Protein AF-0000000084936761 (afdb_homodimer)

Solvent-accessible surface area (backbone atoms only — not comparable to full-atom values): 22901 Å² total; per-residue (Å²): 130,54,72,61,56,50,50,51,52,52,44,51,52,48,23,59,73,57,32,60,89,77,54,48,52,60,55,48,17,57,74,70,71,47,51,58,64,61,47,42,71,74,30,82,41,55,66,47,47,51,48,50,52,51,50,49,49,52,50,56,51,49,55,51,58,71,40,38,76,77,56,50,75,44,71,79,31,47,60,62,52,49,48,53,54,50,50,54,48,52,72,50,24,39,61,68,39,41,38,55,56,37,54,64,70,36,71,70,42,28,54,53,49,52,51,50,54,50,49,50,51,50,49,33,39,50,50,51,53,52,42,34,72,64,43,59,44,87,60,54,70,69,54,45,48,39,49,22,50,37,47,47,27,28,53,53,18,51,56,56,48,70,91,56,75,86,49,53,71,64,60,46,50,52,50,46,48,50,36,51,45,58,71,46,52,84,37,45,56,81,75,70,71,52,78,72,73,76,85,70,80,74,87,70,89,122,131,54,72,60,56,49,50,52,53,52,43,51,53,48,23,58,74,57,31,60,87,76,54,48,53,59,54,48,18,55,75,70,72,47,51,58,65,60,46,41,72,74,31,81,40,55,67,50,48,51,50,48,51,52,50,50,50,51,50,56,51,49,55,51,57,71,40,38,76,78,56,49,77,44,72,79,30,46,62,62,51,49,47,53,52,49,49,53,47,54,74,49,23,40,61,68,38,42,37,55,56,37,54,64,69,36,71,73,42,27,55,55,48,53,51,50,53,51,48,51,53,50,48,33,40,50,51,51,51,50,42,33,73,64,44,60,42,87,58,55,71,69,53,44,49,38,49,22,50,37,47,47,27,28,53,53,20,52,56,57,47,70,90,54,75,86,49,53,74,65,59,46,49,52,48,45,47,50,36,52,45,59,71,47,53,84,36,46,56,79,75,69,75,52,80,74,73,78,87,72,81,75,87,71,88,122

Nearest PDB structures (foldseek):
  3nnr-assembly1_A-2  TM=9.032E-01  e=7.355E-07  Marinobacter nauticus VT8
  3rh2-assembly1_A-2  TM=8.827E-01  e=2.446E-06  Shewanella amazonensis SB2B
  5nz0-assembly1_A-2  TM=7.325E-01  e=2.466E-05  Mycobacterium tuberculosis H37Rv
  6ayh-assembly1_A-2  TM=6.608E-01  e=1.973E-04  Salmonella enterica
  8x0a-assembly1_A  TM=5.401E-01  e=1.439E-03  Mycobacterium tuberculosis

Secondary structure (DSSP, 8-state):
--HHHHHHHHHHHHHHHH-TTT--HHHHHHHHT--HHHHHHH-SSHHHHHHHHHHHHHHHHHHHHHTHHHH-SSGGGHHHHHHHHHHHHHHTHHHHHTHHHHHHH-HHHHHHHHHHHHHHHHHHHHHHHHHHHHS-----HHHHHHHHHHHHHHHHHHHH--S-TTS-HHHHHHHHHHHHHHHHGGGS-GGGGS---S--------/--HHHHHHHHHHHHHHHH-TTT--HHHHHHHHT--HHHHHHH-SSHHHHHHHHHHHHHHHHHHHHHTHHHH-SSGGGHHHHHHHHHHHHHHTHHHHHTHHHHHHS-HHHHHHHHHHHHHHHHHHHHHHHHHHHHS-----HHHHHHHHHHHHHHHHHHHH--S-TTS-HHHHHHHHHHHHHHHHGGGS-GGGGS---S--------

InterPro domains:
  IPR001647 DNA-binding HTH domain, TetR-type [PF00440] (7-53)
  IPR001647 DNA-binding HTH domain, TetR-type [PR00455] (7-20)
  IPR001647 DNA-binding HTH domain, TetR-type [PR00455] (28-51)
  IPR001647 DNA-binding HTH domain, TetR-type [PS50977] (1-61)
  IPR009057 Homedomain-like superfamily [SSF46689] (3-74)
  IPR025722 Bacterial transcriptional repressor TetR [PF13972] (60-192)
  IPR050109 HTH-type, TetR-like transcriptional regulator [PTHR30055] (3-185)

Structure (mmCIF, N/CA/C/O backbone):
data_AF-0000000084936761-model_v1
#
loop_
_entity.id
_entity.type
_entity.pdbx_description
1 polymer 'Transcriptional regulator, TetR family'
#
loop_
_atom_site.group_PDB
_atom_site.id
_atom_site.type_symbol
_atom_site.label_atom_id
_atom_site.label_alt_id
_atom_site.label_comp_id
_atom_site.label_asym_id
_atom_site.label_entity_id
_atom_site.label_seq_id
_atom_site.pdbx_PDB_ins_code
_atom_site.Cartn_x
_atom_site.Cartn_y
_atom_site.Cartn_z
_atom_site.occupancy
_atom_site.B_iso_or_equiv
_atom_site.auth_seq_id
_atom_site.auth_comp_id
_atom_site.auth_asym_id
_atom_site.auth_atom_id
_atom_site.pdbx_PDB_model_num
ATOM 1 N N . MET A 1 1 ? -27.625 -20.047 0.811 1 81.88 1 MET A N 1
ATOM 2 C CA . MET A 1 1 ? -26.469 -19.609 0.03 1 81.88 1 MET A CA 1
ATOM 3 C C . MET A 1 1 ? -26.156 -20.609 -1.083 1 81.88 1 MET A C 1
ATOM 5 O O . MET A 1 1 ? -26.109 -21.812 -0.847 1 81.88 1 MET A O 1
ATOM 9 N N . GLY A 1 2 ? -26.172 -20.109 -2.227 1 91.69 2 GLY A N 1
ATOM 10 C CA . GLY A 1 2 ? -25.875 -20.984 -3.354 1 91.69 2 GLY A CA 1
ATOM 11 C C . GLY A 1 2 ? -24.406 -21.344 -3.455 1 91.69 2 GLY A C 1
ATOM 12 O O . GLY A 1 2 ? -23.578 -20.812 -2.721 1 91.69 2 GLY A O 1
ATOM 13 N N . THR A 1 3 ? -24.094 -22.391 -4.195 1 94.5 3 THR A N 1
ATOM 14 C CA . THR A 1 3 ? -22.734 -22.906 -4.344 1 94.5 3 THR A CA 1
ATOM 15 C C . THR A 1 3 ? -21.797 -21.797 -4.828 1 94.5 3 THR A C 1
ATOM 17 O O . THR A 1 3 ? -20.656 -21.719 -4.375 1 94.5 3 THR A O 1
ATOM 20 N N . ARG A 1 4 ? -22.344 -21 -5.609 1 95.88 4 ARG A N 1
ATOM 21 C CA . ARG A 1 4 ? -21.547 -19.891 -6.141 1 95.88 4 ARG A CA 1
ATOM 22 C C . ARG A 1 4 ? -21.094 -18.953 -5.023 1 95.88 4 ARG A C 1
ATOM 24 O O . ARG A 1 4 ? -19.922 -18.594 -4.949 1 95.88 4 ARG A O 1
ATOM 31 N N . GLU A 1 5 ? -22.016 -18.609 -4.168 1 96.19 5 GLU A N 1
ATOM 32 C CA . GLU A 1 5 ? -21.719 -17.703 -3.051 1 96.19 5 GLU A CA 1
ATOM 33 C C . GLU A 1 5 ? -20.766 -18.359 -2.059 1 96.19 5 GLU A C 1
ATOM 35 O O . GLU A 1 5 ? -19.891 -17.703 -1.499 1 96.19 5 GLU A O 1
ATOM 40 N N . ARG A 1 6 ? -20.906 -19.625 -1.917 1 96.75 6 ARG A N 1
ATOM 41 C CA . ARG A 1 6 ? -20.031 -20.375 -1.02 1 96.75 6 ARG A CA 1
ATOM 42 C C . ARG A 1 6 ? -18.594 -20.375 -1.538 1 96.75 6 ARG A C 1
ATOM 44 O O . ARG A 1 6 ? -17.641 -20.25 -0.759 1 96.75 6 ARG A O 1
ATOM 51 N N . ILE A 1 7 ? -18.484 -20.5 -2.812 1 97.69 7 ILE A N 1
ATOM 52 C CA . ILE A 1 7 ? -17.172 -20.484 -3.438 1 97.69 7 ILE A CA 1
ATOM 53 C C . ILE A 1 7 ? -16.516 -19.125 -3.232 1 97.69 7 ILE A C 1
ATOM 55 O O . ILE A 1 7 ? -15.344 -19.031 -2.852 1 97.69 7 ILE A O 1
ATOM 59 N N . LEU A 1 8 ? -17.297 -18.094 -3.404 1 97.62 8 LEU A N 1
ATOM 60 C CA . LEU A 1 8 ? -16.766 -16.734 -3.258 1 97.62 8 LEU A CA 1
ATOM 61 C C . LEU A 1 8 ? -16.344 -16.469 -1.815 1 97.62 8 LEU A C 1
ATOM 63 O O . LEU A 1 8 ? -15.258 -15.945 -1.566 1 97.62 8 LEU A O 1
ATOM 67 N N . ASP A 1 9 ? -17.156 -16.906 -0.911 1 97.19 9 ASP A N 1
ATOM 68 C CA . ASP A 1 9 ? -16.875 -16.703 0.504 1 97.19 9 ASP A CA 1
ATOM 69 C C . ASP A 1 9 ? -15.617 -17.469 0.932 1 97.19 9 ASP A C 1
ATOM 71 O O . ASP A 1 9 ? -14.758 -16.922 1.623 1 97.19 9 ASP A O 1
ATOM 75 N N . ALA A 1 10 ? -15.547 -18.656 0.534 1 97.38 10 ALA A N 1
ATOM 76 C CA . ALA A 1 10 ? -14.391 -19.484 0.861 1 97.38 10 ALA A CA 1
ATOM 77 C C . ALA A 1 10 ? -13.117 -18.922 0.224 1 97.38 10 ALA A C 1
ATOM 79 O O . ALA A 1 10 ? -12.055 -18.906 0.849 1 97.38 10 ALA A O 1
ATOM 80 N N . SER A 1 11 ? -13.258 -18.5 -1.023 1 97.69 11 SER A N 1
ATOM 81 C CA . SER A 1 11 ? -12.125 -17.922 -1.727 1 97.69 11 SER A CA 1
ATOM 82 C C . SER A 1 11 ? -11.609 -16.672 -1.009 1 97.69 11 SER A C 1
ATOM 84 O O . SER A 1 11 ? -10.406 -16.531 -0.787 1 97.69 11 SER A O 1
ATOM 86 N N . LEU A 1 12 ? -12.562 -15.828 -0.654 1 97.31 12 LEU A N 1
ATOM 87 C CA . LEU A 1 12 ? -12.203 -14.586 0.022 1 97.31 12 LEU A CA 1
ATOM 88 C C . LEU A 1 12 ? -11.461 -14.867 1.32 1 97.31 12 LEU A C 1
ATOM 90 O O . LEU A 1 12 ? -10.43 -14.25 1.596 1 97.31 12 LEU A O 1
ATOM 94 N N . THR A 1 13 ? -11.922 -15.789 2.062 1 96.25 13 THR A N 1
ATOM 95 C CA . THR A 1 13 ? -11.297 -16.172 3.322 1 96.25 13 THR A CA 1
ATOM 96 C C . THR A 1 13 ? -9.883 -16.703 3.084 1 96.25 13 THR A C 1
ATOM 98 O O . THR A 1 13 ? -8.93 -16.266 3.738 1 96.25 13 THR A O 1
ATOM 101 N N . LEU A 1 14 ? -9.727 -17.578 2.154 1 95.38 14 LEU A N 1
ATOM 102 C CA . LEU A 1 14 ? -8.438 -18.188 1.85 1 95.38 14 LEU A CA 1
ATOM 103 C C . LEU A 1 14 ? -7.457 -17.156 1.305 1 95.38 14 LEU A C 1
ATOM 105 O O . LEU A 1 14 ? -6.293 -17.125 1.706 1 95.38 14 LEU A O 1
ATOM 109 N N . PHE A 1 15 ? -7.949 -16.297 0.428 1 93.62 15 PHE A N 1
ATOM 110 C CA . PHE A 1 15 ? -7.109 -15.25 -0.14 1 93.62 15 PHE A CA 1
ATOM 111 C C . PHE A 1 15 ? -6.629 -14.297 0.946 1 93.62 15 PHE A C 1
ATOM 113 O O . PHE A 1 15 ? -5.461 -13.898 0.953 1 93.62 15 PHE A O 1
ATOM 120 N N . ASN A 1 16 ? -7.488 -13.961 1.824 1 91.56 16 ASN A N 1
ATOM 121 C CA . ASN A 1 16 ? -7.125 -13.039 2.898 1 91.56 16 ASN A CA 1
ATOM 122 C C . ASN A 1 16 ? -6.117 -13.672 3.857 1 91.56 16 ASN A C 1
ATOM 124 O O . ASN A 1 16 ? -5.242 -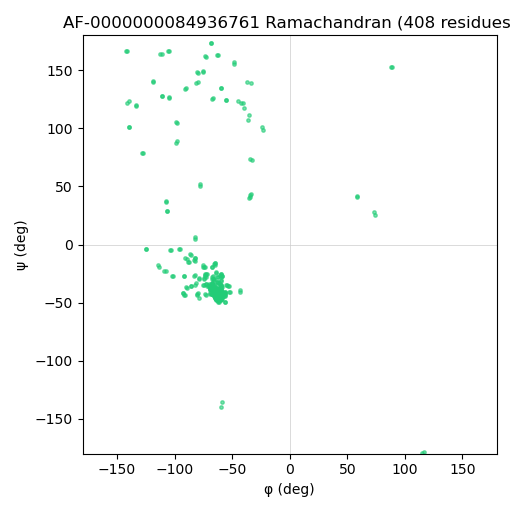12.984 4.383 1 91.56 16 ASN A O 1
ATOM 128 N N . GLU A 1 17 ? -6.156 -14.922 3.998 1 89.06 17 GLU A N 1
ATOM 129 C CA . GLU A 1 17 ? -5.332 -15.609 4.984 1 89.06 17 GLU A CA 1
ATOM 130 C C . GLU A 1 17 ? -3.979 -16 4.398 1 89.06 17 GLU A C 1
ATOM 132 O O . GLU A 1 17 ? -2.951 -15.906 5.074 1 89.06 17 GLU A O 1
ATOM 137 N N . GLN A 1 18 ? -4.008 -16.406 3.074 1 87.69 18 GLN A N 1
ATOM 138 C CA . GLN A 1 18 ? -2.803 -17.047 2.553 1 87.69 18 GLN A CA 1
ATOM 139 C C . GLN A 1 18 ? -2.293 -16.328 1.309 1 87.69 18 GLN A C 1
ATOM 141 O O . GLN A 1 18 ? -1.217 -16.641 0.799 1 87.69 18 GLN A O 1
ATOM 146 N N . GLY A 1 19 ? -3.076 -15.352 0.914 1 87.75 19 GLY A N 1
ATOM 147 C CA . GLY A 1 19 ? -2.688 -14.672 -0.313 1 87.75 19 GLY A CA 1
ATOM 148 C C . GLY A 1 19 ? -3.244 -15.328 -1.561 1 87.75 19 GLY A C 1
ATOM 149 O O . GLY A 1 19 ? -3.381 -16.562 -1.615 1 87.75 19 GLY A O 1
ATOM 150 N N . THR A 1 20 ? -3.43 -14.609 -2.584 1 87.69 20 THR A N 1
ATOM 151 C CA . THR A 1 20 ? -4.062 -15.086 -3.809 1 87.69 20 THR A CA 1
ATOM 152 C C . THR A 1 20 ? -3.111 -15.977 -4.598 1 87.69 20 THR A C 1
ATOM 154 O O . THR A 1 20 ? -3.537 -16.953 -5.23 1 87.69 20 THR A O 1
ATOM 157 N N . ALA A 1 21 ? -1.873 -15.656 -4.543 1 80.62 21 ALA A N 1
ATOM 158 C CA . ALA A 1 21 ? -0.889 -16.391 -5.336 1 80.62 21 ALA A CA 1
ATOM 159 C C . ALA A 1 21 ? -0.775 -17.828 -4.871 1 80.62 21 ALA A C 1
ATOM 161 O O . ALA A 1 21 ? -0.599 -18.75 -5.688 1 80.62 21 ALA A O 1
ATOM 162 N N . ALA A 1 22 ? -0.999 -18.094 -3.635 1 82.44 22 ALA A N 1
ATOM 163 C CA . ALA A 1 22 ? -0.776 -19.406 -3.045 1 82.44 22 ALA A CA 1
ATOM 164 C C . ALA A 1 22 ? -2.018 -20.297 -3.184 1 82.44 22 ALA A C 1
ATOM 166 O O . ALA A 1 22 ? -1.957 -21.5 -2.947 1 82.44 22 ALA A O 1
ATOM 167 N N . ILE A 1 23 ? -3.121 -19.672 -3.498 1 90.25 23 ILE A N 1
ATOM 168 C CA . ILE A 1 23 ? -4.387 -20.391 -3.49 1 90.25 23 ILE A CA 1
ATOM 169 C C . ILE A 1 23 ? -4.828 -20.672 -4.926 1 90.25 23 ILE A C 1
ATOM 171 O O . ILE A 1 23 ? -4.863 -19.766 -5.762 1 90.25 23 ILE A O 1
ATOM 175 N N . SER A 1 24 ? -5.113 -21.953 -5.227 1 93.19 24 SER A N 1
ATOM 176 C CA . SER A 1 24 ? -5.609 -22.359 -6.539 1 93.19 24 SER A CA 1
ATOM 177 C C . SER A 1 24 ? -7.094 -22.703 -6.484 1 93.19 24 SER A C 1
ATOM 179 O O . SER A 1 24 ? -7.672 -22.812 -5.402 1 93.19 24 SER A O 1
ATOM 181 N N . ALA A 1 25 ? -7.645 -22.797 -7.684 1 94.94 25 ALA A N 1
ATOM 182 C CA . ALA A 1 25 ? -9.039 -23.234 -7.766 1 94.94 25 ALA A CA 1
ATOM 183 C C . ALA A 1 25 ? -9.219 -24.625 -7.145 1 94.94 25 ALA A C 1
ATOM 185 O O . ALA A 1 25 ? -10.211 -24.875 -6.465 1 94.94 25 ALA A O 1
ATOM 186 N N . LEU A 1 26 ? -8.281 -25.438 -7.316 1 95.88 26 LEU A N 1
ATOM 187 C CA . LEU A 1 26 ? -8.328 -26.781 -6.754 1 95.88 26 LEU A CA 1
ATOM 188 C C . LEU A 1 26 ? -8.297 -26.734 -5.23 1 95.88 26 LEU A C 1
ATOM 190 O O . LEU A 1 26 ? -9.031 -27.469 -4.566 1 95.88 26 LEU A O 1
ATOM 194 N N . THR A 1 27 ? -7.492 -25.906 -4.684 1 96.31 27 THR A N 1
ATOM 195 C CA . THR A 1 27 ? -7.41 -25.734 -3.24 1 96.31 27 THR A CA 1
ATOM 196 C C . THR A 1 27 ? -8.758 -25.266 -2.676 1 96.31 27 THR A C 1
ATOM 198 O O . THR A 1 27 ? -9.18 -25.734 -1.62 1 96.31 27 THR A O 1
ATOM 201 N N . ILE A 1 28 ? -9.383 -24.375 -3.395 1 97.38 28 ILE A N 1
ATOM 202 C CA . ILE A 1 28 ? -10.68 -23.844 -2.965 1 97.38 28 ILE A CA 1
ATOM 203 C C . ILE A 1 28 ? -11.719 -24.969 -2.988 1 97.38 28 ILE A C 1
ATOM 205 O O . ILE A 1 28 ? -12.484 -25.125 -2.035 1 97.38 28 ILE A O 1
ATOM 209 N N . ALA A 1 29 ? -11.711 -25.75 -4.051 1 97.56 29 ALA A N 1
ATOM 210 C CA . ALA A 1 29 ? -12.641 -26.859 -4.168 1 97.56 29 ALA A CA 1
ATOM 211 C C . ALA A 1 29 ? -12.461 -27.859 -3.021 1 97.56 29 ALA A C 1
ATOM 213 O O . ALA A 1 29 ? -13.438 -28.281 -2.406 1 97.56 29 ALA A O 1
ATOM 214 N N . THR A 1 30 ? -11.273 -28.125 -2.736 1 97.56 30 THR A N 1
ATOM 215 C CA . THR A 1 30 ? -10.93 -29.062 -1.667 1 97.56 30 THR A CA 1
ATOM 216 C C . THR A 1 30 ? -11.398 -28.531 -0.316 1 97.56 30 THR A C 1
ATOM 218 O O . THR A 1 30 ? -11.992 -29.266 0.477 1 97.56 30 THR A O 1
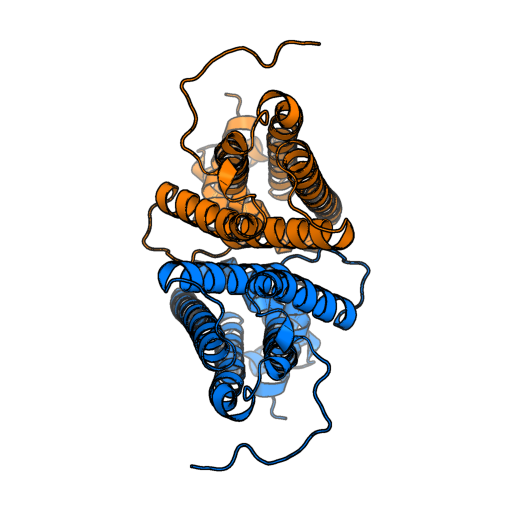ATOM 221 N N . ALA A 1 31 ? -11.188 -27.297 -0.086 1 96.62 31 ALA A N 1
ATOM 222 C CA . ALA A 1 31 ? -11.57 -26.672 1.177 1 96.62 31 ALA A CA 1
ATOM 223 C C . ALA A 1 31 ? -13.078 -26.719 1.374 1 96.62 31 ALA A C 1
ATOM 225 O O . ALA A 1 31 ? -13.562 -26.828 2.504 1 96.62 31 ALA A O 1
ATOM 226 N N . LEU A 1 32 ? -13.805 -26.656 0.289 1 96.88 32 LEU A N 1
ATOM 227 C CA . LEU A 1 32 ? -15.266 -26.609 0.335 1 96.88 32 LEU A CA 1
ATOM 228 C C . LEU A 1 32 ? -15.852 -28.016 0.276 1 96.88 32 LEU A C 1
ATOM 230 O O . LEU A 1 32 ? -17.047 -28.203 0.46 1 96.88 32 LEU A O 1
ATOM 234 N N . GLY A 1 33 ? -14.992 -29.016 -0.055 1 97.44 33 GLY A N 1
ATOM 235 C CA . GLY A 1 33 ? -15.469 -30.391 -0.182 1 97.44 33 GLY A CA 1
ATOM 236 C C . GLY A 1 33 ? -16.281 -30.625 -1.437 1 97.44 33 GLY A C 1
ATOM 237 O O . GLY A 1 33 ? -17.234 -31.406 -1.424 1 97.44 33 GLY A O 1
ATOM 238 N N . ILE A 1 34 ? -16.047 -29.859 -2.402 1 96.94 34 ILE A N 1
ATOM 239 C CA . ILE A 1 34 ? -16.719 -30.062 -3.676 1 96.94 34 ILE A CA 1
ATOM 240 C C . ILE A 1 34 ? -15.719 -30.531 -4.73 1 96.94 34 ILE A C 1
ATOM 242 O O . ILE A 1 34 ? -14.508 -30.438 -4.531 1 96.94 34 ILE A O 1
ATOM 246 N N . SER A 1 35 ? -16.188 -31.062 -5.824 1 96.06 35 SER A N 1
ATOM 247 C CA . SER A 1 35 ? -15.312 -31.5 -6.902 1 96.06 35 SER A CA 1
ATOM 248 C C . SER A 1 35 ? -14.773 -30.312 -7.695 1 96.06 35 SER A C 1
ATOM 250 O O . SER A 1 35 ? -15.438 -29.281 -7.793 1 96.06 35 SER A O 1
ATOM 252 N N . PRO A 1 36 ? -13.562 -30.438 -8.234 1 95.19 36 PRO A N 1
ATOM 253 C CA . PRO A 1 36 ? -13.055 -29.391 -9.125 1 95.19 36 PRO A CA 1
ATOM 254 C C . PRO A 1 36 ? -14.023 -29.078 -10.266 1 95.19 36 PRO A C 1
ATOM 256 O O . PRO A 1 36 ? -14.156 -27.906 -10.656 1 95.19 36 PRO A O 1
ATOM 259 N N . GLY A 1 37 ? -14.664 -30.062 -10.734 1 95.88 37 GLY A N 1
ATOM 260 C CA . GLY A 1 37 ? -15.648 -29.875 -11.789 1 95.88 37 GLY A CA 1
ATOM 261 C C . GLY A 1 37 ? -16.812 -29 -11.375 1 95.88 37 GLY A C 1
ATOM 262 O O . GLY A 1 37 ? -17.266 -28.156 -12.148 1 95.88 37 GLY A O 1
ATOM 263 N N . ASN A 1 38 ? -17.281 -29.281 -10.25 1 96.25 38 ASN A N 1
ATOM 264 C CA . ASN A 1 38 ? -18.359 -28.453 -9.711 1 96.25 38 ASN A CA 1
ATOM 265 C C . ASN A 1 38 ? -17.938 -26.984 -9.586 1 96.25 38 ASN A C 1
ATOM 267 O O . ASN A 1 38 ? -18.719 -26.078 -9.883 1 96.25 38 ASN A O 1
ATOM 271 N N . LEU A 1 39 ? -16.703 -26.672 -9.062 1 97.44 39 LEU A N 1
ATOM 272 C CA . LEU A 1 39 ? -16.203 -25.312 -8.984 1 97.44 39 LEU A CA 1
ATOM 273 C C . LEU A 1 39 ? -16.125 -24.672 -10.367 1 97.44 39 LEU A C 1
ATOM 275 O O . LEU A 1 39 ? -16.531 -23.516 -10.547 1 97.44 39 LEU A O 1
ATOM 279 N N . TYR A 1 40 ? -15.703 -25.453 -11.344 1 96.5 40 TYR A N 1
ATOM 280 C CA . TYR A 1 40 ? -15.5 -24.938 -12.688 1 96.5 40 TYR A CA 1
ATOM 281 C C . TYR A 1 40 ? -16.828 -24.656 -13.375 1 96.5 40 TYR A C 1
ATOM 283 O O . TYR A 1 40 ? -16.906 -23.844 -14.289 1 96.5 40 TYR A O 1
ATOM 291 N N . TYR A 1 41 ? -17.875 -25.391 -12.914 1 96.56 41 TYR A N 1
ATOM 292 C CA . TYR A 1 41 ? -19.219 -25.109 -13.398 1 96.56 41 TYR A CA 1
ATOM 293 C C . TYR A 1 41 ? -19.625 -23.688 -13.055 1 96.56 41 TYR A C 1
ATOM 295 O O . TYR A 1 41 ? -20.25 -23 -13.867 1 96.56 41 TYR A O 1
ATOM 303 N N . HIS A 1 42 ? -19.281 -23.219 -11.93 1 97.25 42 HIS A N 1
ATOM 304 C CA . HIS A 1 42 ? -19.672 -21.906 -11.453 1 97.25 42 HIS A CA 1
ATOM 305 C C . HIS A 1 42 ? -18.641 -20.844 -11.852 1 97.25 42 HIS A C 1
ATOM 307 O O . HIS A 1 42 ? -19 -19.734 -12.219 1 97.25 42 HIS A O 1
ATOM 313 N N . PHE A 1 43 ? -17.281 -21.172 -11.695 1 96.94 43 PHE A N 1
ATOM 314 C CA . PHE A 1 43 ? -16.172 -20.281 -12.023 1 96.94 43 PHE A CA 1
ATOM 315 C C . PHE A 1 43 ? -15.109 -21.016 -12.82 1 96.94 43 PHE A C 1
ATOM 317 O O . PHE A 1 43 ? -14.492 -21.969 -12.328 1 96.94 43 PHE A O 1
ATOM 324 N N . ARG A 1 44 ? -14.906 -20.484 -13.984 1 92.88 44 ARG A N 1
ATOM 325 C CA . ARG A 1 44 ? -13.914 -21.125 -14.844 1 92.88 44 ARG A CA 1
ATOM 326 C C . ARG A 1 44 ? -12.5 -20.75 -14.414 1 92.88 44 ARG A C 1
ATOM 328 O O . ARG A 1 44 ? -11.75 -20.141 -15.188 1 92.88 44 ARG A O 1
ATOM 335 N N . GLY A 1 45 ? -12.188 -20.953 -13.062 1 90.56 45 GLY A N 1
ATOM 336 C CA . GLY A 1 45 ? -10.836 -20.719 -12.578 1 90.56 45 GLY A CA 1
ATOM 337 C C . GLY A 1 45 ? -10.742 -19.578 -11.586 1 90.56 45 GLY A C 1
ATOM 338 O O . GLY A 1 45 ? -11.75 -18.938 -11.266 1 90.56 45 GLY A O 1
ATOM 339 N N . LYS A 1 46 ? -9.617 -19.344 -11.172 1 90.94 46 LYS A N 1
ATOM 340 C CA . LYS A 1 46 ? -9.328 -18.359 -10.133 1 90.94 46 LYS A CA 1
ATOM 341 C C . LYS A 1 46 ? -9.602 -16.938 -10.633 1 90.94 46 LYS A C 1
ATOM 343 O O . LYS A 1 46 ? -10.07 -16.078 -9.875 1 90.94 46 LYS A O 1
ATOM 348 N N . GLU A 1 47 ? -9.359 -16.688 -11.906 1 89.69 47 GLU A N 1
ATOM 349 C CA . GLU A 1 47 ? -9.523 -15.359 -12.477 1 89.69 47 GLU A CA 1
ATOM 350 C C . GLU A 1 47 ? -10.984 -14.906 -12.422 1 89.69 47 GLU A C 1
ATOM 352 O O . GLU A 1 47 ? -11.266 -13.742 -12.141 1 89.69 47 GLU A O 1
ATOM 357 N N . GLU A 1 48 ? -11.828 -15.789 -12.664 1 93.38 48 GLU A N 1
ATOM 358 C CA . GLU A 1 48 ? -13.25 -15.453 -12.609 1 93.38 48 GLU A CA 1
ATOM 359 C C . GLU A 1 48 ? -13.703 -15.203 -11.18 1 93.38 48 GLU A C 1
ATOM 361 O O . GLU A 1 48 ? -14.586 -14.383 -10.93 1 93.38 48 GLU A O 1
ATOM 366 N N . ILE A 1 49 ? -13.102 -15.953 -10.297 1 95.5 49 ILE A N 1
ATOM 367 C CA . ILE A 1 49 ? -13.398 -15.742 -8.883 1 95.5 49 ILE A CA 1
ATOM 368 C C . ILE A 1 49 ? -12.945 -14.352 -8.453 1 95.5 49 ILE A C 1
ATOM 370 O O . ILE A 1 49 ? -13.695 -13.609 -7.816 1 95.5 49 ILE A O 1
ATOM 374 N N . LEU A 1 50 ? -11.781 -13.977 -8.875 1 94.44 50 LEU A N 1
ATOM 375 C CA . LEU A 1 50 ? -11.227 -12.664 -8.555 1 94.44 50 LEU A CA 1
ATOM 376 C C . LEU A 1 50 ? -12.062 -11.555 -9.172 1 94.44 50 LEU A C 1
ATOM 378 O O . LEU A 1 50 ? -12.297 -10.523 -8.539 1 94.44 50 LEU A O 1
ATOM 382 N N . ALA A 1 51 ? -12.5 -11.805 -10.375 1 93.12 51 ALA A N 1
ATOM 383 C CA . ALA A 1 51 ? -13.344 -10.828 -11.047 1 93.12 51 ALA A CA 1
ATOM 384 C C . ALA A 1 51 ? -14.648 -10.617 -10.281 1 93.12 51 ALA A C 1
ATOM 386 O O . ALA A 1 51 ? -15.109 -9.484 -10.125 1 93.12 51 ALA A O 1
ATOM 387 N N . ALA A 1 52 ? -15.172 -11.688 -9.844 1 95.69 52 ALA A N 1
ATOM 388 C CA . ALA A 1 52 ? -16.422 -11.602 -9.086 1 95.69 52 ALA A CA 1
ATOM 389 C C . ALA A 1 52 ? -16.203 -10.875 -7.762 1 95.69 52 ALA A C 1
ATOM 391 O O . ALA A 1 52 ? -17.031 -10.062 -7.352 1 95.69 52 ALA A O 1
ATOM 392 N N . LEU A 1 53 ? -15.133 -11.18 -7.098 1 96.19 53 LEU A N 1
ATOM 393 C CA . LEU A 1 53 ? -14.82 -10.516 -5.836 1 96.19 53 LEU A CA 1
ATOM 394 C C . LEU A 1 53 ? -14.578 -9.023 -6.047 1 96.19 53 LEU A C 1
ATOM 396 O O . LEU A 1 53 ? -15 -8.203 -5.227 1 96.19 53 LEU A O 1
ATOM 400 N N . LEU A 1 54 ? -13.922 -8.695 -7.109 1 94.19 54 LEU A N 1
ATOM 401 C CA . LEU A 1 54 ? -13.703 -7.293 -7.445 1 94.19 54 LEU A CA 1
ATOM 402 C C . LEU A 1 54 ? -15.031 -6.57 -7.66 1 94.19 54 LEU A C 1
ATOM 404 O O . LEU A 1 54 ? -15.219 -5.449 -7.18 1 94.19 54 LEU A O 1
ATOM 408 N N . SER A 1 55 ? -15.891 -7.242 -8.352 1 93.75 55 SER A N 1
ATOM 409 C CA . SER A 1 55 ? -17.219 -6.676 -8.594 1 93.75 55 SER A CA 1
ATOM 410 C C . SER A 1 55 ? -17.984 -6.496 -7.293 1 93.75 55 SER A C 1
ATOM 412 O O . SER A 1 55 ? -18.656 -5.477 -7.098 1 93.75 55 SER A O 1
ATOM 414 N N . GLU A 1 56 ? -17.891 -7.469 -6.457 1 96 56 GLU A N 1
ATOM 415 C CA . GLU A 1 56 ? -18.547 -7.375 -5.164 1 96 56 GLU A CA 1
ATOM 416 C C . GLU A 1 56 ? -17.984 -6.227 -4.332 1 96 56 GLU A C 1
ATOM 418 O O . GLU A 1 56 ? -18.734 -5.523 -3.643 1 96 56 GLU A O 1
ATOM 423 N N . CYS A 1 57 ? -16.719 -6.086 -4.352 1 95.94 57 CYS A N 1
ATOM 424 C CA . CYS A 1 57 ? -16.078 -4.984 -3.646 1 95.94 57 CYS A CA 1
ATOM 425 C C . CYS A 1 57 ? -16.562 -3.641 -4.172 1 95.94 57 CYS A C 1
ATOM 427 O O . CYS A 1 57 ? -16.938 -2.766 -3.389 1 95.94 57 CYS A O 1
ATOM 429 N N . ASP A 1 58 ? -16.562 -3.551 -5.48 1 93.44 58 ASP A N 1
ATOM 430 C CA . ASP A 1 58 ? -17.031 -2.33 -6.129 1 93.44 58 ASP A CA 1
ATOM 431 C C . ASP A 1 58 ? -18.469 -2.016 -5.727 1 93.44 58 ASP A C 1
ATOM 433 O O . ASP A 1 58 ? -18.797 -0.87 -5.41 1 93.44 58 ASP A O 1
ATOM 437 N N . LEU A 1 59 ? -19.297 -3.025 -5.734 1 94.25 59 LEU A N 1
ATOM 438 C CA . LEU A 1 59 ? -20.703 -2.857 -5.387 1 94.25 59 LEU A CA 1
ATOM 439 C C . LEU A 1 59 ? -20.859 -2.432 -3.93 1 94.25 59 LEU A C 1
ATOM 441 O O . LEU A 1 59 ? -21.656 -1.558 -3.617 1 94.25 59 LEU A O 1
ATOM 445 N N . ALA A 1 60 ? -20.125 -3.057 -3.074 1 95.62 60 ALA A N 1
ATOM 446 C CA . ALA A 1 60 ? -20.188 -2.732 -1.652 1 95.62 60 ALA A CA 1
ATOM 447 C C . ALA A 1 60 ? -19.766 -1.287 -1.398 1 95.62 60 ALA A C 1
ATOM 449 O O . ALA A 1 60 ? -20.422 -0.569 -0.64 1 95.62 60 ALA A O 1
ATOM 450 N N . LEU A 1 61 ? -18.766 -0.821 -2.055 1 93.69 61 LEU A N 1
ATOM 451 C CA . LEU A 1 61 ? -18.281 0.546 -1.905 1 93.69 61 LEU A CA 1
ATOM 452 C C . LEU A 1 61 ? -19.281 1.543 -2.488 1 93.69 61 LEU A C 1
ATOM 454 O O . LEU A 1 61 ? -19.516 2.598 -1.899 1 93.69 61 LEU A O 1
ATOM 458 N N . ASN A 1 62 ? -19.797 1.161 -3.607 1 92.69 62 ASN A N 1
ATOM 459 C CA . ASN A 1 62 ? -20.797 2.023 -4.242 1 92.69 62 ASN A CA 1
ATOM 460 C C . ASN A 1 62 ? -22.031 2.182 -3.367 1 92.69 62 ASN A C 1
ATOM 462 O O . ASN A 1 62 ? -22.641 3.254 -3.33 1 92.69 62 ASN A O 1
ATOM 466 N N . ARG A 1 63 ? -22.391 1.114 -2.736 1 93.5 63 ARG A N 1
ATOM 467 C CA . ARG A 1 63 ? -23.531 1.184 -1.828 1 93.5 63 ARG A CA 1
ATOM 468 C C . ARG A 1 63 ? -23.266 2.18 -0.702 1 93.5 63 ARG A C 1
ATOM 470 O O . ARG A 1 63 ? -24.156 2.947 -0.331 1 93.5 63 ARG A O 1
ATOM 477 N N . LEU A 1 64 ? -22.141 2.193 -0.182 1 91.56 64 LEU A N 1
ATOM 478 C CA . LEU A 1 64 ? -21.781 3.143 0.864 1 91.56 64 LEU A CA 1
ATOM 479 C C . LEU A 1 64 ? -21.734 4.566 0.316 1 91.56 64 LEU A C 1
ATOM 481 O O . LEU A 1 64 ? -22.234 5.496 0.959 1 91.56 64 LEU A O 1
ATOM 485 N N . TYR A 1 65 ? -21.156 4.684 -0.859 1 89.69 65 TYR A N 1
ATOM 486 C CA . TYR A 1 65 ? -21.078 5.992 -1.503 1 89.69 65 TYR A CA 1
ATOM 487 C C . TYR A 1 65 ? -22.453 6.605 -1.673 1 89.69 65 TYR A C 1
ATOM 489 O O . TYR A 1 65 ? -22.656 7.793 -1.414 1 89.69 65 TYR A O 1
ATOM 497 N N . ARG A 1 66 ? -23.344 5.777 -2.047 1 91.56 66 ARG A N 1
ATOM 498 C CA . ARG A 1 66 ? -24.703 6.254 -2.303 1 91.56 66 ARG A CA 1
ATOM 499 C C . ARG A 1 66 ? -25.375 6.711 -1.013 1 91.56 66 ARG A C 1
ATOM 501 O O . ARG A 1 66 ? -26.344 7.484 -1.047 1 91.56 66 ARG A O 1
ATOM 508 N N . ARG A 1 67 ? -24.891 6.297 0.08 1 91.88 67 ARG A N 1
ATOM 509 C CA . ARG A 1 67 ? -25.469 6.652 1.371 1 91.88 67 ARG A CA 1
ATOM 510 C C . ARG A 1 67 ? -24.75 7.844 1.987 1 91.88 67 ARG A C 1
ATOM 512 O O . ARG A 1 67 ? -25.094 8.297 3.076 1 91.88 67 ARG A O 1
ATOM 519 N N . MET A 1 68 ? -23.734 8.305 1.355 1 89.81 68 MET A N 1
ATOM 520 C CA . MET A 1 68 ? -22.891 9.352 1.9 1 89.81 68 MET A CA 1
ATOM 521 C C . MET A 1 68 ? -23.703 10.594 2.252 1 89.81 68 MET A C 1
ATOM 523 O O . MET A 1 68 ? -23.594 11.109 3.365 1 89.81 68 MET A O 1
ATOM 527 N N . ASP A 1 69 ? -24.547 11.047 1.28 1 86.19 69 ASP A N 1
ATOM 528 C CA . ASP A 1 69 ? -25.328 12.266 1.487 1 86.19 69 ASP A CA 1
ATOM 529 C C . ASP A 1 69 ? -26.281 12.117 2.672 1 86.19 69 ASP A C 1
ATOM 531 O O . ASP A 1 69 ? -26.516 13.062 3.42 1 86.19 69 ASP A O 1
ATOM 535 N N . ALA A 1 70 ? -26.734 10.867 2.812 1 89.69 70 ALA A N 1
ATOM 536 C CA . ALA A 1 70 ? -27.703 10.609 3.879 1 89.69 70 ALA A CA 1
ATOM 537 C C . ALA A 1 70 ? -27 10.414 5.219 1 89.69 70 ALA A C 1
ATOM 539 O O . ALA A 1 70 ? -27.562 10.742 6.27 1 89.69 70 ALA A O 1
ATOM 540 N N . GLU A 1 71 ? -25.797 9.984 5.176 1 90.38 71 GLU A N 1
ATOM 541 C CA . GLU A 1 71 ? -25.125 9.594 6.41 1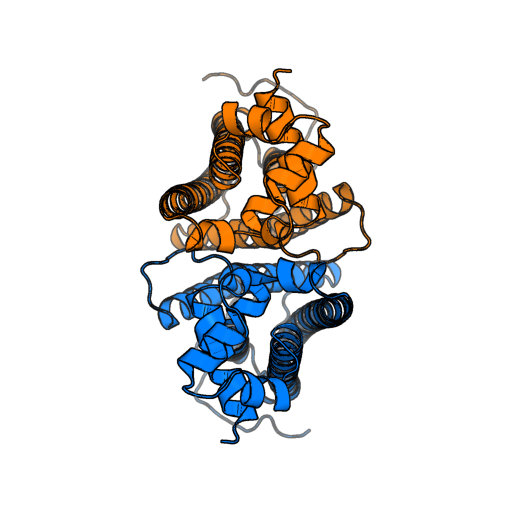 90.38 71 GLU A CA 1
ATOM 542 C C . GLU A 1 71 ? -24.156 10.672 6.883 1 90.38 71 GLU A C 1
ATOM 544 O O . GLU A 1 71 ? -23.844 10.758 8.07 1 90.38 71 GLU A O 1
ATOM 549 N N . LEU A 1 72 ? -23.672 11.43 5.984 1 88.94 72 LEU A N 1
ATOM 550 C CA . LEU A 1 72 ? -22.734 12.492 6.332 1 88.94 72 LEU A CA 1
ATOM 551 C C . LEU A 1 72 ? -23.453 13.836 6.426 1 88.94 72 LEU A C 1
ATOM 553 O O . LEU A 1 72 ? -23.469 14.602 5.461 1 88.94 72 LEU A O 1
ATOM 557 N N . CYS A 1 73 ? -23.984 14.109 7.609 1 89.88 73 CYS A N 1
ATOM 558 C CA . CYS A 1 73 ? -24.781 15.312 7.812 1 89.88 73 CYS A CA 1
ATOM 559 C C . CYS A 1 73 ? -24.031 16.344 8.641 1 89.88 73 CYS A C 1
ATOM 561 O O . CYS A 1 73 ? -24.391 17.516 8.656 1 89.88 73 CYS A O 1
ATOM 563 N N . SER A 1 74 ? -23.078 15.922 9.406 1 86.12 74 SER A N 1
ATOM 564 C CA . SER A 1 74 ? -22.219 16.797 10.211 1 86.12 74 SER A CA 1
ATOM 565 C C . SER A 1 74 ? -20.781 16.281 10.219 1 86.12 74 SER A C 1
ATOM 567 O O . SER A 1 74 ? -20.5 15.18 9.766 1 86.12 74 SER A O 1
ATOM 569 N N . ALA A 1 75 ? -19.875 17.078 10.648 1 82.44 75 ALA A N 1
ATOM 570 C CA . ALA A 1 75 ? -18.469 16.703 10.719 1 82.44 75 ALA A CA 1
ATOM 571 C C . ALA A 1 75 ? -18.25 15.492 11.609 1 82.44 75 ALA A C 1
ATOM 573 O O . ALA A 1 75 ? -17.359 14.68 11.367 1 82.44 75 ALA A O 1
ATOM 574 N N . GLU A 1 76 ? -19.156 15.312 12.516 1 83.69 76 GLU A N 1
ATOM 575 C CA . GLU A 1 76 ? -19.047 14.211 13.461 1 83.69 76 GLU A CA 1
ATOM 576 C C . GLU A 1 76 ? -19.359 12.875 12.789 1 83.69 76 GLU A C 1
ATOM 578 O O . GLU A 1 76 ? -18.953 11.82 13.281 1 83.69 76 GLU A O 1
ATOM 583 N N . ASP A 1 77 ? -20.031 12.969 11.672 1 89.12 77 ASP A N 1
ATOM 584 C CA . ASP A 1 77 ? -20.438 11.758 10.961 1 89.12 77 ASP A CA 1
ATOM 585 C C . ASP A 1 77 ? -19.297 11.219 10.102 1 89.12 77 ASP A C 1
ATOM 587 O O . ASP A 1 77 ? -19.359 10.086 9.625 1 89.12 77 ASP A O 1
ATOM 591 N N . PHE A 1 78 ? -18.312 11.992 9.961 1 86.69 78 PHE A N 1
ATOM 592 C CA . PHE A 1 78 ? -17.234 11.633 9.047 1 86.69 78 PHE A CA 1
ATOM 593 C C . PHE A 1 78 ? -16.516 10.383 9.531 1 86.69 78 PHE A C 1
ATOM 595 O O . PHE A 1 78 ? -16.266 9.461 8.75 1 86.69 78 PHE A O 1
ATOM 602 N N . GLU A 1 79 ? -16.219 10.328 10.844 1 84.75 79 GLU A N 1
ATOM 603 C CA . GLU A 1 79 ? -15.438 9.219 11.375 1 84.75 79 GLU A CA 1
ATOM 604 C C . GLU A 1 79 ? -16.188 7.895 11.227 1 84.75 79 GLU A C 1
ATOM 606 O O . GLU A 1 79 ? -15.641 6.93 10.688 1 84.75 79 GLU A O 1
ATOM 611 N N . PRO A 1 80 ? -17.453 7.844 11.594 1 87.94 80 PRO A N 1
ATOM 612 C CA . PRO A 1 80 ? -18.172 6.59 11.406 1 87.94 80 PRO A CA 1
ATOM 613 C C . PRO A 1 80 ? -18.281 6.191 9.93 1 87.94 80 PRO A C 1
ATOM 615 O O . PRO A 1 80 ? -18.25 5 9.609 1 87.94 80 PRO A O 1
ATOM 618 N N . PHE A 1 81 ? -18.484 7.164 9.125 1 90.38 81 PHE A N 1
ATOM 619 C CA . PHE A 1 81 ? -18.578 6.863 7.703 1 90.38 81 PHE A CA 1
ATOM 620 C C . PHE A 1 81 ? -17.266 6.305 7.176 1 90.38 81 PHE A C 1
ATOM 622 O O . PHE A 1 81 ? -17.25 5.305 6.453 1 90.38 81 PHE A O 1
ATOM 629 N N . LEU A 1 82 ? -16.172 6.895 7.582 1 89.38 82 LEU A N 1
ATOM 630 C CA . LEU A 1 82 ? -14.852 6.426 7.199 1 89.38 82 LEU A CA 1
ATOM 631 C C . LEU A 1 82 ? -14.609 5.008 7.699 1 89.38 82 LEU A C 1
ATOM 633 O O . LEU A 1 82 ? -14.047 4.18 6.98 1 89.38 82 LEU A O 1
ATOM 637 N N . LEU A 1 83 ? -15.023 4.73 8.891 1 90.56 83 LEU A N 1
ATOM 638 C CA . LEU A 1 83 ? -14.875 3.396 9.461 1 90.56 83 LEU A CA 1
ATOM 639 C C . LEU A 1 83 ? -15.633 2.363 8.641 1 90.56 83 LEU A C 1
ATOM 641 O O . LEU A 1 83 ? -15.148 1.245 8.438 1 90.56 83 LEU A O 1
ATOM 645 N N . SER A 1 84 ? -16.812 2.764 8.172 1 92.81 84 SER A N 1
ATOM 646 C CA . SER A 1 84 ? -17.578 1.865 7.316 1 92.81 84 SER A CA 1
ATOM 647 C C . SER A 1 84 ? -16.828 1.544 6.027 1 92.81 84 SER A C 1
ATOM 649 O O . SER A 1 84 ? -16.812 0.392 5.59 1 92.81 84 SER A O 1
ATOM 651 N N . LEU A 1 85 ? -16.25 2.549 5.488 1 93.06 85 LEU A N 1
ATOM 652 C CA . LEU A 1 85 ? -15.461 2.361 4.273 1 93.06 85 LEU A CA 1
ATOM 653 C C . LEU A 1 85 ? -14.273 1.439 4.531 1 93.06 85 LEU A C 1
ATOM 655 O O . LEU A 1 85 ? -14.016 0.52 3.75 1 93.06 85 LEU A O 1
ATOM 659 N N . LEU A 1 86 ? -13.609 1.618 5.656 1 92.88 86 LEU A N 1
ATOM 660 C CA . LEU A 1 86 ? -12.445 0.82 6.012 1 92.88 86 LEU A CA 1
ATOM 661 C C . LEU A 1 86 ? -12.836 -0.63 6.273 1 92.88 86 LEU A C 1
ATOM 663 O O . LEU A 1 86 ? -12.078 -1.55 5.953 1 92.88 86 LEU A O 1
ATOM 667 N N . ARG A 1 87 ? -13.977 -0.827 6.801 1 93.88 87 ARG A N 1
ATOM 668 C CA . ARG A 1 87 ? -14.453 -2.18 7.062 1 93.88 87 ARG A CA 1
ATOM 669 C C . ARG A 1 87 ? -14.672 -2.945 5.762 1 93.88 87 ARG A C 1
ATOM 671 O O . ARG A 1 87 ? -14.305 -4.117 5.656 1 93.88 87 ARG A O 1
ATOM 678 N N . VAL A 1 88 ? -15.258 -2.262 4.816 1 94.62 88 VAL A N 1
ATOM 679 C CA . VAL A 1 88 ? -15.438 -2.881 3.506 1 94.62 88 VAL A CA 1
ATOM 680 C C . VAL A 1 88 ? -14.078 -3.193 2.889 1 94.62 88 VAL A C 1
ATOM 682 O O . VAL A 1 88 ? -13.859 -4.297 2.381 1 94.62 88 VAL A O 1
ATOM 685 N N . GLY A 1 89 ? -13.172 -2.213 2.943 1 94 89 GLY A N 1
ATOM 686 C CA . GLY A 1 89 ? -11.82 -2.436 2.443 1 94 89 GLY A CA 1
ATOM 687 C C . GLY A 1 89 ? -11.133 -3.621 3.092 1 94 89 GLY A C 1
ATOM 688 O O . GLY A 1 89 ? -10.492 -4.422 2.41 1 94 89 GLY A O 1
ATOM 689 N N . ARG A 1 90 ? -11.32 -3.756 4.375 1 92.56 90 ARG A N 1
ATOM 690 C CA . ARG A 1 90 ? -10.688 -4.844 5.113 1 92.56 90 ARG A CA 1
ATOM 691 C C . ARG A 1 90 ? -11.266 -6.191 4.715 1 92.56 90 ARG A C 1
ATOM 693 O O . ARG A 1 90 ? -10.547 -7.188 4.629 1 92.56 90 ARG A O 1
ATOM 700 N N . HIS A 1 91 ? -12.539 -6.164 4.5 1 94.44 91 HIS A N 1
ATOM 701 C CA . HIS A 1 91 ? -13.211 -7.391 4.086 1 94.44 91 HIS A CA 1
ATOM 702 C C . HIS A 1 91 ? -12.641 -7.918 2.775 1 94.44 91 HIS A C 1
ATOM 704 O O . HIS A 1 91 ? -12.461 -9.125 2.609 1 94.44 91 HIS A O 1
ATOM 710 N N . PHE A 1 92 ? -12.312 -7.023 1.876 1 95.62 92 PHE A N 1
ATOM 711 C CA . PHE A 1 92 ? -11.781 -7.387 0.567 1 95.62 92 PHE A CA 1
ATOM 712 C C . PHE A 1 92 ? -10.289 -7.098 0.49 1 95.62 92 PHE A C 1
ATOM 714 O O . PHE A 1 92 ? -9.766 -6.789 -0.583 1 95.62 92 PHE A O 1
ATOM 721 N N . ARG A 1 93 ? -9.555 -7.137 1.562 1 91.94 93 ARG A N 1
ATOM 722 C CA . ARG A 1 93 ? -8.195 -6.617 1.658 1 91.94 93 ARG A CA 1
ATOM 723 C C . ARG A 1 93 ? -7.258 -7.367 0.714 1 91.94 93 ARG A C 1
ATOM 725 O O . ARG A 1 93 ? -6.285 -6.797 0.217 1 91.94 93 ARG A O 1
ATOM 732 N N . CYS A 1 94 ? -7.523 -8.641 0.385 1 91.94 94 CYS A N 1
ATOM 733 C CA . CYS A 1 94 ? -6.672 -9.422 -0.504 1 91.94 94 CYS A CA 1
ATOM 734 C C . CYS A 1 94 ? -6.574 -8.773 -1.877 1 91.94 94 CYS A C 1
ATOM 736 O O . CYS A 1 94 ? -5.535 -8.859 -2.537 1 91.94 94 CYS A O 1
ATOM 738 N N . LEU A 1 95 ? -7.648 -8.078 -2.281 1 92.44 95 LEU A N 1
ATOM 739 C CA . LEU A 1 95 ? -7.668 -7.457 -3.602 1 92.44 95 LEU A CA 1
ATOM 740 C C . LEU A 1 95 ? -6.664 -6.316 -3.682 1 92.44 95 LEU A C 1
ATOM 742 O O . LEU A 1 95 ? -6.059 -6.086 -4.73 1 92.44 95 LEU A O 1
ATOM 746 N N . PHE A 1 96 ? -6.496 -5.656 -2.57 1 91.25 96 PHE A N 1
ATOM 747 C CA . PHE A 1 96 ? -5.574 -4.523 -2.533 1 91.25 96 PHE A CA 1
ATOM 748 C C . PHE A 1 96 ? -4.148 -4.996 -2.264 1 91.25 96 PHE A C 1
ATOM 750 O O . PHE A 1 96 ? -3.197 -4.465 -2.836 1 91.25 96 PHE A O 1
ATOM 757 N N . ARG A 1 97 ? -4.039 -5.98 -1.47 1 88.25 97 ARG A N 1
ATOM 758 C CA . ARG A 1 97 ? -2.732 -6.543 -1.145 1 88.25 97 ARG A CA 1
ATOM 759 C C . ARG A 1 97 ? -2.121 -7.242 -2.354 1 88.25 97 ARG A C 1
ATOM 761 O O . ARG A 1 97 ? -0.909 -7.184 -2.566 1 88.25 97 ARG A O 1
ATOM 768 N N . ASP A 1 98 ? -2.979 -7.871 -3.117 1 86.19 98 ASP A N 1
ATOM 769 C CA . ASP A 1 98 ? -2.498 -8.695 -4.223 1 86.19 98 ASP A CA 1
ATOM 770 C C . ASP A 1 98 ? -2.77 -8.023 -5.566 1 86.19 98 ASP A C 1
ATOM 772 O O . ASP A 1 98 ? -3.105 -8.695 -6.543 1 86.19 98 ASP A O 1
ATOM 776 N N . GLN A 1 99 ? -2.643 -6.773 -5.555 1 83.94 99 GLN A N 1
ATOM 777 C CA . GLN A 1 99 ? -2.992 -6.004 -6.742 1 83.94 99 GLN A CA 1
ATOM 778 C C . GLN A 1 99 ? -2.158 -6.441 -7.945 1 83.94 99 GLN A C 1
ATOM 780 O O . GLN A 1 99 ? -2.611 -6.348 -9.086 1 83.94 99 GLN A O 1
ATOM 785 N N . GLU A 1 100 ? -0.994 -6.934 -7.742 1 80.31 100 GLU A N 1
ATOM 786 C CA . GLU A 1 100 ? -0.124 -7.352 -8.836 1 80.31 100 GLU A CA 1
ATOM 787 C C . GLU A 1 100 ? -0.738 -8.508 -9.625 1 80.31 100 GLU A C 1
ATOM 789 O O . GLU A 1 100 ? -0.621 -8.562 -10.844 1 80.31 100 GLU A O 1
ATOM 794 N N . VAL A 1 101 ? -1.315 -9.375 -8.891 1 78.56 101 VAL A N 1
ATOM 795 C CA . VAL A 1 101 ? -1.996 -10.492 -9.539 1 78.56 101 VAL A CA 1
ATOM 796 C C . VAL A 1 101 ? -3.109 -9.961 -10.438 1 78.56 101 VAL A C 1
ATOM 798 O O . VAL A 1 101 ? -3.307 -10.461 -11.555 1 78.56 101 VAL A O 1
ATOM 801 N N . LEU A 1 102 ? -3.754 -8.953 -9.969 1 82.25 102 LEU A N 1
ATOM 802 C CA . LEU A 1 102 ? -4.859 -8.367 -10.719 1 82.25 102 LEU A CA 1
ATOM 803 C C . LEU A 1 102 ? -4.34 -7.59 -11.93 1 82.25 102 LEU A C 1
ATOM 805 O O . LEU A 1 102 ? -4.953 -7.617 -13 1 82.25 102 LEU A O 1
ATOM 809 N N . ARG A 1 103 ? -3.209 -7.004 -11.766 1 79 103 ARG A N 1
ATOM 810 C CA . ARG A 1 103 ? -2.674 -6.117 -12.789 1 79 103 ARG A CA 1
ATOM 811 C C . ARG A 1 103 ? -1.985 -6.906 -13.898 1 79 103 ARG A C 1
ATOM 813 O O . ARG A 1 103 ? -2.066 -6.543 -15.07 1 79 103 ARG A O 1
ATOM 820 N N . PHE A 1 104 ? -1.368 -8.031 -13.57 1 71.88 104 PHE A N 1
ATOM 821 C CA . PHE A 1 104 ? -0.504 -8.68 -14.547 1 71.88 104 PHE A CA 1
ATOM 822 C C . PHE A 1 104 ? -1.077 -10.023 -14.969 1 71.88 104 PHE A C 1
ATOM 824 O O . PHE A 1 104 ? -0.695 -10.57 -16 1 71.88 104 PHE A O 1
ATOM 831 N N . ALA A 1 105 ? -1.984 -10.578 -14.211 1 66 105 ALA A N 1
ATOM 832 C CA . ALA A 1 105 ? -2.426 -11.938 -14.523 1 66 105 ALA A CA 1
ATOM 833 C C . ALA A 1 105 ? -3.418 -11.938 -15.68 1 66 105 ALA A C 1
ATOM 835 O O . ALA A 1 105 ? -3.363 -12.812 -16.547 1 66 105 ALA A O 1
ATOM 836 N N . HIS A 1 106 ? -4.406 -11.031 -15.648 1 73.44 106 HIS A N 1
ATOM 837 C CA . HIS A 1 106 ? -5.438 -11.023 -16.672 1 73.44 106 HIS A CA 1
ATOM 838 C C . HIS A 1 106 ? -5.805 -9.602 -17.094 1 73.44 106 HIS A C 1
ATOM 840 O O . HIS A 1 106 ? -6.094 -8.766 -16.234 1 73.44 106 HIS A O 1
ATOM 846 N N . PRO A 1 107 ? -5.684 -9.328 -18.344 1 76.5 107 PRO A N 1
ATOM 847 C CA . PRO A 1 107 ? -5.965 -7.973 -18.828 1 76.5 107 PRO A CA 1
ATOM 848 C C . PRO A 1 107 ? -7.328 -7.457 -18.375 1 76.5 107 PRO A C 1
ATOM 850 O O . PRO A 1 107 ? -7.473 -6.273 -18.062 1 76.5 107 PRO A O 1
ATOM 853 N N . GLY A 1 108 ? -8.289 -8.367 -18.422 1 81.56 108 GLY A N 1
ATOM 854 C CA . GLY A 1 108 ? -9.617 -7.969 -17.984 1 81.56 108 GLY A CA 1
ATOM 855 C C . GLY A 1 108 ? -9.656 -7.512 -16.531 1 81.56 108 GLY A C 1
ATOM 856 O O . GLY A 1 108 ? -10.312 -6.52 -16.203 1 81.56 108 GLY A O 1
ATOM 857 N N . LEU A 1 109 ? -8.93 -8.078 -15.766 1 88.12 109 LEU A N 1
ATOM 858 C CA . LEU A 1 109 ? -8.875 -7.742 -14.352 1 88.12 109 LEU A CA 1
ATOM 859 C C . LEU A 1 109 ? -8.125 -6.43 -14.133 1 88.12 109 LEU A C 1
ATOM 861 O O . LEU A 1 109 ? -8.5 -5.633 -13.266 1 88.12 109 LEU A O 1
ATOM 865 N N . ALA A 1 110 ? -7.191 -6.145 -15.008 1 85.25 110 ALA A N 1
ATOM 866 C CA . ALA A 1 110 ? -6.406 -4.914 -14.906 1 85.25 110 ALA A CA 1
ATOM 867 C C . ALA A 1 110 ? -7.281 -3.688 -15.141 1 85.25 110 ALA A C 1
ATOM 869 O O . ALA A 1 110 ? -7.152 -2.684 -14.43 1 85.25 110 ALA A O 1
ATOM 870 N N . GLN A 1 111 ? -8.148 -3.791 -16.078 1 86.69 111 GLN A N 1
ATOM 871 C CA . GLN A 1 111 ? -9.047 -2.678 -16.375 1 86.69 111 GLN A CA 1
ATOM 872 C C . GLN A 1 111 ? -10.031 -2.447 -15.242 1 86.69 111 GLN A C 1
ATOM 874 O O . GLN A 1 111 ? -10.297 -1.305 -14.859 1 86.69 111 GLN A O 1
ATOM 879 N N . THR A 1 112 ? -10.547 -3.545 -14.742 1 88.31 112 THR A N 1
ATOM 880 C CA . THR A 1 112 ? -11.484 -3.441 -13.633 1 88.31 112 THR A CA 1
ATOM 881 C C . THR A 1 112 ? -10.805 -2.861 -12.398 1 88.31 112 THR A C 1
ATOM 883 O O . THR A 1 112 ? -11.398 -2.047 -11.68 1 88.31 112 THR A O 1
ATOM 886 N N . TRP A 1 113 ? -9.641 -3.227 -12.219 1 89.5 113 TRP A N 1
ATOM 887 C CA . TRP A 1 113 ? -8.844 -2.721 -11.109 1 89.5 113 TRP A CA 1
ATOM 888 C C . TRP A 1 113 ? -8.625 -1.216 -11.234 1 89.5 113 TRP A C 1
ATOM 890 O O . TRP A 1 113 ? -8.844 -0.468 -10.281 1 89.5 113 TRP A O 1
ATOM 900 N N . ARG A 1 114 ? -8.258 -0.762 -12.406 1 87.44 114 ARG A N 1
ATOM 901 C CA . ARG A 1 114 ? -8.023 0.66 -12.641 1 87.44 114 ARG A CA 1
ATOM 902 C C . ARG A 1 114 ? -9.305 1.466 -12.414 1 87.44 114 ARG A C 1
ATOM 904 O O . ARG A 1 114 ? -9.258 2.561 -11.844 1 87.44 114 ARG A O 1
ATOM 911 N N . ARG A 1 115 ? -10.328 0.89 -12.812 1 88.88 115 ARG A N 1
ATOM 912 C CA . ARG A 1 115 ? -11.617 1.552 -12.609 1 88.88 115 ARG A CA 1
ATOM 913 C C . ARG A 1 115 ? -11.938 1.668 -11.117 1 88.88 115 ARG A C 1
ATOM 915 O O . ARG A 1 115 ? -12.438 2.701 -10.664 1 88.88 115 ARG A O 1
ATOM 922 N N . LEU A 1 116 ? -11.672 0.618 -10.414 1 91.62 116 LEU A N 1
ATOM 923 C CA . LEU A 1 116 ? -11.914 0.623 -8.977 1 91.62 116 LEU A CA 1
ATOM 924 C C . LEU A 1 116 ? -11.07 1.688 -8.281 1 91.62 116 LEU A C 1
ATOM 926 O O . LEU A 1 116 ? -11.578 2.449 -7.457 1 91.62 116 LEU A O 1
ATOM 930 N N . LEU A 1 117 ? -9.828 1.799 -8.664 1 91.12 117 LEU A N 1
ATOM 931 C CA . LEU A 1 117 ? -8.93 2.783 -8.062 1 91.12 117 LEU A CA 1
ATOM 932 C C . LEU A 1 117 ? -9.398 4.203 -8.375 1 91.12 117 LEU A C 1
ATOM 934 O O . LEU A 1 117 ? -9.367 5.078 -7.508 1 91.12 117 LEU A O 1
ATOM 938 N N . ARG A 1 118 ? -9.836 4.375 -9.586 1 90.12 118 ARG A N 1
ATOM 939 C CA . ARG A 1 118 ? -10.359 5.68 -9.977 1 90.12 118 ARG A CA 1
ATOM 940 C C . ARG A 1 118 ? -11.602 6.035 -9.164 1 90.12 118 ARG A C 1
ATOM 942 O O . ARG A 1 118 ? -11.766 7.184 -8.742 1 90.12 118 ARG A O 1
ATOM 949 N N . GLN A 1 119 ? -12.375 5.059 -9.031 1 90.56 119 GLN A N 1
ATOM 950 C CA . GLN A 1 119 ? -13.594 5.277 -8.258 1 90.56 119 GLN A CA 1
ATOM 951 C C . GLN A 1 119 ? -13.266 5.609 -6.805 1 90.56 119 GLN A C 1
ATOM 953 O O . GLN A 1 119 ? -13.922 6.453 -6.191 1 90.56 119 GLN A O 1
ATOM 958 N N . LEU A 1 120 ? -12.344 4.961 -6.258 1 93.06 120 LEU A N 1
ATOM 959 C CA . LEU A 1 120 ? -11.93 5.227 -4.887 1 93.06 120 LEU A CA 1
ATOM 960 C C . LEU A 1 120 ? -11.375 6.641 -4.75 1 93.06 120 LEU A C 1
ATOM 962 O O . LEU A 1 120 ? -11.672 7.336 -3.777 1 93.06 120 LEU A O 1
ATOM 966 N N . ARG A 1 121 ? -10.594 7.02 -5.723 1 91.69 121 ARG A N 1
ATOM 967 C CA . ARG A 1 121 ? -10.062 8.375 -5.723 1 91.69 121 ARG A CA 1
ATOM 968 C C . ARG A 1 121 ? -11.188 9.406 -5.785 1 91.69 121 ARG A C 1
ATOM 970 O O . ARG A 1 121 ? -11.195 10.375 -5.016 1 91.69 121 ARG A O 1
ATOM 977 N N . GLN A 1 122 ? -12.156 9.164 -6.621 1 91.19 122 GLN A N 1
ATOM 978 C CA . GLN A 1 122 ? -13.305 10.047 -6.746 1 91.19 122 GLN A CA 1
ATOM 979 C C . GLN A 1 122 ? -14.109 10.102 -5.449 1 91.19 122 GLN A C 1
ATOM 981 O O . GLN A 1 122 ? -14.555 11.172 -5.031 1 91.19 122 GLN A O 1
ATOM 986 N N . THR A 1 123 ? -14.273 8.953 -4.914 1 90.94 123 THR A N 1
ATOM 987 C CA . THR A 1 123 ? -15.008 8.875 -3.656 1 90.94 123 THR A CA 1
ATOM 988 C C . THR A 1 123 ? -14.305 9.68 -2.568 1 90.94 123 THR A C 1
ATOM 990 O O . THR A 1 123 ? -14.945 10.406 -1.809 1 90.94 123 THR A O 1
ATOM 993 N N . SER A 1 124 ? -12.992 9.547 -2.459 1 92.5 124 SER A N 1
ATOM 994 C CA . SER A 1 124 ? -12.227 10.305 -1.474 1 92.5 124 SER A CA 1
ATOM 995 C C . SER A 1 124 ? -12.375 11.805 -1.697 1 92.5 124 SER A C 1
ATOM 997 O O . SER A 1 124 ? -12.516 12.57 -0.741 1 92.5 124 SER A O 1
ATOM 999 N N . GLN A 1 125 ? -12.328 12.234 -2.916 1 92.75 125 GLN A N 1
ATOM 1000 C CA . GLN A 1 125 ? -12.5 13.641 -3.256 1 92.75 125 GLN A CA 1
ATOM 1001 C C . GLN A 1 125 ? -13.891 14.133 -2.871 1 92.75 125 GLN A C 1
ATOM 1003 O O . GLN A 1 125 ? -14.031 15.219 -2.295 1 92.75 125 GLN A O 1
ATOM 1008 N N . GLN A 1 126 ? -14.867 13.344 -3.16 1 92.25 126 GLN A N 1
ATOM 1009 C CA . GLN A 1 126 ? -16.25 13.711 -2.842 1 92.25 126 GLN A CA 1
ATOM 1010 C C . GLN A 1 126 ? -16.469 13.758 -1.332 1 92.25 126 GLN A C 1
ATOM 1012 O O . GLN A 1 126 ? -17.234 14.594 -0.838 1 92.25 126 GLN A O 1
ATOM 1017 N N . LEU A 1 127 ? -15.867 12.867 -0.684 1 91.12 127 LEU A N 1
ATOM 1018 C CA . LEU A 1 127 ? -15.953 12.859 0.773 1 91.12 127 LEU A CA 1
ATOM 1019 C C . LEU A 1 127 ? -15.414 14.164 1.357 1 91.12 127 LEU A C 1
ATOM 1021 O O . LEU A 1 127 ? -16.062 14.781 2.201 1 91.12 127 LEU A O 1
ATOM 1025 N N . LEU A 1 128 ? -14.281 14.609 0.917 1 91.75 128 LEU A N 1
ATOM 1026 C CA . LEU A 1 128 ? -13.688 15.836 1.433 1 91.75 128 LEU A CA 1
ATOM 1027 C C . LEU A 1 128 ? -14.492 17.062 1 1 91.75 128 LEU A C 1
ATOM 1029 O O . LEU A 1 128 ? -14.586 18.047 1.741 1 91.75 128 LEU A O 1
ATOM 1033 N N . GLN A 1 129 ? -14.992 16.969 -0.197 1 92.06 129 GLN A N 1
ATOM 1034 C CA . GLN A 1 129 ? -15.859 18.047 -0.66 1 92.06 129 GLN A CA 1
ATOM 1035 C C . GLN A 1 129 ? -17.094 18.188 0.232 1 92.06 129 GLN A C 1
ATOM 1037 O O . GLN A 1 129 ? -17.484 19.297 0.579 1 92.06 129 GLN A O 1
ATOM 1042 N N . ARG A 1 130 ? -17.672 17.109 0.534 1 90.38 130 ARG A N 1
ATOM 1043 C CA . ARG A 1 130 ? -18.828 17.125 1.424 1 90.38 130 ARG A CA 1
ATOM 1044 C C . ARG A 1 130 ? -18.438 17.641 2.809 1 90.38 130 ARG A C 1
ATOM 1046 O O . ARG A 1 130 ? -19.172 18.438 3.402 1 90.38 130 ARG A O 1
ATOM 1053 N N . LEU A 1 131 ? -17.375 17.203 3.301 1 89.31 131 LEU A N 1
ATOM 1054 C CA . LEU A 1 131 ? -16.906 17.672 4.602 1 89.31 131 LEU A CA 1
ATOM 1055 C C . LEU A 1 131 ? -16.656 19.172 4.586 1 89.31 131 LEU A C 1
ATOM 1057 O O . LEU A 1 131 ? -17 19.859 5.551 1 89.31 131 LEU A O 1
ATOM 1061 N N . ASP A 1 132 ? -16.078 19.578 3.51 1 90.88 132 ASP A N 1
ATOM 1062 C CA . ASP A 1 132 ? -15.812 21.016 3.352 1 90.88 132 ASP A CA 1
ATOM 1063 C C . ASP A 1 132 ? -17.109 21.828 3.383 1 90.88 132 ASP A C 1
ATOM 1065 O O . ASP A 1 132 ? -17.125 22.953 3.873 1 90.88 132 ASP A O 1
ATOM 1069 N N . ARG A 1 133 ? -18.172 21.312 2.867 1 89.12 133 ARG A N 1
ATOM 1070 C CA . ARG A 1 133 ? -19.469 21.984 2.859 1 89.12 133 ARG A CA 1
ATOM 1071 C C . ARG A 1 133 ? -20.062 22.016 4.258 1 89.12 133 ARG A C 1
ATOM 1073 O O . ARG A 1 133 ? -20.734 22.984 4.625 1 89.12 133 ARG A O 1
ATOM 1080 N N . LEU A 1 134 ? -19.844 21.016 4.992 1 87.56 134 LEU A N 1
ATOM 1081 C CA . LEU A 1 134 ? -20.391 20.906 6.34 1 87.56 134 LEU A CA 1
ATOM 1082 C C . LEU A 1 134 ? -19.547 21.703 7.332 1 87.56 134 LEU A C 1
ATOM 1084 O O . LEU A 1 134 ? -20.094 22.328 8.242 1 87.56 134 LEU A O 1
ATOM 1088 N N . SER A 1 135 ? -18.297 21.578 7.195 1 87.31 135 SER A N 1
ATOM 1089 C CA . SER A 1 135 ? -17.297 22.266 8.008 1 87.31 135 SER A CA 1
ATOM 1090 C C . SER A 1 135 ? -16.125 22.75 7.156 1 87.31 135 SER A C 1
ATOM 1092 O O . SER A 1 135 ? -15.227 21.969 6.844 1 87.31 135 SER A O 1
ATOM 1094 N N . PRO A 1 136 ? -16.156 24 6.855 1 86.81 136 PRO A N 1
ATOM 1095 C CA . PRO A 1 136 ? -15.148 24.5 5.91 1 86.81 136 PRO A CA 1
ATOM 1096 C C . PRO A 1 136 ? -13.719 24.188 6.348 1 86.81 136 PRO A C 1
ATOM 1098 O O . PRO A 1 136 ? -13.328 24.5 7.477 1 86.81 136 PRO A O 1
ATOM 1101 N N . LEU A 1 137 ? -12.922 23.531 5.535 1 87.19 137 LEU A N 1
ATOM 1102 C CA . LEU A 1 137 ? -11.562 23.062 5.809 1 87.19 137 LEU A CA 1
ATOM 1103 C C . LEU A 1 137 ? -10.547 24.172 5.512 1 87.19 137 LEU A C 1
ATOM 1105 O O . LEU A 1 137 ? -9.391 24.078 5.922 1 87.19 137 LEU A O 1
ATOM 1109 N N . GLN A 1 138 ? -10.977 25.266 4.906 1 84.81 138 GLN A N 1
ATOM 1110 C CA . GLN A 1 138 ? -10.109 26.391 4.57 1 84.81 138 GLN A CA 1
ATOM 1111 C C . GLN A 1 138 ? -8.969 25.953 3.664 1 84.81 138 GLN A C 1
ATOM 1113 O O . GLN A 1 138 ? -7.809 26.297 3.91 1 84.81 138 GLN A O 1
ATOM 1118 N N . LEU A 1 139 ? -9.219 25.109 2.693 1 88.69 139 LEU A N 1
ATOM 1119 C CA . LEU A 1 139 ? -8.258 24.609 1.718 1 88.69 139 LEU A CA 1
ATOM 1120 C C . LEU A 1 139 ? -8.656 25 0.302 1 88.69 139 LEU A C 1
ATOM 1122 O O . LEU A 1 139 ? -9.852 25.094 -0.009 1 88.69 139 LEU A O 1
ATOM 1126 N N . SER A 1 140 ? -7.621 25.359 -0.433 1 89.56 140 SER A N 1
ATOM 1127 C CA . SER A 1 140 ? -7.883 25.516 -1.86 1 89.56 140 SER A CA 1
ATOM 1128 C C . SER A 1 140 ? -8.32 24.203 -2.488 1 89.56 140 SER A C 1
ATOM 1130 O O . SER A 1 140 ? -8.195 23.141 -1.868 1 89.56 140 SER A O 1
ATOM 1132 N N . GLN A 1 141 ? -8.883 24.281 -3.631 1 90.56 141 GLN A N 1
ATOM 1133 C CA . GLN A 1 141 ? -9.289 23.062 -4.336 1 90.56 141 GLN A CA 1
ATOM 1134 C C . GLN A 1 141 ? -8.109 22.125 -4.535 1 90.56 141 GLN A C 1
ATOM 1136 O O . GLN A 1 141 ? -8.227 20.906 -4.332 1 90.56 141 GLN A O 1
ATOM 1141 N N . HIS A 1 142 ? -7.02 22.719 -4.895 1 88.44 142 HIS A N 1
ATOM 1142 C CA . HIS A 1 142 ? -5.816 21.922 -5.117 1 88.44 142 HIS A CA 1
ATOM 1143 C C . HIS A 1 142 ? -5.363 21.234 -3.836 1 88.44 142 HIS A C 1
ATOM 1145 O O . HIS A 1 142 ? -5.047 20.047 -3.844 1 88.44 142 HIS A O 1
ATOM 1151 N N . GLU A 1 143 ? -5.43 21.969 -2.783 1 87.44 143 GLU A N 1
ATOM 1152 C CA . GLU A 1 143 ? -5.027 21.422 -1.493 1 87.44 143 GLU A CA 1
ATOM 1153 C C . GLU A 1 143 ? -5.984 20.312 -1.043 1 87.44 143 GLU A C 1
ATOM 1155 O O . GLU A 1 143 ? -5.562 19.312 -0.46 1 87.44 143 GLU A O 1
ATOM 1160 N N . ARG A 1 144 ? -7.199 20.4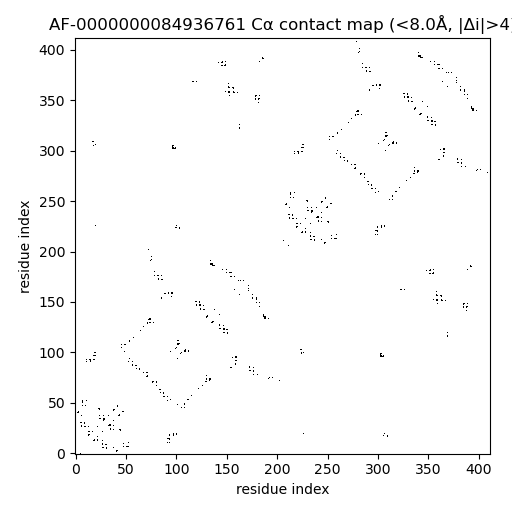84 -1.301 1 90.69 144 ARG A N 1
ATOM 1161 C CA . ARG A 1 144 ? -8.203 19.484 -0.933 1 90.69 144 ARG A CA 1
ATOM 1162 C C . ARG A 1 144 ? -8.016 18.203 -1.734 1 90.69 144 ARG A C 1
ATOM 1164 O O . ARG A 1 144 ? -8.148 17.109 -1.191 1 90.69 144 ARG A O 1
ATOM 1171 N N . ASP A 1 145 ? -7.691 18.375 -2.988 1 90.25 145 ASP A N 1
ATOM 1172 C CA . ASP A 1 145 ? -7.438 17.219 -3.83 1 90.25 145 ASP A CA 1
ATOM 1173 C C . ASP A 1 145 ? -6.215 16.438 -3.346 1 90.25 145 ASP A C 1
ATOM 1175 O O . ASP A 1 145 ? -6.219 15.211 -3.332 1 90.25 145 ASP A O 1
ATOM 1179 N N . GLN A 1 146 ? -5.258 17.125 -2.969 1 87.56 146 GLN A N 1
ATOM 1180 C CA . GLN A 1 146 ? -4.055 16.484 -2.453 1 87.56 146 GLN A CA 1
ATOM 1181 C C . GLN A 1 146 ? -4.34 15.75 -1.146 1 87.56 146 GLN A C 1
ATOM 1183 O O . GLN A 1 146 ? -3.84 14.648 -0.926 1 87.56 146 GLN A O 1
ATOM 1188 N N . LEU A 1 147 ? -5.109 16.406 -0.317 1 90.06 147 LEU A N 1
ATOM 1189 C CA . LEU A 1 147 ? -5.484 15.781 0.945 1 90.06 147 LEU A CA 1
ATOM 1190 C C . LEU A 1 147 ? -6.312 14.531 0.701 1 90.06 147 LEU A C 1
ATOM 1192 O O . LEU A 1 147 ? -6.148 13.523 1.396 1 90.06 147 LEU A O 1
ATOM 1196 N N . ALA A 1 148 ? -7.168 14.617 -0.285 1 92.62 148 ALA A N 1
ATOM 1197 C CA . ALA A 1 148 ? -7.977 13.461 -0.646 1 92.62 148 ALA A CA 1
ATOM 1198 C C . ALA A 1 148 ? -7.098 12.297 -1.102 1 92.62 148 ALA A C 1
ATOM 1200 O O . ALA A 1 148 ? -7.316 11.148 -0.709 1 92.62 148 ALA A O 1
ATOM 1201 N N . ASP A 1 149 ? -6.09 12.586 -1.914 1 90.69 149 ASP A N 1
ATOM 1202 C CA . ASP A 1 149 ? -5.145 11.562 -2.352 1 90.69 149 ASP A CA 1
ATOM 1203 C C . ASP A 1 149 ? -4.398 10.961 -1.163 1 90.69 149 ASP A C 1
ATOM 1205 O O . ASP A 1 149 ? -4.219 9.742 -1.091 1 90.69 149 ASP A O 1
ATOM 1209 N N . SER A 1 150 ? -4.051 11.797 -0.258 1 88.5 150 SER A N 1
ATOM 1210 C CA . SER A 1 150 ? -3.338 11.336 0.928 1 88.5 150 SER A CA 1
ATOM 1211 C C . SER A 1 150 ? -4.215 10.422 1.777 1 88.5 150 SER A C 1
ATOM 1213 O O . SER A 1 150 ? -3.752 9.391 2.273 1 88.5 150 SER A O 1
ATOM 1215 N N . LEU A 1 151 ? -5.426 10.852 1.94 1 90.31 151 LEU A N 1
ATOM 1216 C CA . LEU A 1 151 ? -6.371 10.047 2.711 1 90.31 151 LEU A CA 1
ATOM 1217 C C . LEU A 1 151 ? -6.582 8.68 2.064 1 90.31 151 LEU A C 1
ATOM 1219 O O . LEU A 1 151 ? -6.551 7.656 2.748 1 90.31 151 LEU A O 1
ATOM 1223 N N . MET A 1 152 ? -6.754 8.703 0.81 1 92.69 152 MET A N 1
ATOM 1224 C CA . MET A 1 152 ? -6.949 7.457 0.073 1 92.69 152 MET A CA 1
ATOM 1225 C C . MET A 1 152 ? -5.727 6.555 0.196 1 92.69 152 MET A C 1
ATOM 1227 O O . MET A 1 152 ? -5.852 5.371 0.514 1 92.69 152 MET A O 1
ATOM 1231 N N . LEU A 1 153 ? -4.578 7.129 -0.045 1 91.19 153 LEU A N 1
ATOM 1232 C CA . LEU A 1 153 ? -3.34 6.359 -0.01 1 91.19 153 LEU A CA 1
ATOM 1233 C C . LEU A 1 153 ? -3.086 5.801 1.387 1 91.19 153 LEU A C 1
ATOM 1235 O O . LEU A 1 153 ? -2.676 4.648 1.534 1 91.19 153 LEU A O 1
ATOM 1239 N N . SER A 1 154 ? -3.332 6.59 2.34 1 89.81 154 SER A N 1
ATOM 1240 C CA . SER A 1 154 ? -3.18 6.121 3.715 1 89.81 154 SER A CA 1
ATOM 1241 C C . SER A 1 154 ? -4.148 4.98 4.02 1 89.81 154 SER A C 1
ATOM 1243 O O . SER A 1 154 ? -3.775 4 4.668 1 89.81 154 SER A O 1
ATOM 1245 N N . ALA A 1 155 ? -5.324 5.113 3.559 1 92.19 155 ALA A N 1
ATOM 1246 C CA . ALA A 1 155 ? -6.32 4.066 3.77 1 92.19 155 ALA A CA 1
ATOM 1247 C C . ALA A 1 155 ? -5.906 2.77 3.078 1 92.19 155 ALA A C 1
ATOM 1249 O O . ALA A 1 155 ? -5.949 1.695 3.684 1 92.19 155 ALA A O 1
ATOM 1250 N N . LEU A 1 156 ? -5.504 2.922 1.864 1 92.69 156 LEU A N 1
ATOM 1251 C CA . LEU A 1 156 ? -5.086 1.746 1.108 1 92.69 156 LEU A CA 1
ATOM 1252 C C . LEU A 1 156 ? -3.875 1.085 1.759 1 92.69 156 LEU A C 1
ATOM 1254 O O . LEU A 1 156 ? -3.834 -0.139 1.903 1 92.69 156 LEU A O 1
ATOM 1258 N N . ALA A 1 157 ? -2.945 1.898 2.141 1 91.94 157 ALA A N 1
ATOM 1259 C CA . ALA A 1 157 ? -1.747 1.362 2.779 1 91.94 157 ALA A CA 1
ATOM 1260 C C . ALA A 1 157 ? -2.094 0.645 4.082 1 91.94 157 ALA A C 1
ATOM 1262 O O . ALA A 1 157 ? -1.482 -0.371 4.418 1 91.94 157 ALA A O 1
ATOM 1263 N N . SER A 1 158 ? -3.014 1.204 4.789 1 89.06 158 SER A N 1
ATOM 1264 C CA . SER A 1 158 ? -3.391 0.591 6.059 1 89.06 158 SER A CA 1
ATOM 1265 C C . SER A 1 158 ? -4 -0.79 5.848 1 89.06 158 SER A C 1
ATOM 1267 O O . SER A 1 158 ? -3.955 -1.639 6.738 1 89.06 158 SER A O 1
ATOM 1269 N N . LEU A 1 159 ? -4.539 -1.016 4.691 1 87.94 159 LEU A N 1
ATOM 1270 C CA . LEU A 1 159 ? -5.082 -2.324 4.348 1 87.94 159 LEU A CA 1
ATOM 1271 C C . LEU A 1 159 ? -3.969 -3.295 3.969 1 87.94 159 LEU A C 1
ATOM 1273 O O . LEU A 1 159 ? -4.094 -4.504 4.184 1 87.94 159 LEU A O 1
ATOM 1277 N N . CYS A 1 160 ? -2.951 -2.738 3.453 1 89 160 CYS A N 1
ATOM 1278 C CA . CYS A 1 160 ? -1.888 -3.57 2.902 1 89 160 CYS A CA 1
ATOM 1279 C C . CYS A 1 160 ? -0.811 -3.844 3.945 1 89 160 CYS A C 1
ATOM 1281 O O . CYS A 1 160 ? -0.289 -4.957 4.027 1 89 160 CYS A O 1
ATOM 1283 N N . PHE A 1 161 ? -0.516 -2.777 4.664 1 87.56 161 PHE A N 1
ATOM 1284 C CA . PHE A 1 161 ? 0.604 -2.875 5.594 1 87.56 161 PHE A CA 1
ATOM 1285 C C . PHE A 1 161 ? 0.114 -2.846 7.035 1 87.56 161 PHE A C 1
ATOM 1287 O O . PHE A 1 161 ? -0.722 -2.014 7.395 1 87.56 161 PHE A O 1
ATOM 1294 N N . GLU A 1 162 ? 0.524 -3.807 7.805 1 77.31 162 GLU A N 1
ATOM 1295 C CA . GLU A 1 162 ? 0.144 -3.852 9.211 1 77.31 162 GLU A CA 1
ATOM 1296 C C . GLU A 1 162 ? 1.25 -3.287 10.102 1 77.31 162 GLU A C 1
ATOM 1298 O O . GLU A 1 162 ? 2.293 -3.92 10.281 1 77.31 162 GLU A O 1
ATOM 1303 N N . LEU A 1 163 ? 0.991 -2.104 10.539 1 75.12 163 LEU A N 1
ATOM 1304 C CA . LEU A 1 163 ? 1.991 -1.446 11.367 1 75.12 163 LEU A CA 1
ATOM 1305 C C . LEU A 1 163 ? 2.037 -2.072 12.758 1 75.12 163 LEU A C 1
ATOM 1307 O O . LEU A 1 163 ? 3.072 -2.039 13.43 1 75.12 163 LEU A O 1
ATOM 1311 N N . GLU A 1 164 ? 0.913 -2.619 13.172 1 76.62 164 GLU A N 1
ATOM 1312 C CA . GLU A 1 164 ? 0.823 -3.301 14.461 1 76.62 164 GLU A CA 1
ATOM 1313 C C . GLU A 1 164 ? 0.245 -4.703 14.305 1 76.62 164 GLU A C 1
ATOM 1315 O O . GLU A 1 164 ? -0.909 -4.949 14.664 1 76.62 164 GLU A O 1
ATOM 1320 N N . PRO A 1 165 ? 1.089 -5.637 13.867 1 70 165 PRO A N 1
ATOM 1321 C CA . PRO A 1 165 ? 0.588 -6.973 13.531 1 70 165 PRO A CA 1
ATOM 1322 C C . PRO A 1 165 ? 0.049 -7.723 14.742 1 70 165 PRO A C 1
ATOM 1324 O O . PRO A 1 165 ? -0.723 -8.672 14.594 1 70 165 PRO A O 1
ATOM 1327 N N . ASP A 1 166 ? 0.444 -7.211 15.844 1 72.38 166 ASP A N 1
ATOM 1328 C CA . ASP A 1 166 ? 0.039 -7.934 17.047 1 72.38 166 ASP A CA 1
ATOM 1329 C C . ASP A 1 166 ? -1.381 -7.559 17.453 1 72.38 166 ASP A C 1
ATOM 1331 O O . ASP A 1 166 ? -1.997 -8.242 18.281 1 72.38 166 ASP A O 1
ATOM 1335 N N . ASN A 1 167 ? -1.929 -6.469 16.875 1 72.56 167 ASN A N 1
ATOM 1336 C CA . ASN A 1 167 ? -3.279 -6.027 17.219 1 72.56 167 ASN A CA 1
ATOM 1337 C C . ASN A 1 167 ? -4.332 -6.844 16.469 1 72.56 167 ASN A C 1
ATOM 1339 O O . ASN A 1 167 ? -4.062 -7.375 15.391 1 72.56 167 ASN A O 1
ATOM 1343 N N . ASP A 1 168 ? -5.418 -6.961 17.188 1 76.06 168 ASP A N 1
ATOM 1344 C CA . ASP A 1 168 ? -6.504 -7.648 16.5 1 76.06 168 ASP A CA 1
ATOM 1345 C C . ASP A 1 168 ? -7.039 -6.805 15.344 1 76.06 168 ASP A C 1
ATOM 1347 O O . ASP A 1 168 ? -6.582 -5.684 15.125 1 76.06 168 ASP A O 1
ATOM 1351 N N . GLY A 1 169 ? -7.945 -7.457 14.602 1 79.44 169 GLY A N 1
ATOM 1352 C CA . GLY A 1 169 ? -8.461 -6.84 13.391 1 79.44 169 GLY A CA 1
ATOM 1353 C C . GLY A 1 169 ? -9.164 -5.523 13.648 1 79.44 169 GLY A C 1
ATOM 1354 O O . GLY A 1 169 ? -8.945 -4.543 12.93 1 79.44 169 GLY A O 1
ATOM 1355 N N . GLU A 1 170 ? -9.914 -5.449 14.703 1 81.5 170 GLU A N 1
ATOM 1356 C CA . GLU A 1 170 ? -10.688 -4.242 15 1 81.5 170 GLU A CA 1
ATOM 1357 C C . GLU A 1 170 ? -9.781 -3.117 15.492 1 81.5 170 GLU A C 1
ATOM 1359 O O . GLU A 1 170 ? -9.961 -1.958 15.117 1 81.5 170 GLU A O 1
ATOM 1364 N N . ALA A 1 171 ? -8.859 -3.473 16.344 1 83.44 171 ALA A N 1
ATOM 1365 C CA . ALA A 1 171 ? -7.918 -2.479 16.859 1 83.44 171 ALA A CA 1
ATOM 1366 C C . ALA A 1 171 ? -7.102 -1.871 15.711 1 83.44 171 ALA A C 1
ATOM 1368 O O . ALA A 1 171 ? -6.812 -0.673 15.719 1 83.44 171 ALA A O 1
ATOM 1369 N N . GLN A 1 172 ? -6.84 -2.693 14.758 1 83.56 172 GLN A N 1
ATOM 1370 C CA . GLN A 1 172 ? -6.094 -2.209 13.602 1 83.56 172 GLN A CA 1
ATOM 1371 C C . GLN A 1 172 ? -6.93 -1.231 12.781 1 83.56 172 GLN A C 1
ATOM 1373 O O . GLN A 1 172 ? -6.41 -0.228 12.289 1 83.56 172 GLN A O 1
ATOM 1378 N N . LEU A 1 173 ? -8.203 -1.584 12.719 1 86.12 173 LEU A N 1
ATOM 1379 C CA . LEU A 1 173 ? -9.117 -0.718 11.977 1 86.12 173 LEU A CA 1
ATOM 1380 C C . LEU A 1 173 ? -9.234 0.644 12.656 1 86.12 173 LEU A C 1
ATOM 1382 O O . LEU A 1 173 ? -9.211 1.679 11.984 1 86.12 173 LEU A O 1
ATOM 1386 N N . LEU A 1 174 ? -9.352 0.638 13.93 1 84.56 174 LEU A N 1
ATOM 1387 C CA . LEU A 1 174 ? -9.484 1.876 14.688 1 84.56 174 LEU A CA 1
ATOM 1388 C C . LEU A 1 174 ? -8.211 2.713 14.602 1 84.56 174 LEU A C 1
ATOM 1390 O O . LEU A 1 174 ? -8.281 3.941 14.5 1 84.56 174 LEU A O 1
ATOM 1394 N N . HIS A 1 175 ? -7.16 2.031 14.586 1 83.38 175 HIS A N 1
ATOM 1395 C CA . HIS A 1 175 ? -5.891 2.732 14.438 1 83.38 175 HIS A CA 1
ATOM 1396 C C . HIS A 1 175 ? -5.781 3.389 13.07 1 83.38 175 HIS A C 1
ATOM 1398 O O . HIS A 1 175 ? -5.324 4.527 12.953 1 83.38 175 HIS A O 1
ATOM 1404 N N . SER A 1 176 ? -6.219 2.611 12.102 1 86.31 176 SER A N 1
ATOM 1405 C CA . SER A 1 176 ? -6.199 3.152 10.75 1 86.31 176 SER A CA 1
ATOM 1406 C C . SER A 1 176 ? -7.09 4.387 10.633 1 86.31 176 SER A C 1
ATOM 1408 O O . SER A 1 176 ? -6.68 5.402 10.062 1 86.31 176 SER A O 1
ATOM 1410 N N . ALA A 1 177 ? -8.219 4.293 11.195 1 87.88 177 ALA A N 1
ATOM 1411 C CA . ALA A 1 177 ? -9.148 5.422 11.172 1 87.88 177 ALA A CA 1
ATOM 1412 C C . ALA A 1 177 ? -8.555 6.633 11.891 1 87.88 177 ALA A C 1
ATOM 1414 O O . ALA A 1 177 ? -8.648 7.762 11.398 1 87.88 177 ALA A O 1
ATOM 1415 N N . ALA A 1 178 ? -7.949 6.387 13.016 1 84.12 178 ALA A N 1
ATOM 1416 C CA . ALA A 1 178 ? -7.352 7.465 13.797 1 84.12 178 ALA A CA 1
ATOM 1417 C C . ALA A 1 178 ? -6.238 8.156 13.008 1 84.12 178 ALA A C 1
ATOM 1419 O O . ALA A 1 178 ? -6.109 9.383 13.055 1 84.12 178 ALA A O 1
ATOM 1420 N N . THR A 1 179 ? -5.488 7.355 12.352 1 84.06 179 THR A N 1
ATOM 1421 C CA . THR A 1 179 ? -4.395 7.898 11.555 1 84.06 179 THR A CA 1
ATOM 1422 C C . THR A 1 179 ? -4.934 8.766 10.422 1 84.06 179 THR A C 1
ATOM 1424 O O . THR A 1 179 ? -4.387 9.836 10.141 1 84.06 179 THR A O 1
ATOM 1427 N N . LEU A 1 180 ? -6.004 8.367 9.82 1 87.94 180 LEU A N 1
ATOM 1428 C CA . LEU A 1 180 ? -6.625 9.133 8.742 1 87.94 180 LEU A CA 1
ATOM 1429 C C . LEU A 1 180 ? -7.246 10.422 9.273 1 87.94 180 LEU A C 1
ATOM 1431 O O . LEU A 1 180 ? -7.105 11.484 8.664 1 87.94 180 LEU A O 1
ATOM 1435 N N . PHE A 1 181 ? -7.832 10.336 10.414 1 83.88 181 PHE A N 1
ATOM 1436 C CA . PHE A 1 181 ? -8.461 11.508 11.016 1 83.88 181 PHE A CA 1
ATOM 1437 C C . PHE A 1 181 ? -7.41 12.539 11.422 1 83.88 181 PHE A C 1
ATOM 1439 O O . PHE A 1 181 ? -7.652 13.742 11.352 1 83.88 181 PHE A O 1
ATOM 1446 N N . ALA A 1 182 ? -6.336 12.039 11.836 1 83.31 182 ALA A N 1
ATOM 1447 C CA . ALA A 1 182 ? -5.246 12.938 12.211 1 83.31 182 ALA A CA 1
ATOM 1448 C C . ALA A 1 182 ? -4.828 13.82 11.039 1 83.31 182 ALA A C 1
ATOM 1450 O O . ALA A 1 182 ? -4.359 14.945 11.234 1 83.31 182 ALA A O 1
ATOM 1451 N N . LEU A 1 183 ? -5.031 13.359 9.867 1 85.19 183 LEU A N 1
ATOM 1452 C CA . LEU A 1 183 ? -4.703 14.141 8.68 1 85.19 183 LEU A CA 1
ATOM 1453 C C . LEU A 1 183 ? -5.707 15.266 8.477 1 85.19 183 LEU A C 1
ATOM 1455 O O . LEU A 1 183 ? -5.371 16.297 7.891 1 85.19 183 LEU A O 1
ATOM 1459 N N . LEU A 1 184 ? -6.906 15.062 8.992 1 84.69 184 LEU A N 1
ATOM 1460 C CA . LEU A 1 184 ? -7.984 16.016 8.781 1 84.69 184 LEU A CA 1
ATOM 1461 C C . LEU A 1 184 ? -8.039 17.047 9.906 1 84.69 184 LEU A C 1
ATOM 1463 O O . LEU A 1 184 ? -8.469 18.188 9.695 1 84.69 184 LEU A O 1
ATOM 1467 N N . ARG A 1 185 ? -7.609 16.719 11.016 1 81.69 185 ARG A N 1
ATOM 1468 C CA . ARG A 1 185 ? -7.777 17.484 12.25 1 81.69 185 ARG A CA 1
ATOM 1469 C C . ARG A 1 185 ? -7.238 18.891 12.102 1 81.69 185 ARG A C 1
ATOM 1471 O O . ARG A 1 185 ? -7.891 19.859 12.516 1 81.69 185 ARG A O 1
ATOM 1478 N N . PRO A 1 186 ? -6.074 19 11.492 1 82.69 186 PRO A N 1
ATOM 1479 C CA . PRO A 1 186 ? -5.527 20.359 11.398 1 82.69 186 PRO A CA 1
ATOM 1480 C C . PRO A 1 186 ? -6.383 21.281 10.531 1 82.69 186 PRO A C 1
ATOM 1482 O O . PRO A 1 186 ? -6.242 22.5 10.602 1 82.69 186 PRO A O 1
ATOM 1485 N N . HIS A 1 187 ? -7.242 20.719 9.758 1 83.75 187 HIS A N 1
ATOM 1486 C CA . HIS A 1 187 ? -8.008 21.516 8.805 1 83.75 187 HIS A CA 1
ATOM 1487 C C . HIS A 1 187 ? -9.43 21.734 9.297 1 83.75 187 HIS A C 1
ATOM 1489 O O . HIS A 1 187 ? -10.203 22.453 8.656 1 83.75 187 HIS A O 1
ATOM 1495 N N . LEU A 1 188 ? -9.727 21.125 10.383 1 80.5 188 LEU A N 1
ATOM 1496 C CA . LEU A 1 188 ? -11.07 21.266 10.938 1 80.5 188 LEU A CA 1
ATOM 1497 C C . LEU A 1 188 ? -11.125 22.438 11.922 1 80.5 188 LEU A C 1
ATOM 1499 O O . LEU A 1 188 ? -10.156 22.688 12.648 1 80.5 188 LEU A O 1
ATOM 1503 N N . PRO A 1 189 ? -12.18 23.266 11.781 1 74.81 189 PRO A N 1
ATOM 1504 C CA . PRO A 1 189 ? -12.32 24.391 12.711 1 74.81 189 PRO A CA 1
ATOM 1505 C C . PRO A 1 189 ? -12.422 23.938 14.164 1 74.81 189 PRO A C 1
ATOM 1507 O O . PRO A 1 189 ? -12.852 22.812 14.445 1 74.81 189 PRO A O 1
ATOM 1510 N N . GLU A 1 190 ? -11.68 24.578 15.148 1 64.44 190 GLU A N 1
ATOM 1511 C CA . GLU A 1 190 ? -11.664 24.297 16.578 1 64.44 190 GLU A CA 1
ATOM 1512 C C . GLU A 1 190 ? -13.07 24.062 17.125 1 64.44 190 GLU A C 1
ATOM 1514 O O . GLU A 1 190 ? -13.266 23.266 18.047 1 64.44 190 GLU A O 1
ATOM 1519 N N . THR A 1 191 ? -14.039 24.734 16.734 1 54.44 191 THR A N 1
ATOM 1520 C CA . THR A 1 191 ? -15.391 24.672 17.281 1 54.44 191 THR A CA 1
ATOM 1521 C C . THR A 1 191 ? -16.031 23.328 16.969 1 54.44 191 THR A C 1
ATOM 1523 O O . THR A 1 191 ? -17 22.922 17.625 1 54.44 191 THR A O 1
ATOM 1526 N N . SER A 1 192 ? -15.648 22.766 15.977 1 52.5 192 SER A N 1
ATOM 1527 C CA . SER A 1 192 ? -16.359 21.594 15.469 1 52.5 192 SER A CA 1
ATOM 1528 C C . SER A 1 192 ? -16.062 20.359 16.312 1 52.5 192 SER A C 1
ATOM 1530 O O . SER A 1 192 ? -16.719 19.328 16.172 1 52.5 192 SER A O 1
ATOM 1532 N N . ILE A 1 193 ? -15.016 20.391 17.078 1 49.38 193 ILE A N 1
ATOM 1533 C CA . ILE A 1 193 ? -14.734 19.203 17.891 1 49.38 193 ILE A CA 1
ATOM 1534 C C . ILE A 1 193 ? -15.578 19.234 19.172 1 49.38 193 ILE A C 1
ATOM 1536 O O . ILE A 1 193 ? -15.148 18.734 20.203 1 49.38 193 ILE A O 1
ATOM 1540 N N . SER A 1 194 ? -16.438 20.156 19.344 1 44.72 194 SER A N 1
ATOM 1541 C CA . SER A 1 194 ? -17.25 20.156 20.547 1 44.72 194 SER A CA 1
ATOM 1542 C C . SER A 1 194 ? -18.219 18.969 20.547 1 44.72 194 SER A C 1
ATOM 1544 O O . SER A 1 194 ? -18.781 18.625 19.5 1 44.72 194 SER A O 1
ATOM 1546 N N . PRO A 1 195 ? -18.141 18.188 21.609 1 43.94 195 PRO A N 1
ATOM 1547 C CA . PRO A 1 195 ? -19.031 17.031 21.719 1 43.94 195 PRO A CA 1
ATOM 1548 C C . PRO A 1 195 ? -20.453 17.328 21.234 1 43.94 195 PRO A C 1
ATOM 1550 O O . PRO A 1 195 ? -20.938 18.453 21.422 1 43.94 195 PRO A O 1
ATOM 1553 N N . ALA A 1 196 ? -20.875 16.688 20.266 1 43.59 196 ALA A N 1
ATOM 1554 C CA . ALA A 1 196 ? -22.203 16.734 19.656 1 43.59 196 ALA A CA 1
ATOM 1555 C C . ALA A 1 196 ? -23.266 16.938 20.719 1 43.59 196 ALA A C 1
ATOM 1557 O O . ALA A 1 196 ? -23.281 16.234 21.734 1 43.59 196 ALA A O 1
ATOM 1558 N N . PRO A 1 197 ? -23.906 18.047 20.766 1 42.28 197 PRO A N 1
ATOM 1559 C CA . PRO A 1 197 ? -25.141 17.906 21.547 1 42.28 197 PRO A CA 1
ATOM 1560 C C . PRO A 1 197 ? -25.969 16.688 21.141 1 42.28 197 PRO A C 1
ATOM 1562 O O . PRO A 1 197 ? -25.766 16.141 20.047 1 42.28 197 PRO A O 1
ATOM 1565 N N . ALA A 1 198 ? -26.812 16.125 22.016 1 41.69 198 ALA A N 1
ATOM 1566 C CA . ALA A 1 198 ? -27.75 15.016 21.906 1 41.69 198 ALA A CA 1
ATOM 1567 C C . ALA A 1 198 ? -28.359 14.953 20.516 1 41.69 198 ALA A C 1
ATOM 1569 O O . ALA A 1 198 ? -28.578 15.984 19.875 1 41.69 198 ALA A O 1
ATOM 1570 N N . PRO A 1 199 ? -28.547 13.75 19.875 1 42.19 199 PRO A N 1
ATOM 1571 C CA . PRO A 1 199 ? -29.094 13.266 18.594 1 42.19 199 PRO A CA 1
ATOM 1572 C C . PRO A 1 199 ? -30.281 14.094 18.109 1 42.19 199 PRO A C 1
ATOM 1574 O O . PRO A 1 199 ? -31.422 13.828 18.5 1 42.19 199 PRO A O 1
ATOM 1577 N N . HIS A 1 200 ? -30.297 15.516 18.188 1 37.75 200 HIS A N 1
ATOM 1578 C CA . HIS A 1 200 ? -31.656 15.812 17.766 1 37.75 200 HIS A CA 1
ATOM 1579 C C . HIS A 1 200 ? -31.938 15.273 16.375 1 37.75 200 HIS A C 1
ATOM 1581 O O . HIS A 1 200 ? -31.062 14.695 15.742 1 37.75 200 HIS A O 1
ATOM 1587 N N . GLY A 1 201 ? -32.688 16.188 15.383 1 35.94 201 GLY A N 1
ATOM 1588 C CA . GLY A 1 201 ? -33.688 16.047 14.344 1 35.94 201 GLY A CA 1
ATOM 1589 C C . GLY A 1 201 ? -33.125 15.602 13.016 1 35.94 201 GLY A C 1
ATOM 1590 O O . GLY A 1 201 ? -31.906 15.703 12.789 1 35.94 201 GLY A O 1
ATOM 1591 N N . GLN A 1 202 ? -33.781 14.695 12.273 1 40 202 GLN A N 1
ATOM 1592 C CA . GLN A 1 202 ? -33.875 14.227 10.891 1 40 202 GLN A CA 1
ATOM 1593 C C . GLN A 1 202 ? -33.406 15.305 9.922 1 40 202 GLN A C 1
ATOM 1595 O O . GLN A 1 202 ? -33.844 16.453 10.008 1 40 202 GLN A O 1
ATOM 1600 N N . CYS A 1 203 ? -32.156 15.258 9.422 1 46.22 203 CYS A N 1
ATOM 1601 C CA . CYS A 1 203 ? -31.781 16.156 8.344 1 46.22 203 CYS A CA 1
ATOM 1602 C C . CYS A 1 203 ? -32.969 16.438 7.434 1 46.22 203 CYS A C 1
ATOM 1604 O O . CYS A 1 203 ? -33.5 15.531 6.789 1 46.22 203 CYS A O 1
ATOM 1606 N N . GLY A 1 204 ? -34 17.234 7.836 1 36.16 204 GLY A N 1
ATOM 1607 C CA . GLY A 1 204 ? -35.188 17.594 7.098 1 36.16 204 GLY A CA 1
ATOM 1608 C C . GLY A 1 204 ? -34.906 17.984 5.66 1 36.16 204 GLY A C 1
ATOM 1609 O O . GLY A 1 204 ? -33.875 18.562 5.359 1 36.16 204 GLY A O 1
ATOM 1610 N N . GLY A 1 205 ? -35.562 17.281 4.668 1 35.94 205 GLY A N 1
ATOM 1611 C CA . GLY A 1 205 ? -35.844 17.5 3.256 1 35.94 205 GLY A CA 1
ATOM 1612 C C . GLY A 1 205 ? -36.062 18.953 2.906 1 35.94 205 GLY A C 1
ATOM 1613 O O . GLY A 1 205 ? -37.219 19.438 2.957 1 35.94 205 GLY A O 1
ATOM 1614 N N . ARG A 1 206 ? -35.312 20.094 3.338 1 28.44 206 ARG A N 1
ATOM 1615 C CA . ARG A 1 206 ? -35.75 21.172 2.461 1 28.44 206 ARG A CA 1
ATOM 1616 C C . ARG A 1 206 ? -35.156 21.031 1.07 1 28.44 206 ARG A C 1
ATOM 1618 O O . ARG A 1 206 ? -34 20.594 0.929 1 28.44 206 ARG A O 1
ATOM 1625 N N . MET B 1 1 ? 31 -5.887 -12.961 1 81.5 1 MET B N 1
ATOM 1626 C CA . MET B 1 1 ? 29.875 -6.441 -12.219 1 81.5 1 MET B CA 1
ATOM 1627 C C . MET B 1 1 ? 29.891 -7.969 -12.25 1 81.5 1 MET B C 1
ATOM 1629 O O . MET B 1 1 ? 30.078 -8.562 -13.312 1 81.5 1 MET B O 1
ATOM 1633 N N . GLY B 1 2 ? 29.922 -8.516 -11.125 1 91.56 2 GLY B N 1
ATOM 1634 C CA . GLY B 1 2 ? 29.922 -9.969 -11.055 1 91.56 2 GLY B CA 1
ATOM 1635 C C . GLY B 1 2 ? 28.594 -10.594 -11.406 1 91.56 2 GLY B C 1
ATOM 1636 O O . GLY B 1 2 ? 27.594 -9.891 -11.57 1 91.56 2 GLY B O 1
ATOM 1637 N N . THR B 1 3 ? 28.594 -11.875 -11.734 1 94.38 3 THR B N 1
ATOM 1638 C CA . THR B 1 3 ? 27.406 -12.602 -12.148 1 94.38 3 THR B CA 1
ATOM 1639 C C . THR B 1 3 ? 26.297 -12.477 -11.102 1 94.38 3 THR B C 1
ATOM 1641 O O . THR B 1 3 ? 25.125 -12.328 -11.445 1 94.38 3 THR B O 1
ATOM 1644 N N . ARG B 1 4 ? 26.734 -12.445 -9.93 1 95.88 4 ARG B N 1
ATOM 1645 C CA . ARG B 1 4 ? 25.781 -12.32 -8.836 1 95.88 4 ARG B CA 1
ATOM 1646 C C . ARG B 1 4 ? 25.016 -11 -8.914 1 95.88 4 ARG B C 1
ATOM 1648 O O . ARG B 1 4 ? 23.797 -10.977 -8.805 1 95.88 4 ARG B O 1
ATOM 1655 N N . GLU B 1 5 ? 25.75 -9.938 -9.109 1 96.19 5 GLU B N 1
ATOM 1656 C CA . GLU B 1 5 ? 25.156 -8.609 -9.211 1 96.19 5 GLU B CA 1
ATOM 1657 C C . GLU B 1 5 ? 24.266 -8.492 -10.445 1 96.19 5 GLU B C 1
ATOM 1659 O O . GLU B 1 5 ? 23.219 -7.848 -10.398 1 96.19 5 GLU B O 1
ATOM 1664 N N . ARG B 1 6 ? 24.672 -9.141 -11.461 1 96.69 6 ARG B N 1
ATOM 1665 C CA . ARG B 1 6 ? 23.891 -9.125 -12.695 1 96.69 6 ARG B CA 1
ATOM 1666 C C . ARG B 1 6 ? 22.547 -9.828 -12.5 1 96.69 6 ARG B C 1
ATOM 1668 O O . ARG B 1 6 ? 21.516 -9.383 -13.016 1 96.69 6 ARG B O 1
ATOM 1675 N N . ILE B 1 7 ? 22.609 -10.898 -11.766 1 97.69 7 ILE B N 1
ATOM 1676 C CA . ILE B 1 7 ? 21.391 -11.641 -11.477 1 97.69 7 ILE B CA 1
ATOM 1677 C C . ILE B 1 7 ? 20.438 -10.773 -10.656 1 97.69 7 ILE B C 1
ATOM 1679 O O . ILE B 1 7 ? 19.234 -10.695 -10.961 1 97.69 7 ILE B O 1
ATOM 1683 N N . LEU B 1 8 ? 20.984 -10.086 -9.695 1 97.62 8 LEU B N 1
ATOM 1684 C CA . LEU B 1 8 ? 20.156 -9.25 -8.836 1 97.62 8 LEU B CA 1
ATOM 1685 C C . LEU B 1 8 ? 19.547 -8.094 -9.625 1 97.62 8 LEU B C 1
ATOM 1687 O O . LEU B 1 8 ? 18.359 -7.816 -9.5 1 97.62 8 LEU B O 1
ATOM 1691 N N . ASP B 1 9 ? 20.344 -7.512 -10.461 1 97.25 9 ASP B N 1
ATOM 1692 C CA . ASP B 1 9 ? 19.875 -6.383 -11.258 1 97.25 9 ASP B CA 1
ATOM 1693 C C . ASP B 1 9 ? 18.781 -6.816 -12.234 1 97.25 9 ASP B C 1
ATOM 1695 O O . ASP B 1 9 ? 17.75 -6.145 -12.375 1 97.25 9 ASP B O 1
ATOM 1699 N N . ALA B 1 10 ? 19.016 -7.875 -12.875 1 97.38 10 ALA B N 1
ATOM 1700 C CA . ALA B 1 10 ? 18.031 -8.406 -13.82 1 97.38 10 ALA B CA 1
ATOM 1701 C C . ALA B 1 10 ? 16.734 -8.805 -13.109 1 97.38 10 ALA B C 1
ATOM 1703 O O . ALA B 1 10 ? 15.641 -8.562 -13.617 1 97.38 10 ALA B O 1
ATOM 1704 N N . SER B 1 11 ? 16.906 -9.445 -11.969 1 97.75 11 SER B N 1
ATOM 1705 C CA . SER B 1 11 ? 15.75 -9.852 -11.18 1 97.75 11 SER B CA 1
ATOM 1706 C C . SER B 1 11 ? 14.914 -8.648 -10.773 1 97.75 11 SER B C 1
ATOM 1708 O O . SER B 1 11 ? 13.688 -8.656 -10.93 1 97.75 11 SER B O 1
ATOM 1710 N N . LEU B 1 12 ? 15.617 -7.641 -10.281 1 97.31 12 LEU B N 1
ATOM 1711 C CA . LEU B 1 12 ? 14.93 -6.434 -9.828 1 97.31 12 LEU B CA 1
ATOM 1712 C C . LEU B 1 12 ? 14.133 -5.801 -10.969 1 97.31 12 LEU B C 1
ATOM 1714 O O . LEU B 1 12 ? 12.969 -5.434 -10.789 1 97.31 12 LEU B O 1
ATOM 1718 N N . THR B 1 13 ? 14.719 -5.727 -12.102 1 96.31 13 THR B N 1
ATOM 1719 C CA . THR B 1 13 ? 14.062 -5.164 -13.273 1 96.31 13 THR B CA 1
ATOM 1720 C C . THR B 1 13 ? 12.828 -5.984 -13.648 1 96.31 13 THR B C 1
ATOM 1722 O O . THR B 1 13 ? 11.75 -5.43 -13.852 1 96.31 13 THR B O 1
ATOM 1725 N N . LEU B 1 14 ? 12.961 -7.266 -13.719 1 95.31 14 LEU B N 1
ATOM 1726 C CA . LEU B 1 14 ? 11.875 -8.156 -14.102 1 95.31 14 LEU B CA 1
ATOM 1727 C C . LEU B 1 14 ? 10.758 -8.125 -13.062 1 95.31 14 LEU B C 1
ATOM 1729 O O . LEU B 1 14 ? 9.578 -8.055 -13.422 1 95.31 14 LEU B O 1
ATOM 1733 N N . PHE B 1 15 ? 11.133 -8.141 -11.805 1 93.62 15 PHE B N 1
ATOM 1734 C CA . PHE B 1 15 ? 10.148 -8.094 -10.727 1 93.62 15 PHE B CA 1
ATOM 1735 C C . PHE B 1 15 ? 9.359 -6.785 -10.781 1 93.62 15 PHE B C 1
ATOM 1737 O O . PHE B 1 15 ? 8.141 -6.785 -10.602 1 93.62 15 PHE B O 1
ATOM 1744 N N . ASN B 1 16 ? 10.039 -5.723 -11.016 1 91.62 16 ASN B N 1
ATOM 1745 C CA . ASN B 1 16 ? 9.375 -4.422 -11.078 1 91.62 16 ASN B CA 1
ATOM 1746 C C . ASN B 1 16 ? 8.438 -4.32 -12.273 1 91.62 16 ASN B C 1
ATOM 1748 O O . ASN B 1 16 ? 7.387 -3.689 -12.188 1 91.62 16 ASN B O 1
ATOM 1752 N N . GLU B 1 17 ? 8.734 -4.992 -13.297 1 89.06 17 GLU B N 1
ATOM 1753 C CA . GLU B 1 17 ? 7.984 -4.863 -14.539 1 89.06 17 GLU B CA 1
ATOM 1754 C C . GLU B 1 17 ? 6.816 -5.844 -14.586 1 89.06 17 GLU B C 1
ATOM 1756 O O . GLU B 1 17 ? 5.727 -5.5 -15.055 1 89.06 17 GLU B O 1
ATOM 1761 N N . GLN B 1 18 ? 7.059 -7.078 -14.023 1 87.62 18 GLN B N 1
ATOM 1762 C CA . GLN B 1 18 ? 6.078 -8.125 -14.281 1 87.62 18 GLN B CA 1
ATOM 1763 C C . GLN B 1 18 ? 5.551 -8.719 -12.977 1 87.62 18 GLN B C 1
ATOM 1765 O O . GLN B 1 18 ? 4.625 -9.531 -12.984 1 87.62 18 GLN B O 1
ATOM 1770 N N . GLY B 1 19 ? 6.137 -8.234 -11.914 1 87.62 19 GLY B N 1
ATOM 1771 C CA . GLY B 1 19 ? 5.73 -8.812 -10.648 1 87.62 19 GLY B CA 1
ATOM 1772 C C . GLY B 1 19 ? 6.547 -10.031 -10.25 1 87.62 19 GLY B C 1
ATOM 1773 O O . GLY B 1 19 ? 6.957 -10.812 -11.109 1 87.62 19 GLY B O 1
ATOM 1774 N N . THR B 1 20 ? 6.672 -10.305 -9.016 1 87.69 20 THR B N 1
ATOM 1775 C CA . THR B 1 20 ? 7.523 -11.367 -8.5 1 87.69 20 THR B CA 1
ATOM 1776 C C . THR B 1 20 ? 6.879 -12.734 -8.734 1 87.69 20 THR B C 1
ATOM 1778 O O . THR B 1 20 ? 7.574 -13.719 -8.992 1 87.69 20 THR B O 1
ATOM 1781 N N . ALA B 1 21 ? 5.605 -12.773 -8.656 1 80.56 21 ALA B N 1
ATOM 1782 C CA . ALA B 1 21 ? 4.895 -14.047 -8.766 1 80.56 21 ALA B CA 1
ATOM 1783 C C . ALA B 1 21 ? 5.059 -14.633 -10.164 1 80.56 21 ALA B C 1
ATOM 1785 O O . ALA B 1 21 ? 5.172 -15.852 -10.32 1 80.56 21 ALA B O 1
ATOM 1786 N N . ALA B 1 22 ? 5.191 -13.828 -11.156 1 82.38 22 ALA B N 1
ATOM 1787 C CA . ALA B 1 22 ? 5.203 -14.266 -12.547 1 82.38 22 ALA B CA 1
ATOM 1788 C C . ALA B 1 22 ? 6.613 -14.641 -12.992 1 82.38 22 ALA B C 1
ATOM 1790 O O . ALA B 1 22 ? 6.797 -15.242 -14.047 1 82.38 22 ALA B O 1
ATOM 1791 N N . ILE B 1 23 ? 7.586 -14.234 -12.211 1 90.25 23 ILE B N 1
ATOM 1792 C CA . ILE B 1 23 ? 8.969 -14.406 -12.641 1 90.25 23 ILE B CA 1
ATOM 1793 C C . ILE B 1 23 ? 9.609 -15.555 -11.867 1 90.25 23 ILE B C 1
ATOM 1795 O O . ILE B 1 23 ? 9.539 -15.602 -10.633 1 90.25 23 ILE B O 1
ATOM 1799 N N . SER B 1 24 ? 10.172 -16.531 -12.586 1 93.19 24 SER B N 1
ATOM 1800 C CA . SER B 1 24 ? 10.875 -17.656 -11.977 1 93.19 24 SER B CA 1
ATOM 1801 C C . SER B 1 24 ? 12.391 -17.5 -12.125 1 93.19 24 SER B C 1
ATOM 1803 O O . SER B 1 24 ? 12.867 -16.641 -12.867 1 93.19 24 SER B O 1
ATOM 1805 N N . ALA B 1 25 ? 13.078 -18.344 -11.352 1 95 25 ALA B N 1
ATOM 1806 C CA . ALA B 1 25 ? 14.531 -18.375 -11.484 1 95 25 ALA B CA 1
ATOM 1807 C C . ALA B 1 25 ? 14.945 -18.75 -12.906 1 95 25 ALA B C 1
ATOM 1809 O O . ALA B 1 25 ? 15.898 -18.188 -13.453 1 95 25 ALA B O 1
ATOM 1810 N N . LEU B 1 26 ? 14.227 -19.578 -13.516 1 95.88 26 LEU B N 1
ATOM 1811 C CA . LEU B 1 26 ? 14.5 -20 -14.891 1 95.88 26 LEU B CA 1
ATOM 1812 C C . LEU B 1 26 ? 14.305 -18.828 -15.859 1 95.88 26 LEU B C 1
ATOM 1814 O O . LEU B 1 26 ? 15.109 -18.641 -16.766 1 95.88 26 LEU B O 1
ATOM 1818 N N . THR B 1 27 ? 13.281 -18.078 -15.656 1 96.25 27 THR B N 1
ATOM 1819 C CA . THR B 1 27 ? 13.023 -16.906 -16.484 1 96.25 27 THR B CA 1
ATOM 1820 C C . THR B 1 27 ? 14.172 -15.906 -16.375 1 96.25 27 THR B C 1
ATOM 1822 O O . THR B 1 27 ? 14.578 -15.32 -17.375 1 96.25 27 THR B O 1
ATOM 1825 N N . ILE B 1 28 ? 14.664 -15.734 -15.18 1 97.38 28 ILE B N 1
ATOM 1826 C CA . ILE B 1 28 ? 15.758 -14.805 -14.938 1 97.38 28 ILE B CA 1
ATOM 1827 C C . ILE B 1 28 ? 17.016 -15.297 -15.656 1 97.38 28 ILE B C 1
ATOM 1829 O O . ILE B 1 28 ? 17.703 -14.516 -16.328 1 97.38 28 ILE B O 1
ATOM 1833 N N . ALA B 1 29 ? 17.281 -16.578 -15.539 1 97.56 29 ALA B N 1
ATOM 1834 C CA . ALA B 1 29 ? 18.438 -17.172 -16.203 1 97.56 29 ALA B CA 1
ATOM 1835 C C . ALA B 1 29 ? 18.359 -16.969 -17.719 1 97.56 29 ALA B C 1
ATOM 1837 O O . ALA B 1 29 ? 19.344 -16.562 -18.359 1 97.56 29 ALA B O 1
ATOM 1838 N N . THR B 1 30 ? 17.25 -17.203 -18.234 1 97.56 30 THR B N 1
ATOM 1839 C CA . THR B 1 30 ? 17 -17.062 -19.672 1 97.56 30 THR B CA 1
ATOM 1840 C C . THR B 1 30 ? 17.203 -15.609 -20.109 1 97.56 30 THR B C 1
ATOM 1842 O O . THR B 1 30 ? 17.859 -15.352 -21.125 1 97.56 30 THR B O 1
ATOM 1845 N N . ALA B 1 31 ? 16.719 -14.711 -19.359 1 96.62 31 ALA B N 1
ATOM 1846 C CA . ALA B 1 31 ? 16.828 -13.289 -19.688 1 96.62 31 ALA B CA 1
ATOM 1847 C C . ALA B 1 31 ? 18.281 -12.844 -19.703 1 96.62 31 ALA B C 1
ATOM 1849 O O . ALA B 1 31 ? 18.656 -11.961 -20.469 1 96.62 31 ALA B O 1
ATOM 1850 N N . LEU B 1 32 ? 19.078 -13.453 -18.859 1 96.94 32 LEU B N 1
ATOM 1851 C CA . LEU B 1 32 ? 20.484 -13.078 -18.719 1 96.94 32 LEU B CA 1
ATOM 1852 C C . LEU B 1 32 ? 21.359 -13.875 -19.688 1 96.94 32 LEU B C 1
ATOM 1854 O O . LEU B 1 32 ? 22.547 -13.594 -19.828 1 96.94 32 LEU B O 1
ATOM 1858 N N . GLY B 1 33 ? 20.766 -14.93 -20.297 1 97.44 33 GLY B N 1
ATOM 1859 C CA . GLY B 1 33 ? 21.531 -15.781 -21.188 1 97.44 33 GLY B CA 1
ATOM 1860 C C . GLY B 1 33 ? 22.516 -16.688 -20.469 1 97.44 33 GLY B C 1
ATOM 1861 O O . GLY B 1 33 ? 23.609 -16.953 -20.969 1 97.44 33 GLY B O 1
ATOM 1862 N N . ILE B 1 34 ? 22.203 -17 -19.297 1 96.94 34 ILE B N 1
ATOM 1863 C CA . ILE B 1 34 ? 23.047 -17.922 -18.531 1 96.94 34 ILE B CA 1
ATOM 1864 C C . ILE B 1 34 ? 22.281 -19.219 -18.297 1 96.94 34 ILE B C 1
ATOM 1866 O O . ILE B 1 34 ? 21.062 -19.281 -18.469 1 96.94 34 ILE B O 1
ATOM 1870 N N . SER B 1 35 ? 22.969 -20.281 -17.922 1 96.06 35 SER B N 1
ATOM 1871 C CA . SER B 1 35 ? 22.312 -21.547 -17.625 1 96.06 35 SER B CA 1
ATOM 1872 C C . SER B 1 35 ? 21.609 -21.516 -16.281 1 96.06 35 SER B C 1
ATOM 1874 O O . SER B 1 35 ? 22.047 -20.781 -15.375 1 96.06 35 SER B O 1
ATOM 1876 N N . PRO B 1 36 ? 20.516 -22.25 -16.125 1 95.25 36 PRO B N 1
ATOM 1877 C CA . PRO B 1 36 ? 19.891 -22.359 -14.805 1 95.25 36 PRO B CA 1
ATOM 1878 C C . PRO B 1 36 ? 20.875 -22.797 -13.727 1 95.25 36 PRO B C 1
ATOM 1880 O O . PRO B 1 36 ? 20.797 -22.328 -12.586 1 95.25 36 PRO B O 1
ATOM 1883 N N . GLY B 1 37 ? 21.766 -23.641 -14.094 1 95.88 37 GLY B N 1
ATOM 1884 C CA . GLY B 1 37 ? 22.797 -24.094 -13.164 1 95.88 37 GLY B CA 1
ATOM 1885 C C . GLY B 1 37 ? 23.688 -22.984 -12.672 1 95.88 37 GLY B C 1
ATOM 1886 O O . GLY B 1 37 ? 24.031 -22.938 -11.484 1 95.88 37 GLY B O 1
ATOM 1887 N N . ASN B 1 38 ? 24.094 -22.203 -13.562 1 96.25 38 ASN B N 1
ATOM 1888 C CA . ASN B 1 38 ? 24.906 -21.047 -13.195 1 96.25 38 ASN B CA 1
ATOM 1889 C C . ASN B 1 38 ? 24.156 -20.141 -12.227 1 96.25 38 ASN B C 1
ATOM 1891 O O . ASN B 1 38 ? 24.75 -19.625 -11.281 1 96.25 38 ASN B O 1
ATOM 1895 N N . LEU B 1 39 ? 22.844 -19.812 -12.445 1 97.44 39 LEU B N 1
ATOM 1896 C CA . LEU B 1 39 ? 22.047 -19.016 -11.531 1 97.44 39 LEU B CA 1
ATOM 1897 C C . LEU B 1 39 ? 21.984 -19.656 -10.148 1 97.44 39 LEU B C 1
ATOM 1899 O O . LEU B 1 39 ? 22.141 -18.984 -9.133 1 97.44 39 LEU B O 1
ATOM 1903 N N . TYR B 1 40 ? 21.844 -20.984 -10.148 1 96.56 40 TYR B N 1
ATOM 1904 C CA . TYR B 1 40 ? 21.672 -21.703 -8.891 1 96.56 40 TYR B CA 1
ATOM 1905 C C . TYR B 1 40 ? 22.969 -21.75 -8.102 1 96.56 40 TYR B C 1
ATOM 1907 O O . TYR B 1 40 ? 22.969 -21.906 -6.883 1 96.56 40 TYR B O 1
ATOM 1915 N N . TYR B 1 41 ? 24.094 -21.641 -8.852 1 96.62 41 TYR B N 1
ATOM 1916 C CA . TYR B 1 41 ? 25.391 -21.516 -8.188 1 96.62 41 TYR B CA 1
ATOM 1917 C C . TYR B 1 41 ? 25.438 -20.281 -7.301 1 96.62 41 TYR B C 1
ATOM 1919 O O . TYR B 1 41 ? 26 -20.328 -6.199 1 96.62 41 TYR B O 1
ATOM 1927 N N . HIS B 1 42 ? 24.875 -19.234 -7.727 1 97.25 42 HIS B N 1
ATOM 1928 C CA . HIS B 1 42 ? 24.922 -17.953 -7.016 1 97.25 42 HIS B CA 1
ATOM 1929 C C . HIS B 1 42 ? 23.734 -17.812 -6.07 1 97.25 42 HIS B C 1
ATOM 1931 O O . HIS B 1 42 ? 23.875 -17.312 -4.957 1 97.25 42 HIS B O 1
ATOM 1937 N N . PHE B 1 43 ? 22.469 -18.203 -6.551 1 96.88 43 PHE B N 1
ATOM 1938 C CA . PHE B 1 43 ? 21.234 -18.125 -5.785 1 96.88 43 PHE B CA 1
ATOM 1939 C C . PHE B 1 43 ? 20.438 -19.422 -5.914 1 96.88 43 PHE B C 1
ATOM 1941 O O . PHE B 1 43 ? 20 -19.781 -7.004 1 96.88 43 PHE B O 1
ATOM 1948 N N . ARG B 1 44 ? 20.25 -20.016 -4.777 1 92.81 44 ARG B N 1
ATOM 1949 C CA . ARG B 1 44 ? 19.531 -21.281 -4.781 1 92.81 44 ARG B CA 1
ATOM 1950 C C . ARG B 1 44 ? 18.031 -21.047 -4.922 1 92.81 44 ARG B C 1
ATOM 1952 O O . ARG B 1 44 ? 17.25 -21.438 -4.055 1 92.81 44 ARG B O 1
ATOM 1959 N N . GLY B 1 45 ? 17.625 -20.203 -5.98 1 90.56 45 GLY B N 1
ATOM 1960 C CA . GLY B 1 45 ? 16.203 -20 -6.266 1 90.56 45 GLY B CA 1
ATOM 1961 C C . GLY B 1 45 ? 15.766 -18.562 -6.074 1 90.56 45 GLY B C 1
ATOM 1962 O O . GLY B 1 45 ? 16.562 -17.703 -5.703 1 90.56 45 GLY B O 1
ATOM 1963 N N . LYS B 1 46 ? 14.578 -18.344 -6.277 1 91 46 LYS B N 1
ATOM 1964 C CA . LYS B 1 46 ? 13.977 -17.016 -6.25 1 91 46 LYS B CA 1
ATOM 1965 C C . LYS B 1 46 ? 13.984 -16.438 -4.836 1 91 46 LYS B C 1
ATOM 1967 O O . LYS B 1 46 ? 14.172 -15.227 -4.652 1 91 46 LYS B O 1
ATOM 1972 N N . GLU B 1 47 ? 13.828 -17.281 -3.84 1 89.75 47 GLU B N 1
ATOM 1973 C CA . GLU B 1 47 ? 13.75 -16.828 -2.453 1 89.75 47 GLU B CA 1
ATOM 1974 C C . GLU B 1 47 ? 15.062 -16.188 -2.014 1 89.75 47 GLU B C 1
ATOM 1976 O O . GLU B 1 47 ? 15.062 -15.172 -1.302 1 89.75 47 GLU B O 1
ATOM 1981 N N . GLU B 1 48 ? 16.109 -16.734 -2.424 1 93.44 48 GLU B N 1
ATOM 1982 C CA . GLU B 1 48 ? 17.406 -16.172 -2.068 1 93.44 48 GLU B CA 1
ATOM 1983 C C . GLU B 1 48 ? 17.641 -14.852 -2.787 1 93.44 48 GLU B C 1
ATOM 1985 O O . GLU B 1 48 ? 18.297 -13.953 -2.248 1 93.44 48 GLU B O 1
ATOM 1990 N N . ILE B 1 49 ? 17.125 -14.797 -3.982 1 95.56 49 ILE B N 1
ATOM 1991 C CA . ILE B 1 49 ? 17.234 -13.547 -4.73 1 95.56 49 ILE B CA 1
ATOM 1992 C C . ILE B 1 49 ? 16.438 -12.453 -4.012 1 95.56 49 ILE B C 1
ATOM 1994 O O . ILE B 1 49 ? 16.953 -11.344 -3.811 1 95.56 49 ILE B O 1
ATOM 1998 N N . LEU B 1 50 ? 15.289 -12.789 -3.578 1 94.5 50 LEU B N 1
ATOM 1999 C CA . LEU B 1 50 ? 14.43 -11.844 -2.869 1 94.5 50 LEU B CA 1
ATOM 2000 C C . LEU B 1 50 ? 15.062 -11.422 -1.546 1 94.5 50 LEU B C 1
ATOM 2002 O O . LEU B 1 50 ? 15.008 -10.25 -1.17 1 94.5 50 LEU B O 1
ATOM 2006 N N . ALA B 1 51 ? 15.664 -12.383 -0.895 1 93.25 51 ALA B N 1
ATOM 2007 C CA . ALA B 1 51 ? 16.344 -12.078 0.361 1 93.25 51 ALA B CA 1
ATOM 2008 C C . ALA B 1 51 ? 17.484 -11.094 0.142 1 93.25 51 ALA B C 1
ATOM 2010 O O . ALA B 1 51 ? 17.672 -10.164 0.932 1 93.25 51 ALA B O 1
ATOM 2011 N N . ALA B 1 52 ? 18.172 -11.32 -0.89 1 95.62 52 ALA B N 1
ATOM 2012 C CA . ALA B 1 52 ? 19.281 -10.43 -1.211 1 95.62 52 ALA B CA 1
ATOM 2013 C C . ALA B 1 52 ? 18.781 -9.031 -1.558 1 95.62 52 ALA B C 1
ATOM 2015 O O . ALA B 1 52 ? 19.375 -8.039 -1.136 1 95.62 52 ALA B O 1
ATOM 2016 N N . LEU B 1 53 ? 17.75 -8.961 -2.32 1 96.19 53 LEU B N 1
ATOM 2017 C CA . LEU B 1 53 ? 17.172 -7.676 -2.691 1 96.19 53 LEU B CA 1
ATOM 2018 C C . LEU B 1 53 ? 16.641 -6.945 -1.464 1 96.19 53 LEU B C 1
ATOM 2020 O O . LEU B 1 53 ? 16.781 -5.727 -1.351 1 96.19 53 LEU B O 1
ATOM 2024 N N . LEU B 1 54 ? 16.031 -7.672 -0.588 1 94.25 54 LEU B N 1
ATOM 2025 C CA . LEU B 1 54 ? 15.555 -7.09 0.66 1 94.25 54 LEU B CA 1
ATOM 2026 C C . LEU B 1 54 ? 16.703 -6.508 1.469 1 94.25 54 LEU B C 1
ATOM 2028 O O . LEU B 1 54 ? 16.594 -5.402 2.008 1 94.25 54 LEU B O 1
ATOM 2032 N N . SER B 1 55 ? 17.766 -7.258 1.517 1 93.88 55 SER B N 1
ATOM 2033 C CA . SER B 1 55 ? 18.938 -6.797 2.229 1 93.88 55 SER B CA 1
ATOM 2034 C C . SER B 1 55 ? 19.531 -5.543 1.583 1 93.88 55 SER B C 1
ATOM 2036 O O . SER B 1 55 ? 19.938 -4.609 2.279 1 93.88 55 SER B O 1
ATOM 2038 N N . GLU B 1 56 ? 19.547 -5.551 0.299 1 96.06 56 GLU B N 1
ATOM 2039 C CA . GLU B 1 56 ? 20.047 -4.379 -0.415 1 96.06 56 GLU B CA 1
ATOM 2040 C C . GLU B 1 56 ? 19.156 -3.16 -0.162 1 96.06 56 GLU B C 1
ATOM 2042 O O . GLU B 1 56 ? 19.656 -2.043 -0.015 1 96.06 56 GLU B O 1
ATOM 2047 N N . CYS B 1 57 ? 17.906 -3.365 -0.172 1 96.06 57 CYS B N 1
ATOM 2048 C CA . CYS B 1 57 ? 16.969 -2.287 0.121 1 96.06 57 CYS B CA 1
ATOM 2049 C C . CYS B 1 57 ? 17.203 -1.727 1.519 1 96.06 57 CYS B C 1
ATOM 2051 O O . CYS B 1 57 ? 17.297 -0.511 1.695 1 96.06 57 CYS B O 1
ATOM 2053 N N . ASP B 1 58 ? 17.312 -2.652 2.441 1 93.56 58 ASP B N 1
ATOM 2054 C CA . ASP B 1 58 ? 17.578 -2.268 3.826 1 93.56 58 ASP B CA 1
ATOM 2055 C C . ASP B 1 58 ? 18.859 -1.457 3.941 1 93.56 58 ASP B C 1
ATOM 2057 O O . ASP B 1 58 ? 18.891 -0.429 4.621 1 93.56 58 ASP B O 1
ATOM 2061 N N . LEU B 1 59 ? 19.875 -1.906 3.275 1 94.25 59 LEU B N 1
ATOM 2062 C CA . LEU B 1 59 ? 21.172 -1.235 3.309 1 94.25 59 LEU B CA 1
ATOM 2063 C C . LEU B 1 59 ? 21.078 0.153 2.684 1 94.25 59 LEU B C 1
ATOM 2065 O O . LEU B 1 59 ? 21.641 1.114 3.211 1 94.25 59 LEU B O 1
ATOM 2069 N N . ALA B 1 60 ? 20.422 0.233 1.583 1 95.69 60 ALA B N 1
ATOM 2070 C CA . ALA B 1 60 ? 20.266 1.513 0.895 1 95.69 60 ALA B CA 1
ATOM 2071 C C . ALA B 1 60 ? 19.516 2.52 1.767 1 95.69 60 ALA B C 1
ATOM 2073 O O . ALA B 1 60 ? 19.922 3.68 1.867 1 95.69 60 ALA B O 1
ATOM 2074 N N . LEU B 1 61 ? 18.516 2.107 2.439 1 93.81 61 LEU B N 1
ATOM 2075 C CA . LEU B 1 61 ? 17.734 2.973 3.314 1 93.81 61 LEU B CA 1
ATOM 2076 C C . LEU B 1 61 ? 18.547 3.383 4.539 1 93.81 61 LEU B C 1
ATOM 2078 O O . LEU B 1 61 ? 18.484 4.539 4.965 1 93.81 61 LEU B O 1
ATOM 2082 N N . ASN B 1 62 ? 19.234 2.422 5.055 1 92.81 62 ASN B N 1
ATOM 2083 C CA . ASN B 1 62 ? 20.078 2.711 6.211 1 92.81 62 ASN B CA 1
ATOM 2084 C C . ASN B 1 62 ? 21.156 3.734 5.879 1 92.81 62 ASN B C 1
ATOM 2086 O O . ASN B 1 62 ? 21.516 4.57 6.715 1 92.81 62 ASN B O 1
ATOM 2090 N N . ARG B 1 63 ? 21.672 3.617 4.699 1 93.56 63 ARG B N 1
ATOM 2091 C CA . ARG B 1 63 ? 22.672 4.59 4.266 1 93.56 63 ARG B CA 1
ATOM 2092 C C . ARG B 1 63 ? 22.094 6 4.246 1 93.56 63 ARG B C 1
ATOM 2094 O O . ARG B 1 63 ? 22.75 6.953 4.664 1 93.56 63 ARG B O 1
ATOM 2101 N N . LEU B 1 64 ? 20.938 6.145 3.807 1 91.69 64 LEU B N 1
ATOM 2102 C CA . LEU B 1 64 ? 20.266 7.441 3.793 1 91.69 64 LEU B CA 1
ATOM 2103 C C . LEU B 1 64 ? 19.969 7.918 5.211 1 91.69 64 LEU B C 1
ATOM 2105 O O . LEU B 1 64 ? 20.188 9.086 5.535 1 91.69 64 LEU B O 1
ATOM 2109 N N . TYR B 1 65 ? 19.516 6.988 6.016 1 89.62 65 TYR B N 1
ATOM 2110 C CA . TYR B 1 65 ? 19.203 7.309 7.406 1 89.62 65 TYR B CA 1
ATOM 2111 C C . TYR B 1 65 ? 20.438 7.867 8.117 1 89.62 65 TYR B C 1
ATOM 2113 O O . TYR B 1 65 ? 20.344 8.852 8.859 1 89.62 65 TYR B O 1
ATOM 2121 N N . ARG B 1 66 ? 21.516 7.262 7.836 1 91.5 66 ARG B N 1
ATOM 2122 C CA . ARG B 1 66 ? 22.75 7.668 8.5 1 91.5 66 ARG B CA 1
ATOM 2123 C C . ARG B 1 66 ? 23.172 9.062 8.062 1 91.5 66 ARG B C 1
ATOM 2125 O O . ARG B 1 66 ? 23.938 9.734 8.758 1 91.5 66 ARG B O 1
ATOM 2132 N N . ARG B 1 67 ? 22.688 9.516 6.98 1 91.81 67 ARG B N 1
ATOM 2133 C CA . ARG B 1 67 ? 23.031 10.828 6.457 1 91.81 67 ARG B CA 1
ATOM 2134 C C . ARG B 1 67 ? 22.016 11.883 6.875 1 91.81 67 ARG B C 1
ATOM 2136 O O . ARG B 1 67 ? 22.141 13.055 6.535 1 91.81 67 ARG B O 1
ATOM 2143 N N . MET B 1 68 ? 21 11.477 7.531 1 89.88 68 MET B N 1
ATOM 2144 C CA . MET B 1 68 ? 19.891 12.352 7.871 1 89.88 68 MET B CA 1
ATOM 2145 C C . MET B 1 68 ? 20.375 13.57 8.648 1 89.88 68 MET B C 1
ATOM 2147 O O . MET B 1 68 ? 20.062 14.711 8.297 1 89.88 68 MET B O 1
ATOM 2151 N N . ASP B 1 69 ? 21.203 13.32 9.711 1 86.25 69 ASP B N 1
ATOM 2152 C CA . ASP B 1 69 ? 21.672 14.406 10.562 1 86.25 69 ASP B CA 1
ATOM 2153 C C . ASP B 1 69 ? 22.516 15.406 9.758 1 86.25 69 ASP B C 1
ATOM 2155 O O . ASP B 1 69 ? 22.453 16.609 10 1 86.25 69 ASP B O 1
ATOM 2159 N N . ALA B 1 70 ? 23.188 14.82 8.781 1 89.75 70 ALA B N 1
ATOM 2160 C CA . ALA B 1 70 ? 24.078 15.672 7.984 1 89.75 70 ALA B CA 1
ATOM 2161 C C . ALA B 1 70 ? 23.297 16.391 6.891 1 89.75 70 ALA B C 1
ATOM 2163 O O . ALA B 1 70 ? 23.672 17.5 6.496 1 89.75 70 ALA B O 1
ATOM 2164 N N . GLU B 1 71 ? 22.25 15.836 6.477 1 90.38 71 GLU B N 1
ATOM 2165 C CA . GLU B 1 71 ? 21.562 16.375 5.305 1 90.38 71 GLU B CA 1
ATOM 2166 C C . GLU B 1 71 ? 20.344 17.188 5.707 1 90.38 71 GLU B C 1
ATOM 2168 O O . GLU B 1 71 ? 19.906 18.062 4.957 1 90.38 71 GLU B O 1
ATOM 2173 N N . LEU B 1 72 ? 19.781 16.891 6.809 1 89.12 72 LEU B N 1
ATOM 2174 C CA . LEU B 1 72 ? 18.609 17.625 7.281 1 89.12 72 LEU B CA 1
ATOM 2175 C C . LEU B 1 72 ? 19.016 18.688 8.297 1 89.12 72 LEU B C 1
ATOM 2177 O O . LEU B 1 72 ? 18.953 18.453 9.508 1 89.12 72 LEU B O 1
ATOM 2181 N N . CYS B 1 73 ? 19.328 19.859 7.773 1 90.06 73 CYS B N 1
ATOM 2182 C CA . CYS B 1 73 ? 19.828 20.938 8.617 1 90.06 73 CYS B CA 1
ATOM 2183 C C . CYS B 1 73 ? 18.797 22.031 8.758 1 90.06 73 CYS B C 1
ATOM 2185 O O . CYS B 1 73 ? 18.891 22.875 9.664 1 90.06 73 CYS B O 1
ATOM 2187 N N . SER B 1 74 ? 17.891 22.141 7.855 1 86.19 74 SER B N 1
ATOM 2188 C CA . SER B 1 74 ? 16.781 23.094 7.891 1 86.19 74 SER B CA 1
ATOM 2189 C C . SER B 1 74 ? 15.492 22.469 7.367 1 86.19 74 SER B C 1
ATOM 2191 O O . SER B 1 74 ? 15.516 21.359 6.809 1 86.19 74 SER B O 1
ATOM 2193 N N . ALA B 1 75 ? 14.406 23.078 7.578 1 82.5 75 ALA B N 1
ATOM 2194 C CA . ALA B 1 75 ? 13.102 22.594 7.121 1 82.5 75 ALA B CA 1
ATOM 2195 C C . ALA B 1 75 ? 13.078 22.453 5.602 1 82.5 75 ALA B C 1
ATOM 2197 O O . ALA B 1 75 ? 12.406 21.547 5.07 1 82.5 75 ALA B O 1
ATOM 2198 N N . GLU B 1 76 ? 13.898 23.203 4.965 1 83.88 76 GLU B N 1
ATOM 2199 C CA . GLU B 1 76 ? 13.93 23.188 3.504 1 83.88 76 GLU B CA 1
ATOM 2200 C C . GLU B 1 76 ? 14.594 21.922 2.98 1 83.88 76 GLU B C 1
ATOM 2202 O O . GLU B 1 76 ? 14.383 21.531 1.827 1 83.88 76 GLU B O 1
ATOM 2207 N N . ASP B 1 77 ? 15.344 21.297 3.861 1 89.19 77 ASP B N 1
ATOM 2208 C CA . ASP B 1 77 ? 16.078 20.094 3.469 1 89.19 77 ASP B CA 1
ATOM 2209 C C . ASP B 1 77 ? 15.164 18.859 3.518 1 89.19 77 ASP B C 1
ATOM 2211 O O . ASP B 1 77 ? 15.523 17.812 2.992 1 89.19 77 ASP B O 1
ATOM 2215 N N . PHE B 1 78 ? 14.047 19.016 4.094 1 86.88 78 PHE B N 1
ATOM 2216 C CA . PHE B 1 78 ? 13.172 17.875 4.32 1 86.88 78 PHE B CA 1
ATOM 2217 C C . PHE B 1 78 ? 12.695 17.297 2.996 1 86.88 78 PHE B C 1
ATOM 2219 O O . PHE B 1 78 ? 12.75 16.078 2.799 1 86.88 78 PHE B O 1
ATOM 2226 N N . GLU B 1 79 ? 12.289 18.172 2.066 1 84.94 79 GLU B N 1
ATOM 2227 C CA . GLU B 1 79 ? 11.719 17.703 0.807 1 84.94 79 GLU B CA 1
ATOM 2228 C C . GLU B 1 79 ? 12.742 16.922 -0.01 1 84.94 79 GLU B C 1
ATOM 2230 O O . GLU B 1 79 ? 12.484 15.797 -0.435 1 84.94 79 GLU B O 1
ATOM 2235 N N . PRO B 1 80 ? 13.953 17.453 -0.173 1 88.12 80 PRO B N 1
ATOM 2236 C CA . PRO B 1 80 ? 14.953 16.672 -0.912 1 88.12 80 PRO B CA 1
ATOM 2237 C C . PRO B 1 80 ? 15.297 15.352 -0.233 1 88.12 80 PRO B C 1
ATOM 2239 O O . PRO B 1 80 ? 15.555 14.359 -0.911 1 88.12 80 PRO B O 1
ATOM 2242 N N . PHE B 1 81 ? 15.352 15.406 1.043 1 90.56 81 PHE B N 1
ATOM 2243 C CA . PHE B 1 81 ? 15.656 14.172 1.764 1 90.56 81 PHE B CA 1
ATOM 2244 C C . PHE B 1 81 ? 14.555 13.141 1.559 1 90.56 81 PHE B C 1
ATOM 2246 O O . PHE B 1 81 ? 14.836 11.969 1.288 1 90.56 81 PHE B O 1
ATOM 2253 N N . LEU B 1 82 ? 13.328 13.578 1.624 1 89.56 82 LEU B N 1
ATOM 2254 C CA . LEU B 1 82 ? 12.188 12.711 1.394 1 89.56 82 LEU B CA 1
ATOM 2255 C C . LEU B 1 82 ? 12.211 12.141 -0.02 1 89.56 82 LEU B C 1
ATOM 2257 O O . LEU B 1 82 ? 11.914 10.961 -0.223 1 89.56 82 LEU B O 1
ATOM 2261 N N . LEU B 1 83 ? 12.547 12.945 -0.975 1 90.81 83 LEU B N 1
ATOM 2262 C CA . LEU B 1 83 ? 12.633 12.5 -2.363 1 90.81 83 LEU B CA 1
ATOM 2263 C C . LEU B 1 83 ? 13.68 11.406 -2.52 1 90.81 83 LEU B C 1
ATOM 2265 O O . LEU B 1 83 ? 13.477 10.445 -3.271 1 90.81 83 LEU B O 1
ATOM 2269 N N . SER B 1 84 ? 14.789 11.562 -1.798 1 92.94 84 SER B N 1
ATOM 2270 C CA . SER B 1 84 ? 15.828 10.539 -1.834 1 92.94 84 SER B CA 1
ATOM 2271 C C . SER B 1 84 ? 15.305 9.203 -1.299 1 92.94 84 SER B C 1
ATOM 2273 O O . SER B 1 84 ? 15.57 8.148 -1.873 1 92.94 84 SER B O 1
ATOM 2275 N N . LEU B 1 85 ? 14.562 9.305 -0.25 1 93.19 85 LEU B N 1
ATOM 2276 C CA . LEU B 1 85 ? 13.969 8.102 0.333 1 93.19 85 LEU B CA 1
ATOM 2277 C C . LEU B 1 85 ? 12.992 7.453 -0.64 1 93.19 85 LEU B C 1
ATOM 2279 O O . LEU B 1 85 ? 13.023 6.238 -0.841 1 93.19 85 LEU B O 1
ATOM 2283 N N . LEU B 1 86 ? 12.195 8.266 -1.308 1 93 86 LEU B N 1
ATOM 2284 C CA . LEU B 1 86 ? 11.195 7.77 -2.25 1 93 86 LEU B CA 1
ATOM 2285 C C . LEU B 1 86 ? 11.867 7.141 -3.469 1 93 86 LEU B C 1
ATOM 2287 O O . LEU B 1 86 ? 11.367 6.156 -4.02 1 93 86 LEU B O 1
ATOM 2291 N N . ARG B 1 87 ? 12.953 7.668 -3.85 1 93.94 87 ARG B N 1
ATOM 2292 C CA . ARG B 1 87 ? 13.688 7.121 -4.984 1 93.94 87 ARG B CA 1
ATOM 2293 C C . ARG B 1 87 ? 14.195 5.715 -4.68 1 93.94 87 ARG B C 1
ATOM 2295 O O . ARG B 1 87 ? 14.109 4.82 -5.523 1 93.94 87 ARG B O 1
ATOM 2302 N N . VAL B 1 88 ? 14.711 5.57 -3.488 1 94.69 88 VAL B N 1
ATOM 2303 C CA . VAL B 1 88 ? 15.164 4.246 -3.074 1 94.69 88 VAL B CA 1
ATOM 2304 C C . VAL B 1 88 ? 13.969 3.287 -3.035 1 94.69 88 VAL B C 1
ATOM 2306 O O . VAL B 1 8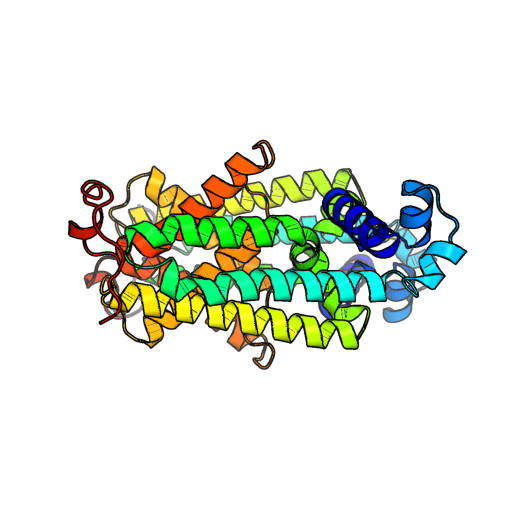8 ? 14.047 2.168 -3.547 1 94.69 88 VAL B O 1
ATOM 2309 N N . GLY B 1 89 ? 12.875 3.74 -2.428 1 94.06 89 GLY B N 1
ATOM 2310 C CA . GLY B 1 89 ? 11.664 2.93 -2.396 1 94.06 89 GLY B CA 1
ATOM 2311 C C . GLY B 1 89 ? 11.188 2.52 -3.777 1 94.06 89 GLY B C 1
ATOM 2312 O O . GLY B 1 89 ? 10.812 1.365 -3.99 1 94.06 89 GLY B O 1
ATOM 2313 N N . ARG B 1 90 ? 11.266 3.426 -4.695 1 92.69 90 ARG B N 1
ATOM 2314 C CA . ARG B 1 90 ? 10.812 3.158 -6.059 1 92.69 90 ARG B CA 1
ATOM 2315 C C . ARG B 1 90 ? 11.711 2.143 -6.746 1 92.69 90 ARG B C 1
ATOM 2317 O O . ARG B 1 90 ? 11.234 1.292 -7.5 1 92.69 90 ARG B O 1
ATOM 2324 N N . HIS B 1 91 ? 12.961 2.279 -6.469 1 94.5 91 HIS B N 1
ATOM 2325 C CA . HIS B 1 91 ? 13.922 1.348 -7.043 1 94.5 91 HIS B CA 1
ATOM 2326 C C . HIS B 1 91 ? 13.617 -0.088 -6.633 1 94.5 91 HIS B C 1
ATOM 2328 O O . HIS B 1 91 ? 13.727 -1.009 -7.445 1 94.5 91 HIS B O 1
ATOM 2334 N N . PHE B 1 92 ? 13.195 -0.269 -5.406 1 95.69 92 PHE B N 1
ATOM 2335 C CA . PHE B 1 92 ? 12.891 -1.592 -4.871 1 95.69 92 PHE B CA 1
ATOM 2336 C C . PHE B 1 92 ? 11.391 -1.797 -4.746 1 95.69 92 PHE B C 1
ATOM 2338 O O . PHE B 1 92 ? 10.922 -2.52 -3.861 1 95.69 92 PHE B O 1
ATOM 2345 N N . ARG B 1 93 ? 10.578 -1.185 -5.555 1 92 93 ARG B N 1
ATOM 2346 C CA . ARG B 1 93 ? 9.133 -1.086 -5.359 1 92 93 ARG B CA 1
ATOM 2347 C C . ARG B 1 93 ? 8.477 -2.463 -5.391 1 92 93 ARG B C 1
ATOM 2349 O O . ARG B 1 93 ? 7.461 -2.689 -4.734 1 92 93 ARG B O 1
ATOM 2356 N N . CYS B 1 94 ? 9.047 -3.451 -6.102 1 91.94 94 CYS B N 1
ATOM 2357 C CA . CYS B 1 94 ? 8.484 -4.793 -6.184 1 91.94 94 CYS B CA 1
ATOM 2358 C C . CYS B 1 94 ? 8.383 -5.43 -4.801 1 91.94 94 CYS B C 1
ATOM 2360 O O . CYS B 1 94 ? 7.465 -6.199 -4.531 1 91.94 94 CYS B O 1
ATOM 2362 N N . LEU B 1 95 ? 9.32 -5.059 -3.914 1 92.44 95 LEU B N 1
ATOM 2363 C CA . LEU B 1 95 ? 9.336 -5.645 -2.578 1 92.44 95 LEU B CA 1
ATOM 2364 C C . LEU B 1 95 ? 8.117 -5.207 -1.772 1 92.44 95 LEU B C 1
ATOM 2366 O O . LEU B 1 95 ? 7.594 -5.977 -0.967 1 92.44 95 LEU B O 1
ATOM 2370 N N . PHE B 1 96 ? 7.703 -4.004 -2.037 1 91.31 96 PHE B N 1
ATOM 2371 C CA . PHE B 1 96 ? 6.562 -3.467 -1.307 1 91.31 96 PHE B CA 1
ATOM 2372 C C . PHE B 1 96 ? 5.254 -3.869 -1.977 1 91.31 96 PHE B C 1
ATOM 2374 O O . PHE B 1 96 ? 4.266 -4.164 -1.298 1 91.31 96 PHE B O 1
ATOM 2381 N N . ARG B 1 97 ? 5.277 -3.922 -3.238 1 88.19 97 ARG B N 1
ATOM 2382 C CA . ARG B 1 97 ? 4.098 -4.316 -4.004 1 88.19 97 ARG B CA 1
ATOM 2383 C C . ARG B 1 97 ? 3.775 -5.793 -3.793 1 88.19 97 ARG B C 1
ATOM 2385 O O . ARG B 1 97 ? 2.605 -6.176 -3.734 1 88.19 97 ARG B O 1
ATOM 2392 N N . ASP B 1 98 ? 4.812 -6.562 -3.682 1 85.88 98 ASP B N 1
ATOM 2393 C CA . ASP B 1 98 ? 4.629 -8.008 -3.619 1 85.88 98 ASP B CA 1
ATOM 2394 C C . ASP B 1 98 ? 4.895 -8.539 -2.211 1 85.88 98 ASP B C 1
ATOM 2396 O O . ASP B 1 98 ? 5.465 -9.617 -2.041 1 85.88 98 ASP B O 1
ATOM 2400 N N . GLN B 1 99 ? 4.492 -7.781 -1.287 1 83.94 99 GLN B N 1
ATOM 2401 C CA . GLN B 1 99 ? 4.793 -8.117 0.101 1 83.94 99 GLN B CA 1
ATOM 2402 C C . GLN B 1 99 ? 4.199 -9.469 0.485 1 83.94 99 GLN B C 1
ATOM 2404 O O . GLN B 1 99 ? 4.738 -10.164 1.351 1 83.94 99 GLN B O 1
ATOM 2409 N N . GLU B 1 100 ? 3.168 -9.891 -0.132 1 80.19 100 GLU B N 1
ATOM 2410 C CA . GLU B 1 100 ? 2.527 -11.156 0.196 1 80.19 100 GLU B CA 1
ATOM 2411 C C . GLU B 1 100 ? 3.457 -12.336 -0.086 1 80.19 100 GLU B C 1
ATOM 2413 O O . GLU B 1 100 ? 3.48 -13.312 0.669 1 80.19 100 GLU B O 1
ATOM 2418 N N . VAL B 1 101 ? 4.137 -12.219 -1.163 1 78.44 101 VAL B N 1
ATOM 2419 C CA . VAL B 1 101 ? 5.109 -13.258 -1.492 1 78.44 101 VAL B CA 1
ATOM 2420 C C . VAL B 1 101 ? 6.16 -13.344 -0.389 1 78.44 101 VAL B C 1
ATOM 2422 O O . VAL B 1 101 ? 6.578 -14.445 -0.012 1 78.44 101 VAL B O 1
ATOM 2425 N N . LEU B 1 102 ? 6.508 -12.219 0.11 1 82.44 102 LEU B N 1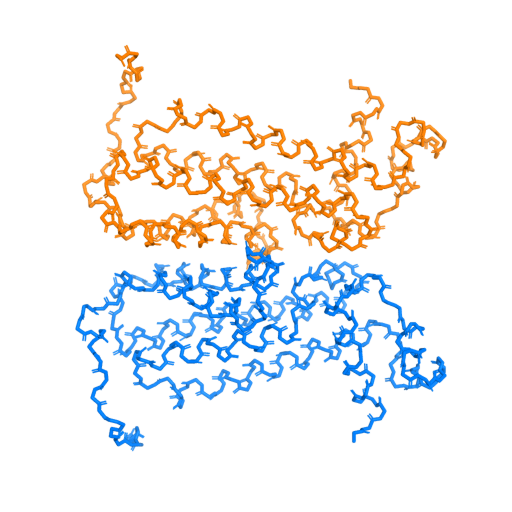
ATOM 2426 C CA . LEU B 1 102 ? 7.523 -12.164 1.156 1 82.44 102 LEU B CA 1
ATOM 2427 C C . LEU B 1 102 ? 6.969 -12.68 2.48 1 82.44 102 LEU B C 1
ATOM 2429 O O . LEU B 1 102 ? 7.68 -13.352 3.234 1 82.44 102 LEU B O 1
ATOM 2433 N N . ARG B 1 103 ? 5.723 -12.438 2.693 1 79.25 103 ARG B N 1
ATOM 2434 C CA . ARG B 1 103 ? 5.113 -12.75 3.98 1 79.25 103 ARG B CA 1
ATOM 2435 C C . ARG B 1 103 ? 4.719 -14.219 4.059 1 79.25 103 ARG B C 1
ATOM 2437 O O . ARG B 1 103 ? 4.84 -14.844 5.113 1 79.25 103 ARG B O 1
ATOM 2444 N N . PHE B 1 104 ? 4.297 -14.805 2.949 1 72.25 104 PHE B N 1
ATOM 2445 C CA . PHE B 1 104 ? 3.68 -16.125 3.039 1 72.25 104 PHE B CA 1
ATOM 2446 C C . PHE B 1 104 ? 4.551 -17.172 2.361 1 72.25 104 PHE B C 1
ATOM 2448 O O . PHE B 1 104 ? 4.41 -18.375 2.623 1 72.25 104 PHE B O 1
ATOM 2455 N N . ALA B 1 105 ? 5.438 -16.781 1.504 1 66.5 105 ALA B N 1
ATOM 2456 C CA . ALA B 1 105 ? 6.16 -17.781 0.728 1 66.5 105 ALA B CA 1
ATOM 2457 C C . ALA B 1 105 ? 7.289 -18.406 1.546 1 66.5 105 ALA B C 1
ATOM 2459 O O . ALA B 1 105 ? 7.555 -19.594 1.439 1 66.5 105 ALA B O 1
ATOM 2460 N N . HIS B 1 106 ? 8.023 -17.594 2.301 1 73.69 106 HIS B N 1
ATOM 2461 C CA . HIS B 1 106 ? 9.164 -18.109 3.045 1 73.69 106 HIS B CA 1
ATOM 2462 C C . HIS B 1 106 ? 9.273 -17.453 4.418 1 73.69 106 HIS B C 1
ATOM 2464 O O . HIS B 1 106 ? 9.312 -16.234 4.527 1 73.69 106 HIS B O 1
ATOM 2470 N N . PRO B 1 107 ? 9.242 -18.25 5.449 1 76.44 107 PRO B N 1
ATOM 2471 C CA . PRO B 1 107 ? 9.273 -17.719 6.809 1 76.44 107 PRO B CA 1
ATOM 2472 C C . PRO B 1 107 ? 10.445 -16.766 7.047 1 76.44 107 PRO B C 1
ATOM 2474 O O . PRO B 1 107 ? 10.297 -15.758 7.742 1 76.44 107 PRO B O 1
ATOM 2477 N N . GLY B 1 108 ? 11.602 -17.156 6.5 1 81.81 108 GLY B N 1
ATOM 2478 C CA . GLY B 1 108 ? 12.766 -16.297 6.652 1 81.81 108 GLY B CA 1
ATOM 2479 C C . GLY B 1 108 ? 12.562 -14.922 6.059 1 81.81 108 GLY B C 1
ATOM 2480 O O . GLY B 1 108 ? 12.953 -13.914 6.66 1 81.81 108 GLY B O 1
ATOM 2481 N N . LEU B 1 109 ? 11.914 -14.852 5.062 1 88.19 109 LEU B N 1
ATOM 2482 C CA . LEU B 1 109 ? 11.648 -13.586 4.387 1 88.19 109 LEU B CA 1
ATOM 2483 C C . LEU B 1 109 ? 10.617 -12.758 5.152 1 88.19 109 LEU B C 1
ATOM 2485 O O . LEU B 1 109 ? 10.719 -11.531 5.219 1 88.19 109 LEU B O 1
ATOM 2489 N N . ALA B 1 110 ? 9.742 -13.438 5.852 1 85.5 110 ALA B N 1
ATOM 2490 C CA . ALA B 1 110 ? 8.703 -12.766 6.633 1 85.5 110 ALA B CA 1
ATOM 2491 C C . ALA B 1 110 ? 9.312 -11.977 7.789 1 85.5 110 ALA B C 1
ATOM 2493 O O . ALA B 1 110 ? 8.906 -10.844 8.062 1 85.5 110 ALA B O 1
ATOM 2494 N N . GLN B 1 111 ? 10.266 -12.562 8.414 1 86.88 111 GLN B N 1
ATOM 2495 C CA . GLN B 1 111 ? 10.93 -11.891 9.523 1 86.88 111 GLN B CA 1
ATOM 2496 C C . GLN B 1 111 ? 11.727 -10.68 9.039 1 86.88 111 GLN B C 1
ATOM 2498 O O . GLN B 1 111 ? 11.695 -9.617 9.672 1 86.88 111 GLN B O 1
ATOM 2503 N N . THR B 1 112 ? 12.406 -10.891 7.945 1 88.44 112 THR B N 1
ATOM 2504 C CA . THR B 1 112 ? 13.188 -9.789 7.387 1 88.44 112 THR B CA 1
ATOM 2505 C C . THR B 1 112 ? 12.281 -8.648 6.941 1 88.44 112 THR B C 1
ATOM 2507 O O . THR B 1 112 ? 12.609 -7.477 7.137 1 88.44 112 THR B O 1
ATOM 2510 N N . TRP B 1 113 ? 11.203 -9.008 6.441 1 89.56 113 TRP B N 1
ATOM 2511 C CA . TRP B 1 113 ? 10.211 -8.031 6.008 1 89.56 113 TRP B CA 1
ATOM 2512 C C . TRP B 1 113 ? 9.688 -7.227 7.195 1 89.56 113 TRP B C 1
ATOM 2514 O O . TRP B 1 113 ? 9.633 -5.996 7.145 1 89.56 113 TRP B O 1
ATOM 2524 N N . ARG B 1 114 ? 9.359 -7.895 8.266 1 87.56 114 ARG B N 1
ATOM 2525 C CA . ARG B 1 114 ? 8.852 -7.23 9.461 1 87.56 114 ARG B CA 1
ATOM 2526 C C . ARG B 1 114 ? 9.891 -6.273 10.031 1 87.56 114 ARG B C 1
ATOM 2528 O O . ARG B 1 114 ? 9.547 -5.172 10.477 1 87.56 114 ARG B O 1
ATOM 2535 N N . ARG B 1 115 ? 11.047 -6.703 9.977 1 88.94 115 ARG B N 1
ATOM 2536 C CA . ARG B 1 115 ? 12.133 -5.852 10.461 1 88.94 115 ARG B CA 1
ATOM 2537 C C . ARG B 1 115 ? 12.273 -4.602 9.602 1 88.94 115 ARG B C 1
ATOM 2539 O O . ARG B 1 115 ? 12.484 -3.504 10.125 1 88.94 115 ARG B O 1
ATOM 2546 N N . LEU B 1 116 ? 12.164 -4.793 8.32 1 91.75 116 LEU B N 1
ATOM 2547 C CA . LEU B 1 116 ? 12.258 -3.664 7.402 1 91.75 116 LEU B CA 1
ATOM 2548 C C .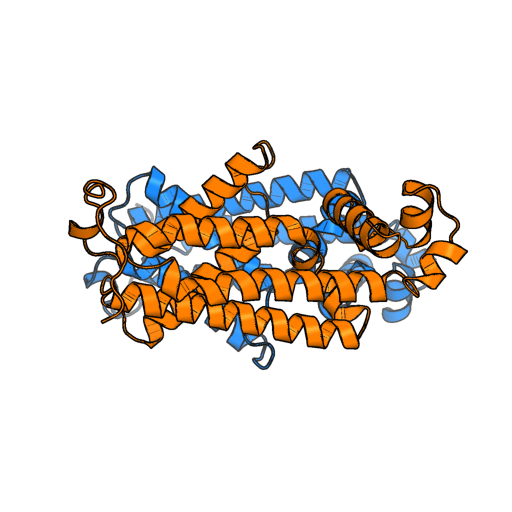 LEU B 1 116 ? 11.133 -2.662 7.664 1 91.75 116 LEU B C 1
ATOM 2550 O O . LEU B 1 116 ? 11.383 -1.456 7.738 1 91.75 116 LEU B O 1
ATOM 2554 N N . LEU B 1 117 ? 9.945 -3.145 7.871 1 91.19 117 LEU B N 1
ATOM 2555 C CA . LEU B 1 117 ? 8.805 -2.271 8.125 1 91.19 117 LEU B CA 1
ATOM 2556 C C . LEU B 1 117 ? 8.977 -1.516 9.438 1 91.19 117 LEU B C 1
ATOM 2558 O O . LEU B 1 117 ? 8.664 -0.325 9.516 1 91.19 117 LEU B O 1
ATOM 2562 N N . ARG B 1 118 ? 9.484 -2.209 10.406 1 90.12 118 ARG B N 1
ATOM 2563 C CA . ARG B 1 118 ? 9.75 -1.565 11.688 1 90.12 118 ARG B CA 1
ATOM 2564 C C . ARG B 1 118 ? 10.797 -0.462 11.547 1 90.12 118 ARG B C 1
ATOM 2566 O O . ARG B 1 118 ? 10.656 0.61 12.133 1 90.12 118 ARG B O 1
ATOM 2573 N N . GLN B 1 119 ? 11.75 -0.813 10.812 1 90.56 119 GLN B N 1
ATOM 2574 C CA . GLN B 1 119 ? 12.805 0.17 10.586 1 90.56 119 GLN B CA 1
ATOM 2575 C C . GLN B 1 119 ? 12.266 1.391 9.844 1 90.56 119 GLN B C 1
ATOM 2577 O O . GLN B 1 119 ? 12.656 2.523 10.133 1 90.56 119 GLN B O 1
ATOM 2582 N N . LEU B 1 120 ? 11.461 1.188 8.906 1 93.06 120 LEU B N 1
ATOM 2583 C CA . LEU B 1 120 ? 10.852 2.285 8.164 1 93.06 120 LEU B CA 1
ATOM 2584 C C . LEU B 1 120 ? 9.992 3.154 9.078 1 93.06 120 LEU B C 1
ATOM 2586 O O . LEU B 1 120 ? 10.031 4.383 8.984 1 93.06 120 LEU B O 1
ATOM 2590 N N . ARG B 1 121 ? 9.258 2.5 9.914 1 91.75 121 ARG B N 1
ATOM 2591 C CA . ARG B 1 121 ? 8.438 3.24 10.875 1 91.75 121 ARG B CA 1
ATOM 2592 C C . ARG B 1 121 ? 9.312 4.086 11.797 1 91.75 121 ARG B C 1
ATOM 2594 O O . ARG B 1 121 ? 9.031 5.266 12.016 1 91.75 121 ARG B O 1
ATOM 2601 N N . GLN B 1 122 ? 10.391 3.521 12.266 1 91.25 122 GLN B N 1
ATOM 2602 C CA . GLN B 1 122 ? 11.328 4.238 13.125 1 91.25 122 GLN B CA 1
ATOM 2603 C C . GLN B 1 122 ? 11.961 5.414 12.391 1 91.25 122 GLN B C 1
ATOM 2605 O O . GLN B 1 122 ? 12.117 6.496 12.961 1 91.25 122 GLN B O 1
ATOM 2610 N N . THR B 1 123 ? 12.312 5.129 11.195 1 90.81 123 THR B N 1
ATOM 2611 C CA . THR B 1 123 ? 12.914 6.184 10.383 1 90.81 123 THR B CA 1
ATOM 2612 C C . THR B 1 123 ? 11.945 7.344 10.195 1 90.81 123 THR B C 1
ATOM 2614 O O . THR B 1 123 ? 12.336 8.508 10.305 1 90.81 123 THR B O 1
ATOM 2617 N N . SER B 1 124 ? 10.695 7.051 9.898 1 92.5 124 SER B N 1
ATOM 2618 C CA . SER B 1 124 ? 9.688 8.094 9.742 1 92.5 124 SER B CA 1
ATOM 2619 C C . SER B 1 124 ? 9.523 8.898 11.031 1 92.5 124 SER B C 1
ATOM 2621 O O . SER B 1 124 ? 9.398 10.125 10.984 1 92.5 124 SER B O 1
ATOM 2623 N N . GLN B 1 125 ? 9.508 8.25 12.148 1 92.88 125 GLN B N 1
ATOM 2624 C CA . GLN B 1 125 ? 9.398 8.922 13.438 1 92.88 125 GLN B CA 1
ATOM 2625 C C . GLN B 1 125 ? 10.602 9.82 13.695 1 92.88 125 GLN B C 1
ATOM 2627 O O . GLN B 1 125 ? 10.453 10.961 14.141 1 92.88 125 GLN B O 1
ATOM 2632 N N . GLN B 1 126 ? 11.758 9.32 13.383 1 92.31 126 GLN B N 1
ATOM 2633 C CA . GLN B 1 126 ? 12.984 10.094 13.578 1 92.31 126 GLN B CA 1
ATOM 2634 C C . GLN B 1 126 ? 13.031 11.297 12.648 1 92.31 126 GLN B C 1
ATOM 2636 O O . GLN B 1 126 ? 13.539 12.359 13.023 1 92.31 126 GLN B O 1
ATOM 2641 N N . LEU B 1 127 ? 12.578 11.094 11.5 1 91.19 127 LEU B N 1
ATOM 2642 C CA . LEU B 1 127 ? 12.508 12.188 10.539 1 91.19 127 LEU B CA 1
ATOM 2643 C C . LEU B 1 127 ? 11.641 13.328 11.078 1 91.19 127 LEU B C 1
ATOM 2645 O O . LEU B 1 127 ? 12.055 14.484 11.055 1 91.19 127 LEU B O 1
ATOM 2649 N N . LEU B 1 128 ? 10.5 13.031 11.594 1 91.81 128 LEU B N 1
ATOM 2650 C CA . LEU B 1 128 ? 9.602 14.055 12.109 1 91.81 128 LEU B CA 1
ATOM 2651 C C . LEU B 1 128 ? 10.164 14.672 13.391 1 91.81 128 LEU B C 1
ATOM 2653 O O . LEU B 1 128 ? 9.969 15.867 13.641 1 91.81 128 LEU B O 1
ATOM 2657 N N . GLN B 1 129 ? 10.781 13.836 14.148 1 92.12 129 GLN B N 1
ATOM 2658 C CA . GLN B 1 129 ? 11.438 14.352 15.352 1 92.12 129 GLN B CA 1
ATOM 2659 C C . GLN B 1 129 ? 12.508 15.375 14.984 1 92.12 129 GLN B C 1
ATOM 2661 O O . GLN B 1 129 ? 12.617 16.422 15.633 1 92.12 129 GLN B O 1
ATOM 2666 N N . ARG B 1 130 ? 13.273 15.055 14.039 1 90.38 130 ARG B N 1
ATOM 2667 C CA . ARG B 1 130 ? 14.305 15.977 13.57 1 90.38 130 ARG B CA 1
ATOM 2668 C C . ARG B 1 130 ? 13.68 17.25 13.016 1 90.38 130 ARG B C 1
ATOM 2670 O O . ARG B 1 130 ? 14.156 18.359 13.289 1 90.38 130 ARG B O 1
ATOM 2677 N N . LEU B 1 131 ? 12.688 17.109 12.266 1 89.31 131 LEU B N 1
ATOM 2678 C CA . LEU B 1 131 ? 11.992 18.266 11.711 1 89.31 131 LEU B CA 1
ATOM 2679 C C . LEU B 1 131 ? 11.438 19.156 12.828 1 89.31 131 LEU B C 1
ATOM 2681 O O . LEU B 1 131 ? 11.508 20.391 12.742 1 89.31 131 LEU B O 1
ATOM 2685 N N . ASP B 1 132 ? 10.898 18.484 13.781 1 90.88 132 ASP B N 1
ATOM 2686 C CA . ASP B 1 132 ? 10.344 19.203 14.93 1 90.88 132 ASP B CA 1
ATOM 2687 C C . ASP B 1 132 ? 11.414 20.031 15.641 1 90.88 132 ASP B C 1
ATOM 2689 O O . ASP B 1 132 ? 11.133 21.109 16.172 1 90.88 132 ASP B O 1
ATOM 2693 N N . ARG B 1 133 ? 12.594 19.547 15.711 1 89.12 133 ARG B N 1
ATOM 2694 C CA . ARG B 1 133 ? 13.711 20.25 16.344 1 89.12 133 ARG B CA 1
ATOM 2695 C C . ARG B 1 133 ? 14.148 21.453 15.508 1 89.12 133 ARG B C 1
ATOM 2697 O O . ARG B 1 133 ? 14.547 22.484 16.062 1 89.12 133 ARG B O 1
ATOM 2704 N N . LEU B 1 134 ? 14.078 21.312 14.25 1 87.56 134 LEU B N 1
ATOM 2705 C CA . LEU B 1 134 ? 14.5 22.375 13.336 1 87.56 134 LEU B CA 1
ATOM 2706 C C . LEU B 1 134 ? 13.406 23.438 13.188 1 87.56 134 LEU B C 1
ATOM 2708 O O . LEU B 1 134 ? 13.695 24.625 13.117 1 87.56 134 LEU B O 1
ATOM 2712 N N . SER B 1 135 ? 12.227 22.984 13.07 1 87.31 135 SER B N 1
ATOM 2713 C CA . SER B 1 135 ? 11.031 23.797 12.953 1 87.31 135 SER B CA 1
ATOM 2714 C C . SER B 1 135 ? 9.875 23.203 13.758 1 87.31 135 SER B C 1
ATOM 2716 O O . SER B 1 135 ? 9.195 22.297 13.297 1 87.31 135 SER B O 1
ATOM 2718 N N . PRO B 1 136 ? 9.656 23.781 14.898 1 86.88 136 PRO B N 1
ATOM 2719 C CA . PRO B 1 136 ? 8.672 23.172 15.789 1 86.88 136 PRO B CA 1
ATOM 2720 C C . PRO B 1 136 ? 7.309 22.984 15.125 1 86.88 136 PRO B C 1
ATOM 2722 O O . PRO B 1 136 ? 6.746 23.938 14.586 1 86.88 136 PRO B O 1
ATOM 2725 N N . LEU B 1 137 ? 6.766 21.797 15.094 1 87.31 137 LEU B N 1
ATOM 2726 C CA . LEU B 1 137 ? 5.523 21.422 14.438 1 87.31 137 LEU B CA 1
ATOM 2727 C C . LEU B 1 137 ? 4.328 21.656 15.352 1 87.31 137 LEU B C 1
ATOM 2729 O O . LEU B 1 137 ? 3.18 21.656 14.898 1 87.31 137 LEU B O 1
ATOM 2733 N N . GLN B 1 138 ? 4.566 21.984 16.625 1 84.81 138 GLN B N 1
ATOM 2734 C CA . GLN B 1 138 ? 3.516 22.25 17.609 1 84.81 138 GLN B CA 1
ATOM 2735 C C . GLN B 1 138 ? 2.59 21.047 17.75 1 84.81 138 GLN B C 1
ATOM 2737 O O . GLN B 1 138 ? 1.366 21.188 17.734 1 84.81 138 GLN B O 1
ATOM 2742 N N . LEU B 1 139 ? 3.113 19.844 17.781 1 88.75 139 LEU B N 1
ATOM 2743 C CA . LEU B 1 139 ? 2.383 18.594 17.953 1 88.75 139 LEU B CA 1
ATOM 2744 C C . LEU B 1 139 ? 2.83 17.875 19.219 1 88.75 139 LEU B C 1
ATOM 2746 O O . LEU B 1 139 ? 4 17.953 19.609 1 88.75 139 LEU B O 1
ATOM 2750 N N . SER B 1 140 ? 1.822 17.312 19.875 1 89.44 140 SER B N 1
ATOM 2751 C CA . SER B 1 140 ? 2.186 16.406 20.953 1 89.44 140 SER B CA 1
ATOM 2752 C C . SER B 1 140 ? 2.961 15.203 20.422 1 89.44 140 SER B C 1
ATOM 2754 O O . SER B 1 140 ? 3.014 14.977 19.203 1 89.44 140 SER B O 1
ATOM 2756 N N . GLN B 1 141 ? 3.605 14.531 21.281 1 90.5 141 GLN B N 1
ATOM 2757 C CA . GLN B 1 141 ? 4.336 13.336 20.875 1 90.5 141 GLN B CA 1
ATOM 2758 C C . GLN B 1 141 ? 3.412 12.336 20.188 1 90.5 141 GLN B C 1
ATOM 2760 O O . GLN B 1 141 ? 3.777 11.758 19.156 1 90.5 141 GLN B O 1
ATOM 2765 N N . HIS B 1 142 ? 2.268 12.203 20.75 1 88.38 142 HIS B N 1
ATOM 2766 C CA . HIS B 1 142 ? 1.297 11.273 20.188 1 88.38 142 HIS B CA 1
ATOM 2767 C C . HIS B 1 142 ? 0.878 11.703 18.781 1 88.38 142 HIS B C 1
ATOM 2769 O O . HIS B 1 142 ? 0.835 10.875 17.875 1 88.38 142 HIS B O 1
ATOM 2775 N N . GLU B 1 143 ? 0.677 12.961 18.656 1 87.5 143 GLU B N 1
ATOM 2776 C CA . GLU B 1 143 ? 0.281 13.492 17.359 1 87.5 143 GLU B CA 1
ATOM 2777 C C . GLU B 1 143 ? 1.406 13.352 16.328 1 87.5 143 GLU B C 1
ATOM 2779 O O . GLU B 1 143 ? 1.155 13.062 15.156 1 87.5 143 GLU B O 1
ATOM 2784 N N . ARG B 1 144 ? 2.576 13.523 16.75 1 90.81 144 ARG B N 1
ATOM 2785 C CA . ARG B 1 144 ? 3.73 13.391 15.859 1 90.81 144 ARG B CA 1
ATOM 2786 C C . ARG B 1 144 ? 3.916 11.945 15.406 1 90.81 144 ARG B C 1
ATOM 2788 O O . ARG B 1 144 ? 4.219 11.695 14.242 1 90.81 144 ARG B O 1
ATOM 2795 N N . ASP B 1 145 ? 3.682 11.055 16.328 1 90.12 145 ASP B N 1
ATOM 2796 C CA . ASP B 1 145 ? 3.775 9.641 15.992 1 90.12 145 ASP B CA 1
ATOM 2797 C C . ASP B 1 145 ? 2.707 9.25 14.969 1 90.12 145 ASP B C 1
ATOM 2799 O O . ASP B 1 145 ? 2.977 8.484 14.039 1 90.12 145 ASP B O 1
ATOM 2803 N N . GLN B 1 146 ? 1.587 9.75 15.141 1 87.38 146 GLN B N 1
ATOM 2804 C CA . GLN B 1 146 ? 0.506 9.469 14.203 1 87.38 146 GLN B CA 1
ATOM 2805 C C . GLN B 1 146 ? 0.81 10.047 12.828 1 87.38 146 GLN B C 1
ATOM 2807 O O . GLN B 1 146 ? 0.535 9.406 11.805 1 87.38 146 GLN B O 1
ATOM 2812 N N . LEU B 1 147 ? 1.322 11.25 12.852 1 90.06 147 LEU B N 1
ATOM 2813 C CA . LEU B 1 147 ? 1.694 11.883 11.586 1 90.06 147 LEU B CA 1
ATOM 2814 C C . LEU B 1 147 ? 2.799 11.094 10.891 1 90.06 147 LEU B C 1
ATOM 2816 O O . LEU B 1 147 ? 2.781 10.938 9.672 1 90.06 147 LEU B O 1
ATOM 2820 N N . ALA B 1 148 ? 3.715 10.594 11.695 1 92.56 148 ALA B N 1
ATOM 2821 C CA . ALA B 1 148 ? 4.789 9.773 11.141 1 92.56 148 ALA B CA 1
ATOM 2822 C C . ALA B 1 148 ? 4.23 8.508 10.492 1 92.56 148 ALA B C 1
ATOM 2824 O O . ALA B 1 148 ? 4.656 8.133 9.398 1 92.56 148 ALA B O 1
ATOM 2825 N N . ASP B 1 149 ? 3.277 7.871 11.141 1 90.56 149 ASP B N 1
ATOM 2826 C CA . ASP B 1 149 ? 2.625 6.695 10.57 1 90.56 149 ASP B CA 1
ATOM 2827 C C . ASP B 1 149 ? 1.909 7.039 9.266 1 90.56 149 ASP B C 1
ATOM 2829 O O . ASP B 1 149 ? 1.989 6.285 8.297 1 90.56 149 ASP B O 1
ATOM 2833 N N . SER B 1 150 ? 1.296 8.148 9.266 1 88.38 150 SER B N 1
ATOM 2834 C CA . SER B 1 150 ? 0.581 8.586 8.07 1 88.38 150 SER B CA 1
ATOM 2835 C C . SER B 1 150 ? 1.541 8.836 6.91 1 88.38 150 SER B C 1
ATOM 2837 O O . SER B 1 150 ? 1.262 8.461 5.77 1 88.38 150 SER B O 1
ATOM 2839 N N . LEU B 1 151 ? 2.6 9.5 7.238 1 90.31 151 LEU B N 1
ATOM 2840 C CA . LEU B 1 151 ? 3.611 9.773 6.223 1 90.31 151 LEU B CA 1
ATOM 2841 C C . LEU B 1 151 ? 4.18 8.484 5.652 1 90.31 151 LEU B C 1
ATOM 2843 O O . LEU B 1 151 ? 4.301 8.336 4.434 1 90.31 151 LEU B O 1
ATOM 2847 N N . MET B 1 152 ? 4.473 7.605 6.508 1 92.62 152 MET B N 1
ATOM 2848 C CA . MET B 1 152 ? 5.008 6.312 6.082 1 92.62 152 MET B CA 1
ATOM 2849 C C . MET B 1 152 ? 4.004 5.57 5.207 1 92.62 152 MET B C 1
ATOM 2851 O O . MET B 1 152 ? 4.355 5.086 4.129 1 92.62 152 MET B O 1
ATOM 2855 N N . LEU B 1 153 ? 2.795 5.496 5.68 1 91.06 153 LEU B N 1
ATOM 2856 C CA . LEU B 1 153 ? 1.757 4.77 4.961 1 91.06 153 LEU B CA 1
ATOM 2857 C C . LEU B 1 153 ? 1.491 5.402 3.598 1 91.06 153 LEU B C 1
ATOM 2859 O O . LEU B 1 153 ? 1.332 4.699 2.6 1 91.06 153 LEU B O 1
ATOM 2863 N N . SER B 1 154 ? 1.466 6.664 3.58 1 89.81 154 SER B N 1
ATOM 2864 C CA . SER B 1 154 ? 1.28 7.363 2.312 1 89.81 154 SER B CA 1
ATOM 2865 C C . SER B 1 154 ? 2.436 7.086 1.355 1 89.81 154 SER B C 1
ATOM 2867 O O . SER B 1 154 ? 2.223 6.871 0.161 1 89.81 154 SER B O 1
ATOM 2869 N N . ALA B 1 155 ? 3.594 7.082 1.875 1 92.25 155 ALA B N 1
ATOM 2870 C CA . ALA B 1 155 ? 4.766 6.801 1.052 1 92.25 155 ALA B CA 1
ATOM 2871 C C . ALA B 1 155 ? 4.719 5.379 0.499 1 92.25 155 ALA B C 1
ATOM 2873 O O . ALA B 1 155 ? 4.938 5.164 -0.696 1 92.25 155 ALA B O 1
ATOM 2874 N N . LEU B 1 156 ? 4.422 4.484 1.37 1 92.75 156 LEU B N 1
ATOM 2875 C CA . LEU B 1 156 ? 4.348 3.09 0.949 1 92.75 156 LEU B CA 1
ATOM 2876 C C . LEU B 1 156 ? 3.25 2.893 -0.092 1 92.75 156 LEU B C 1
ATOM 2878 O O . LEU B 1 156 ? 3.463 2.221 -1.104 1 92.75 156 LEU B O 1
ATOM 2882 N N . ALA B 1 157 ? 2.133 3.482 0.178 1 92 157 ALA B N 1
ATOM 2883 C CA . ALA B 1 157 ? 1.021 3.359 -0.761 1 92 157 ALA B CA 1
ATOM 2884 C C . ALA B 1 157 ? 1.383 3.953 -2.119 1 92 157 ALA B C 1
ATOM 2886 O O . ALA B 1 157 ? 0.981 3.428 -3.16 1 92 157 ALA B O 1
ATOM 2887 N N . SER B 1 158 ? 2.082 5.035 -2.084 1 89.19 158 SER B N 1
ATOM 2888 C CA . SER B 1 158 ? 2.453 5.68 -3.34 1 89.19 158 SER B CA 1
ATOM 2889 C C . SER B 1 158 ? 3.371 4.785 -4.168 1 89.19 158 SER B C 1
ATOM 2891 O O . SER B 1 158 ? 3.426 4.91 -5.395 1 89.19 158 SER B O 1
ATOM 2893 N N . LEU B 1 159 ? 4.051 3.898 -3.521 1 88.12 159 LEU B N 1
ATOM 2894 C CA . LEU B 1 159 ? 4.902 2.939 -4.219 1 88.12 159 LEU B CA 1
ATOM 2895 C C . LEU B 1 159 ? 4.07 1.803 -4.805 1 88.12 159 LEU B C 1
ATOM 2897 O O . LEU B 1 159 ? 4.441 1.226 -5.832 1 88.12 159 LEU B O 1
ATOM 2901 N N . CYS B 1 160 ? 3.01 1.552 -4.156 1 89.19 160 CYS B N 1
ATOM 2902 C CA . CYS B 1 160 ? 2.213 0.385 -4.52 1 89.19 160 CYS B CA 1
ATOM 2903 C C . CYS B 1 160 ? 1.121 0.758 -5.516 1 89.19 160 CYS B C 1
ATOM 2905 O O . CYS B 1 160 ? 0.849 0.008 -6.453 1 89.19 160 CYS B O 1
ATOM 2907 N N . PHE B 1 161 ? 0.534 1.892 -5.219 1 87.69 161 PHE B N 1
ATOM 2908 C CA . PHE B 1 161 ? -0.625 2.279 -6.016 1 87.69 161 PHE B CA 1
ATOM 2909 C C . PHE B 1 161 ? -0.301 3.482 -6.895 1 87.69 161 PHE B C 1
ATOM 2911 O O . PHE B 1 161 ? 0.285 4.461 -6.426 1 87.69 161 PHE B O 1
ATOM 2918 N N . GLU B 1 162 ? -0.561 3.363 -8.148 1 77.81 162 GLU B N 1
ATOM 2919 C CA . GLU B 1 162 ? -0.323 4.473 -9.07 1 77.81 162 GLU B CA 1
ATOM 2920 C C . GLU B 1 162 ? -1.609 5.242 -9.352 1 77.81 162 GLU B C 1
ATOM 2922 O O . GLU B 1 162 ? -2.502 4.742 -10.039 1 77.81 162 GLU B O 1
ATOM 2927 N N . LEU B 1 163 ? -1.662 6.383 -8.742 1 75.56 163 LEU B N 1
ATOM 2928 C CA . LEU B 1 163 ? -2.861 7.199 -8.906 1 75.56 163 LEU B CA 1
ATOM 2929 C C . LEU B 1 163 ? -2.906 7.828 -10.297 1 75.56 163 LEU B C 1
ATOM 2931 O O . LEU B 1 163 ? -3.986 8.125 -10.812 1 75.56 163 LEU B O 1
ATOM 2935 N N . GLU B 1 164 ? -1.735 8.023 -10.859 1 77 164 GLU B N 1
ATOM 2936 C CA . GLU B 1 164 ? -1.626 8.578 -12.203 1 77 164 GLU B CA 1
ATOM 2937 C C . GLU B 1 164 ? -0.742 7.703 -13.086 1 77 164 GLU B C 1
ATOM 2939 O O . GLU B 1 164 ? 0.394 8.07 -13.398 1 77 164 GLU B O 1
ATOM 2944 N N . PRO B 1 165 ? -1.313 6.602 -13.578 1 70.56 165 PRO B N 1
ATOM 2945 C CA . PRO B 1 165 ? -0.501 5.617 -14.305 1 70.56 165 PRO B CA 1
ATOM 2946 C C . PRO B 1 165 ? 0.062 6.168 -15.609 1 70.56 165 PRO B C 1
ATOM 2948 O O . PRO B 1 165 ? 1.033 5.625 -16.141 1 70.56 165 PRO B O 1
ATOM 2951 N N . ASP B 1 166 ? -0.545 7.215 -15.984 1 72.88 166 ASP B N 1
ATOM 2952 C CA . ASP B 1 166 ? -0.117 7.746 -17.281 1 72.88 166 ASP B CA 1
ATOM 2953 C C . ASP B 1 166 ? 1.133 8.609 -17.125 1 72.88 166 ASP B C 1
ATOM 2955 O O . ASP B 1 166 ? 1.797 8.93 -18.125 1 72.88 166 ASP B O 1
ATOM 2959 N N . ASN B 1 167 ? 1.487 8.992 -15.891 1 72.75 167 ASN B N 1
ATOM 2960 C CA . ASN B 1 167 ? 2.666 9.812 -15.641 1 72.75 167 ASN B CA 1
ATOM 2961 C C . ASN B 1 167 ? 3.943 8.984 -15.656 1 72.75 167 ASN B C 1
ATOM 2963 O O . ASN B 1 167 ? 3.91 7.785 -15.367 1 72.75 167 ASN B O 1
ATOM 2967 N N . ASP B 1 168 ? 4.953 9.688 -16.109 1 76.25 168 ASP B N 1
ATOM 2968 C CA . ASP B 1 168 ? 6.227 8.984 -16.062 1 76.25 168 ASP B CA 1
ATOM 2969 C C . ASP B 1 168 ? 6.68 8.773 -14.617 1 76.25 168 ASP B C 1
ATOM 2971 O O . ASP B 1 168 ? 6.012 9.227 -13.68 1 76.25 168 ASP B O 1
ATOM 2975 N N . GLY B 1 169 ? 7.766 8.008 -14.523 1 79.75 169 GLY B N 1
ATOM 2976 C CA . GLY B 1 169 ? 8.25 7.605 -13.211 1 79.75 169 GLY B CA 1
ATOM 2977 C C . GLY B 1 169 ? 8.617 8.781 -12.328 1 79.75 169 GLY B C 1
ATOM 2978 O O . GLY B 1 169 ? 8.266 8.812 -11.148 1 79.75 169 GLY B O 1
ATOM 2979 N N . GLU B 1 170 ? 9.234 9.766 -12.883 1 81.81 170 GLU B N 1
ATOM 2980 C CA . GLU B 1 170 ? 9.688 10.914 -12.102 1 81.81 170 GLU B CA 1
ATOM 2981 C C . GLU B 1 170 ? 8.508 11.789 -11.68 1 81.81 170 GLU B C 1
ATOM 2983 O O . GLU B 1 170 ? 8.469 12.281 -10.547 1 81.81 170 GLU B O 1
ATOM 2988 N N . ALA B 1 171 ? 7.617 12.008 -12.602 1 83.81 171 ALA B N 1
ATOM 2989 C CA . ALA B 1 171 ? 6.434 12.797 -12.289 1 83.81 171 ALA B CA 1
ATOM 2990 C C . ALA B 1 171 ? 5.621 12.156 -11.164 1 83.81 171 ALA B C 1
ATOM 2992 O O . ALA B 1 171 ? 5.074 12.852 -10.305 1 83.81 171 ALA B O 1
ATOM 2993 N N . GLN B 1 172 ? 5.641 10.867 -11.18 1 83.69 172 GLN B N 1
ATOM 2994 C CA . GLN B 1 172 ? 4.926 10.141 -10.133 1 83.69 172 GLN B CA 1
ATOM 2995 C C . GLN B 1 172 ? 5.602 10.328 -8.773 1 83.69 172 GLN B C 1
ATOM 2997 O O . GLN B 1 172 ? 4.93 10.477 -7.754 1 83.69 172 GLN B O 1
ATOM 3002 N N . LEU B 1 173 ? 6.922 10.336 -8.875 1 86.38 173 LEU B N 1
ATOM 3003 C CA . LEU B 1 173 ? 7.691 10.523 -7.645 1 86.38 173 LEU B CA 1
ATOM 3004 C C . LEU B 1 173 ? 7.445 11.914 -7.062 1 86.38 173 LEU B C 1
ATOM 3006 O O . LEU B 1 173 ? 7.258 12.055 -5.852 1 86.38 173 LEU B O 1
ATOM 3010 N N . LEU B 1 174 ? 7.426 12.891 -7.898 1 84.88 174 LEU B N 1
ATOM 3011 C CA . LEU B 1 174 ? 7.211 14.266 -7.461 1 84.88 174 LEU B CA 1
ATOM 3012 C C . LEU B 1 174 ? 5.801 14.445 -6.906 1 84.88 174 LEU B C 1
ATOM 3014 O O . LEU B 1 174 ? 5.609 15.156 -5.914 1 84.88 174 LEU B O 1
ATOM 3018 N N . HIS B 1 175 ? 4.934 13.781 -7.516 1 83.62 175 HIS B N 1
ATOM 3019 C CA . HIS B 1 175 ? 3.561 13.828 -7.02 1 83.62 175 HIS B CA 1
ATOM 3020 C C . HIS B 1 175 ? 3.451 13.195 -5.641 1 83.62 175 HIS B C 1
ATOM 3022 O O . HIS B 1 175 ? 2.775 13.727 -4.758 1 83.62 175 HIS B O 1
ATOM 3028 N N . SER B 1 176 ? 4.137 12.078 -5.535 1 86.69 176 SER B N 1
ATOM 3029 C CA . SER B 1 176 ? 4.137 11.398 -4.238 1 86.69 176 SER B CA 1
ATOM 3030 C C . SER B 1 176 ? 4.746 12.289 -3.156 1 86.69 176 SER B C 1
ATOM 3032 O O . SER B 1 176 ? 4.188 12.414 -2.064 1 86.69 176 SER B O 1
ATOM 3034 N N . ALA B 1 177 ? 5.82 12.898 -3.484 1 88.12 177 ALA B N 1
ATOM 3035 C CA . ALA B 1 177 ? 6.477 13.789 -2.533 1 88.12 177 ALA B CA 1
ATOM 3036 C C . ALA B 1 177 ? 5.57 14.961 -2.16 1 88.12 177 ALA B C 1
ATOM 3038 O O . ALA B 1 177 ? 5.465 15.32 -0.985 1 88.12 177 ALA B O 1
ATOM 3039 N N . ALA B 1 178 ? 4.918 15.508 -3.145 1 84.38 178 ALA B N 1
ATOM 3040 C CA . ALA B 1 178 ? 4.023 16.641 -2.91 1 84.38 178 ALA B CA 1
ATOM 3041 C C . ALA B 1 178 ? 2.871 16.25 -1.989 1 84.38 178 ALA B C 1
ATOM 3043 O O . ALA B 1 178 ? 2.473 17.016 -1.117 1 84.38 178 ALA B O 1
ATOM 3044 N N . THR B 1 179 ? 2.379 15.086 -2.232 1 84.5 179 THR B N 1
ATOM 3045 C CA . THR B 1 179 ? 1.283 14.586 -1.409 1 84.5 179 THR B CA 1
ATOM 3046 C C . T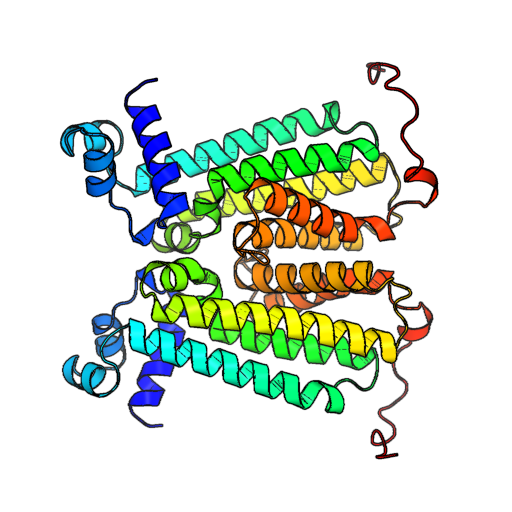HR B 1 179 ? 1.73 14.406 0.039 1 84.5 179 THR B C 1
ATOM 3048 O O . THR B 1 179 ? 0.997 14.758 0.968 1 84.5 179 THR B O 1
ATOM 3051 N N . LEU B 1 180 ? 2.918 13.938 0.246 1 88.19 180 LEU B N 1
ATOM 3052 C CA . LEU B 1 180 ? 3.463 13.75 1.585 1 88.19 180 LEU B CA 1
ATOM 3053 C C . LEU B 1 180 ? 3.729 15.094 2.256 1 88.19 180 LEU B C 1
ATOM 3055 O O . LEU B 1 180 ? 3.42 15.273 3.438 1 88.19 180 LEU B O 1
ATOM 3059 N N . PHE B 1 181 ? 4.199 16.031 1.496 1 83.88 181 PHE B N 1
ATOM 3060 C CA . PHE B 1 181 ? 4.492 17.344 2.037 1 83.88 181 PHE B CA 1
ATOM 3061 C C . PHE B 1 181 ? 3.211 18.062 2.434 1 83.88 181 PHE B C 1
ATOM 3063 O O . PHE B 1 181 ? 3.193 18.828 3.404 1 83.88 181 PHE B O 1
ATOM 3070 N N . ALA B 1 182 ? 2.236 17.828 1.69 1 83.56 182 ALA B N 1
ATOM 3071 C CA . ALA B 1 182 ? 0.945 18.438 2.002 1 83.56 182 ALA B CA 1
ATOM 3072 C C . ALA B 1 182 ? 0.467 18.031 3.393 1 83.56 182 ALA B C 1
ATOM 3074 O O . ALA B 1 182 ? -0.251 18.781 4.055 1 83.56 182 ALA B O 1
ATOM 3075 N N . LEU B 1 183 ? 0.876 16.906 3.846 1 85.38 183 LEU B N 1
ATOM 3076 C CA . LEU B 1 183 ? 0.51 16.438 5.176 1 85.38 183 LEU B CA 1
ATOM 3077 C C . LEU B 1 183 ? 1.262 17.219 6.254 1 85.38 183 LEU B C 1
ATOM 3079 O O . LEU B 1 183 ? 0.775 17.344 7.379 1 85.38 183 LEU B O 1
ATOM 3083 N N . LEU B 1 184 ? 2.42 17.734 5.879 1 84.94 184 LEU B N 1
ATOM 3084 C CA . LEU B 1 184 ? 3.285 18.406 6.844 1 84.94 184 LEU B CA 1
ATOM 3085 C C . LEU B 1 184 ? 3 19.906 6.875 1 84.94 184 LEU B C 1
ATOM 3087 O O . LEU B 1 184 ? 3.195 20.562 7.902 1 84.94 184 LEU B O 1
ATOM 3091 N N . ARG B 1 185 ? 2.541 20.438 5.863 1 81.81 185 ARG B N 1
ATOM 3092 C CA . ARG B 1 185 ? 2.414 21.859 5.629 1 81.81 185 ARG B CA 1
ATOM 3093 C C . ARG B 1 185 ? 1.597 22.531 6.73 1 81.81 185 ARG B C 1
ATOM 3095 O O . ARG B 1 185 ? 1.976 23.594 7.242 1 81.81 185 ARG B O 1
ATOM 3102 N N . PRO B 1 186 ? 0.501 21.891 7.098 1 82.75 186 PRO B N 1
ATOM 3103 C CA . PRO B 1 186 ? -0.316 22.562 8.109 1 82.75 186 PRO B CA 1
ATOM 3104 C C . PRO B 1 186 ? 0.397 22.688 9.453 1 82.75 186 PRO B C 1
ATOM 3106 O O . PRO B 1 186 ? -0.014 23.469 10.305 1 82.75 186 PRO B O 1
ATOM 3109 N N . HIS B 1 187 ? 1.442 21.938 9.625 1 84.06 187 HIS B N 1
ATOM 3110 C CA . HIS B 1 187 ? 2.105 21.906 10.922 1 84.06 187 HIS B CA 1
ATOM 3111 C C . HIS B 1 187 ? 3.393 22.719 10.906 1 84.06 187 HIS B C 1
ATOM 3113 O O . HIS B 1 187 ? 4.051 22.875 11.938 1 84.06 187 HIS B O 1
ATOM 3119 N N . LEU B 1 188 ? 3.701 23.188 9.766 1 80.75 188 LEU B N 1
ATOM 3120 C CA . LEU B 1 188 ? 4.914 24 9.641 1 80.75 188 LEU B CA 1
ATOM 3121 C C . LEU B 1 188 ? 4.613 25.469 9.867 1 80.75 188 LEU B C 1
ATOM 3123 O O . LEU B 1 188 ? 3.543 25.953 9.5 1 80.75 188 LEU B O 1
ATOM 3127 N N . PRO B 1 189 ? 5.473 26.125 10.672 1 75.12 189 PRO B N 1
ATOM 3128 C CA . PRO B 1 189 ? 5.266 27.547 10.914 1 75.12 189 PRO B CA 1
ATOM 3129 C C . PRO B 1 189 ? 5.305 28.375 9.633 1 75.12 189 PRO B C 1
ATOM 3131 O O . PRO B 1 189 ? 5.938 27.984 8.656 1 75.12 189 PRO B O 1
ATOM 3134 N N . GLU B 1 190 ? 4.348 29.344 9.391 1 64.56 190 GLU B N 1
ATOM 3135 C CA . GLU B 1 190 ? 4.234 30.234 8.234 1 64.56 190 GLU B CA 1
ATOM 3136 C C . GLU B 1 190 ? 5.598 30.797 7.84 1 64.56 190 GLU B C 1
ATOM 3138 O O . GLU B 1 190 ? 5.855 31.047 6.656 1 64.56 190 GLU B O 1
ATOM 3143 N N . THR B 1 191 ? 6.434 31.172 8.688 1 54.62 191 THR B N 1
ATOM 3144 C CA . THR B 1 191 ? 7.699 31.844 8.406 1 54.62 191 THR B CA 1
ATOM 3145 C C . THR B 1 191 ? 8.648 30.891 7.668 1 54.62 191 THR B C 1
ATOM 3147 O O . THR B 1 191 ? 9.602 31.344 7.027 1 54.62 191 THR B O 1
ATOM 3150 N N . SER B 1 192 ? 8.492 29.719 7.867 1 52.38 192 SER B N 1
ATOM 3151 C CA . SER B 1 192 ? 9.492 28.75 7.398 1 52.38 192 SER B CA 1
ATOM 3152 C C . SER B 1 192 ? 9.391 28.547 5.895 1 52.38 192 SER B C 1
ATOM 3154 O O . SER B 1 192 ? 10.266 27.922 5.289 1 52.38 192 SER B O 1
ATOM 3156 N N . ILE B 1 193 ? 8.289 28.891 5.309 1 49.44 193 ILE B N 1
ATOM 3157 C CA . ILE B 1 193 ? 8.203 28.672 3.869 1 49.44 193 ILE B CA 1
ATOM 3158 C C . ILE B 1 193 ? 8.883 29.828 3.129 1 49.44 193 ILE B C 1
ATOM 3160 O O . ILE B 1 193 ? 8.398 30.266 2.084 1 49.44 193 ILE B O 1
ATOM 3164 N N . SER B 1 194 ? 9.516 30.719 3.773 1 44.72 194 SER B N 1
ATOM 3165 C CA . SER B 1 194 ? 10.195 31.781 3.043 1 44.72 194 SER B CA 1
ATOM 3166 C C . SER B 1 194 ? 11.359 31.234 2.225 1 44.72 194 SER B C 1
ATOM 3168 O O . SER B 1 194 ? 12.07 30.328 2.672 1 44.72 194 SER B O 1
ATOM 3170 N N . PRO B 1 195 ? 11.328 31.562 0.933 1 44.09 195 PRO B N 1
ATOM 3171 C CA . PRO B 1 195 ? 12.398 31.094 0.044 1 44.09 195 PRO B CA 1
ATOM 3172 C C . PRO B 1 195 ? 13.781 31.172 0.687 1 44.09 195 PRO B C 1
ATOM 3174 O O . PRO B 1 195 ? 14.023 32.062 1.521 1 44.09 195 PRO B O 1
ATOM 3177 N N . ALA B 1 196 ? 14.43 30.109 0.766 1 43.91 196 ALA B N 1
ATOM 3178 C CA . ALA B 1 196 ? 15.781 29.891 1.281 1 43.91 196 ALA B CA 1
ATOM 3179 C C . ALA B 1 196 ? 16.688 31.062 0.936 1 43.91 196 ALA B C 1
ATOM 3181 O O . ALA B 1 196 ? 16.766 31.484 -0.224 1 43.91 196 ALA B O 1
ATOM 3182 N N . PRO B 1 197 ? 17.047 31.875 1.871 1 42.44 197 PRO B N 1
ATOM 3183 C CA . PRO B 1 197 ? 18.203 32.656 1.448 1 42.44 197 PRO B CA 1
ATOM 3184 C C . PRO B 1 197 ? 19.312 31.797 0.846 1 42.44 197 PRO B C 1
ATOM 3186 O O . PRO B 1 197 ? 19.328 30.578 1.051 1 42.44 197 PRO B O 1
ATOM 3189 N N . ALA B 1 198 ? 20.219 32.344 0.003 1 42.44 198 ALA B N 1
ATOM 3190 C CA . ALA B 1 198 ? 21.391 31.812 -0.684 1 42.44 198 ALA B CA 1
ATOM 3191 C C . ALA B 1 198 ? 22.141 30.797 0.198 1 42.44 198 ALA B C 1
ATOM 3193 O O . ALA B 1 198 ? 22.156 30.938 1.424 1 42.44 198 ALA B O 1
ATOM 3194 N N . PRO B 1 199 ? 22.672 29.641 -0.307 1 42.25 199 PRO B N 1
ATOM 3195 C CA . PRO B 1 199 ? 23.422 28.484 0.169 1 42.25 199 PRO B CA 1
ATOM 3196 C C . PRO B 1 199 ? 24.422 28.828 1.266 1 42.25 199 PRO B C 1
ATOM 3198 O O . PRO B 1 199 ? 25.594 29.125 0.974 1 42.25 199 PRO B O 1
ATOM 3201 N N . HIS B 1 200 ? 24.125 29.75 2.311 1 37.97 200 HIS B N 1
ATOM 3202 C CA . HIS B 1 200 ? 25.422 29.938 2.971 1 37.97 200 HIS B CA 1
ATOM 3203 C C . HIS B 1 200 ? 25.953 28.609 3.51 1 37.97 200 HIS B C 1
ATOM 3205 O O . HIS B 1 200 ? 25.234 27.609 3.502 1 37.97 200 HIS B O 1
ATOM 3211 N N . GLY B 1 201 ? 26.625 28.625 4.883 1 36.12 201 GLY B N 1
ATOM 3212 C CA . GLY B 1 201 ? 27.719 27.969 5.559 1 36.12 201 GLY B CA 1
ATOM 3213 C C . GLY B 1 201 ? 27.375 26.578 6.07 1 36.12 201 GLY B C 1
ATOM 3214 O O . GLY B 1 201 ? 26.188 26.25 6.191 1 36.12 201 GLY B O 1
ATOM 3215 N N . GLN B 1 202 ? 28.281 25.594 5.953 1 40.09 202 GLN B N 1
ATOM 3216 C CA . GLN B 1 202 ? 28.578 24.297 6.539 1 40.09 202 GLN B CA 1
ATOM 3217 C C . GLN B 1 202 ? 27.984 24.188 7.945 1 40.09 202 GLN B C 1
ATOM 3219 O O . GLN B 1 202 ? 28.172 25.078 8.773 1 40.09 202 GLN B O 1
ATOM 3224 N N . CYS B 1 203 ? 26.844 23.516 8.141 1 46.34 203 CYS B N 1
ATOM 3225 C CA . CYS B 1 203 ? 26.406 23.25 9.5 1 46.34 203 CYS B CA 1
ATOM 3226 C C . CYS B 1 203 ? 27.594 23.016 10.422 1 46.34 203 CYS B C 1
ATOM 3228 O O . CYS B 1 203 ? 28.359 22.078 10.242 1 46.34 203 CYS B O 1
ATOM 3230 N N . GLY B 1 204 ? 28.375 24.047 10.805 1 36.84 204 GLY B N 1
ATOM 3231 C CA . GLY B 1 204 ? 29.531 24 11.68 1 36.84 204 GLY B CA 1
ATOM 3232 C C . GLY B 1 204 ? 29.328 23.109 12.891 1 36.84 204 GLY B C 1
ATOM 3233 O O . GLY B 1 204 ? 28.234 23.016 13.422 1 36.84 204 GLY B O 1
ATOM 3234 N N . GLY B 1 205 ? 30.219 22.062 13.07 1 36.28 205 GLY B N 1
ATOM 3235 C CA . GLY B 1 205 ? 30.594 21.203 14.188 1 36.28 205 GLY B CA 1
ATOM 3236 C C . GLY B 1 205 ? 30.562 21.922 15.523 1 36.28 205 GLY B C 1
ATOM 3237 O O . GLY B 1 205 ? 31.609 22.359 16.031 1 36.28 205 GLY B O 1
ATOM 3238 N N . ARG B 1 206 ? 29.594 22.859 15.984 1 28.88 206 ARG B N 1
ATOM 3239 C CA . ARG B 1 206 ? 29.891 23 17.406 1 28.88 206 ARG B CA 1
ATOM 3240 C C . ARG B 1 206 ? 29.406 21.766 18.188 1 28.88 206 ARG B C 1
ATOM 3242 O O . ARG B 1 206 ? 28.375 21.172 17.859 1 28.88 206 ARG B O 1
#

Organism: Ferrimonas balearica (strain DSM 9799 / CCM 4581 / KCTC 23876 / PAT) (NCBI:txid550540)

pLDDT: mean 85.63, std 14.09, range [28.44, 97.75]

Foldseek 3Di:
DDPLVLLLLLLLVCCLVPNLVVDWLCNSCVVSVHDSVVSCVNPVISLRSLVVLLVVLLVQLVVLLVCCVVQPPALVSLLVSVLSNLVSCLSNLSCLQRVVCQCPVDPVSNVSSVVSLVVQLVSLLVSLVSHCVRFNLPDDSVRSSVLSVVLSVLSSVLSNDQPPVVDDPVVSSVVSSVVSVVSSVVRGDPVRPPPDDDPDDRPDDD/DDPLVLLLLLLLVCCLVPNLVVDWLCNSCVVVVHDSVVSCVNPVISLRSLVVLLVVLLVQLVVLLVCCVQQPPALVSLLVSVLSNLVSCLSNLSCLQRVVCQCPVDPVSNVSVVVSVVVQLVSLLVSLVSHCVRFNLPDDSVRSSVLSVVLSVLSSVLSNDQPPVVDDPVVSSVVSSVVSVVSSVVRGDPVRPPPDDDPDDRPDPD

Sequence (412 aa):
MGTRERILDASLTLFNEQGTAAISALTIATALGISPGNLYYHFRGKEEILAALLSECDLALNRLYRRMDAELCSAEDFEPFLLSLLRVGRHFRCLFRDQEVLRFAHPGLAQTWRRLLRQLRQTSQQLLQRLDRLSPLQLSQHERDQLADSLMLSALASLCFELEPDNDGEAQLLHSAATLFALLRPHLPETSISPAPAPHGQCGGRMGTRERILDASLTLFNEQGTAAISALTIATALGISPGNLYYHFRGKEEILAALLSECDLALNRLYRRMDAELCSAEDFEPFLLSLLRVGRHFRCLFRDQEVLRFAHPGLAQTWRRLLRQLRQTSQQLLQRLDRLSPLQLSQHERDQLADSLMLSALASLCFELEPDNDGEAQLLHSAATLFALLRPHLPETSISPAPAPHGQCGGR

Radius of gyration: 23.09 Å; Cα contacts (8 Å, |Δi|>4): 400; chains: 2; bounding box: 66×64×43 Å